Protein AF-0000000077854753 (afdb_homodimer)

pLDDT: mean 87.99, std 19.89, range [23.0, 98.81]

Solvent-accessible surface area (backbone atoms only — not comparable to full-atom values): 26736 Å² total; per-residue (Å²): 128,84,68,74,77,79,76,52,59,40,38,74,30,58,60,42,66,60,68,50,78,85,51,55,31,77,79,74,47,70,78,85,57,61,67,40,50,51,52,31,71,74,64,58,91,68,84,65,56,88,82,34,69,56,32,27,51,39,15,34,50,48,28,39,50,50,37,56,72,37,40,74,41,75,90,63,46,75,54,41,34,85,89,59,33,31,42,24,48,52,80,45,76,73,35,44,61,67,54,38,61,61,38,22,65,63,38,62,61,42,61,70,36,89,60,32,12,43,91,57,30,50,36,68,53,44,51,50,24,49,44,57,11,25,77,39,68,28,73,46,54,75,47,66,69,31,58,81,50,54,28,30,33,34,38,40,40,34,32,43,28,71,29,50,39,47,41,24,9,63,83,63,40,62,33,44,39,71,50,79,61,47,77,40,75,45,51,37,36,38,46,31,33,34,50,96,77,65,18,31,31,32,39,35,40,28,34,45,67,55,54,59,54,41,55,65,65,52,50,42,93,89,53,82,83,72,62,67,53,66,82,72,83,76,82,79,76,75,67,81,74,81,129,128,84,68,74,76,80,76,53,59,40,40,75,30,56,61,44,66,60,67,49,79,86,50,54,31,76,78,74,48,71,78,85,57,62,66,40,51,51,52,31,71,75,63,58,92,66,84,65,57,88,82,33,68,58,32,27,52,40,13,35,51,47,28,39,50,51,37,57,72,38,38,74,42,74,90,61,47,74,52,42,33,84,89,58,33,30,41,24,47,50,80,44,75,72,35,45,62,68,55,36,61,61,39,22,64,63,39,61,60,43,59,70,35,88,58,31,12,44,91,56,30,51,37,67,55,43,50,49,23,48,44,57,11,25,77,39,68,29,76,46,53,74,47,67,68,31,58,81,48,55,28,30,33,32,37,39,40,35,31,40,28,71,29,48,38,47,39,24,9,63,84,64,41,64,33,44,38,71,50,79,62,45,77,40,76,46,50,38,37,37,45,30,32,34,51,96,78,66,18,32,31,33,39,34,39,26,34,46,64,55,54,58,53,40,56,64,65,51,49,40,94,86,52,81,82,74,66,67,54,65,80,71,83,76,81,76,74,73,72,71,76,88,115

Radius of gyration: 25.11 Å; Cα contacts (8 Å, |Δi|>4): 928; chains: 2; bounding box: 101×61×48 Å

Secondary structure (DSSP, 8-state):
-----PPPGGGT-TTGGGG-TTS-BTTSSPPP-HHHHHHHHHH-S--PPTTSHHHHHHHHHHHHHHHHHHB--GGG-SSB-TTT-EEEETT---EEHHHHHHH-HHHHH----SS--GGG--HHHHHHHHHHH-S--EEEEEEEEE-TTEEEEEEEEEEE--S-EEEE-TTS-EEEE-----EEEEEEEEEEEE-TT--EEEEEEES-TTHHHHHHTT-BTTB---S-B-------GGG----/-----PPPGGGT-TTGGGG-TTS-BTTSSPPP-HHHHHHHHHH-S--PPTTSHHHHHHHHHHHHHHHHHHB--GGG-SSB-TTT-EEEETT---EEHHHHHHH-HHHHH----SS--GGG--HHHHHHHHHHH-S--EEEEEEEEE-TTEEEEEEEEEEE--S-EEEE-TTS-EEEE-----EEEEEEEEEEEE-TT--EEEEEEES-TTHHHHHHTT-BTTB-----B------GGG-----

Foldseek 3Di:
DPPPPDADVQLQALCVLLPVQVFAWQVNHQDDCVVQVVVCVVDPPDDDDRPDQQSSVFSLVSLQLSCLLTGLDLVSDPQADQVQEWEAEAPDDTDHSNVCSWAHPQQRHADADQQAHSVLAGSVRSCCQPCVQFVHKYKGWDAWDDDPQKTKTKMKIKGWRPAWGWYAHPVRFIWIAGGPRGMQMFMWMWIFGADPNNHTNYIYIYGDNCSRVCVRQVVPPPDDSVGTDGPDPDPPPPDPDDD/DPPPPDADVQLQALCVLLPVQVFAWQVNHQDDCVVQVVVCVVDPPDDDDRPDQQSSVFSLVSLQLSCLLIGLDLVSDDQADQVQEWEAEAPDDTDHSNVCSWAHPQLRHADADQQAHSVLAGSVRSCCQPCVQFVHKYKGWDAWDDDPQKTKTKMKIKGWRPAWGWYAHPVRFIWIAGGPRDMQMFMWMWIFGADPNNHTNYIYIYGDNCSRVCVRQVVPPPDDSVGTDRPPPDPPPPPPDPD

Nearest PDB structures (foldseek):
  3kkg-assembly1_A-2  TM=5.730E-01  e=1.578E-06  Jannaschia sp. CCS1
  8r2e-assembly1_A  TM=6.956E-01  e=7.712E-05  Streptomyces nogalater
  2gey-assembly3_C-2  TM=7.698E-01  e=4.620E-04  Streptomyces galilaeus
  5aig-assembly2_B  TM=6.361E-01  e=5.664E-05  unidentified
  2gey-assembly1_B  TM=7.214E-01  e=3.839E-04  Streptomyces galilaeus

Organism: Aspergillus terreus (NCBI:txid33178)

InterPro domains:
  IPR032710 NTF2-like domain superfamily [SSF54427] (121-216)
  IPR053218 Pathogen-related defense protein [PTHR31723] (21-240)

Structure (mmCIF, N/CA/C/O backbone):
data_AF-0000000077854753-model_v1
#
loop_
_entity.id
_entity.type
_entity.pdbx_description
1 polymer 'Pathogen-related protein'
#
loop_
_atom_site.group_PDB
_atom_site.id
_atom_site.type_symbol
_atom_site.label_atom_id
_atom_site.label_alt_id
_atom_site.label_comp_id
_atom_site.label_asym_id
_atom_site.label_entity_id
_atom_site.label_seq_id
_atom_site.pdbx_PDB_ins_code
_atom_site.Cartn_x
_atom_site.Cartn_y
_atom_site.Cartn_z
_atom_site.occupancy
_atom_site.B_iso_or_equiv
_atom_site.auth_seq_id
_atom_site.auth_comp_id
_atom_site.auth_asym_id
_atom_site.auth_atom_id
_atom_site.pdbx_PDB_model_num
ATOM 1 N N . MET A 1 1 ? -38.375 -16.625 -12.492 1 31.91 1 MET A N 1
ATOM 2 C CA . MET A 1 1 ? -37.469 -16.672 -11.359 1 31.91 1 MET A CA 1
ATOM 3 C C . MET A 1 1 ? -36.031 -16.625 -11.836 1 31.91 1 MET A C 1
ATOM 5 O O . MET A 1 1 ? -35.594 -17.5 -12.594 1 31.91 1 MET A O 1
ATOM 9 N N . SER A 1 2 ? -35.5 -15.477 -12.148 1 36.31 2 SER A N 1
ATOM 10 C CA . SER A 1 2 ? -34.188 -15.312 -12.773 1 36.31 2 SER A CA 1
ATOM 11 C C . SER A 1 2 ? -33.094 -16.062 -12.008 1 36.31 2 SER A C 1
ATOM 13 O O . SER A 1 2 ? -32.938 -15.867 -10.797 1 36.31 2 SER A O 1
ATOM 15 N N . GLU A 1 3 ? -32.875 -17.266 -12.188 1 40.03 3 GLU A N 1
ATOM 16 C CA . GLU A 1 3 ? -31.938 -18.172 -11.516 1 40.03 3 GLU A CA 1
ATOM 17 C C . GLU A 1 3 ? -30.594 -17.5 -11.25 1 40.03 3 GLU A C 1
ATOM 19 O O . GLU A 1 3 ? -30.047 -16.812 -12.117 1 40.03 3 GLU A O 1
ATOM 24 N N . ALA A 1 4 ? -30.375 -17.094 -10.055 1 50.78 4 ALA A N 1
ATOM 25 C CA . ALA A 1 4 ? -29.125 -16.469 -9.648 1 50.78 4 ALA A CA 1
ATOM 26 C C . ALA A 1 4 ? -27.938 -17.125 -10.375 1 50.78 4 ALA A C 1
ATOM 28 O O . ALA A 1 4 ? -27.812 -18.344 -10.406 1 50.78 4 ALA A O 1
ATOM 29 N N . PRO A 1 5 ? -27.406 -16.438 -11.508 1 64.88 5 PRO A N 1
ATOM 30 C CA . PRO A 1 5 ? -26.328 -17.016 -12.305 1 64.88 5 PRO A CA 1
ATOM 31 C C . PRO A 1 5 ? -25.344 -17.828 -11.461 1 64.88 5 PRO A C 1
ATOM 33 O O . PRO A 1 5 ? -25.109 -17.5 -10.297 1 64.88 5 PRO A O 1
ATOM 36 N N . GLU A 1 6 ? -25.188 -19.141 -11.789 1 86.06 6 GLU A N 1
ATOM 37 C CA . GLU A 1 6 ? -24.266 -20.078 -11.172 1 86.06 6 GLU A CA 1
ATOM 38 C C . GLU A 1 6 ? -22.859 -19.484 -11.062 1 86.06 6 GLU A C 1
ATOM 40 O O . GLU A 1 6 ? -22.359 -18.859 -12.016 1 86.06 6 GLU A O 1
ATOM 45 N N . LEU A 1 7 ? -22.266 -19.406 -9.844 1 94.88 7 LEU A N 1
ATOM 46 C CA . LEU A 1 7 ? -20.922 -18.906 -9.602 1 94.88 7 LEU A CA 1
ATOM 47 C C . LEU A 1 7 ? -19.891 -19.75 -10.336 1 94.88 7 LEU A C 1
ATOM 49 O O . LEU A 1 7 ? -20.031 -20.984 -10.414 1 94.88 7 LEU A O 1
ATOM 53 N N . PRO A 1 8 ? -18.953 -19.109 -10.977 1 97.5 8 PRO A N 1
ATOM 54 C CA . PRO A 1 8 ? -17.875 -19.891 -11.609 1 97.5 8 PRO A CA 1
ATOM 55 C C . PRO A 1 8 ? -17.141 -20.797 -10.617 1 97.5 8 PRO A C 1
ATOM 57 O O . PRO A 1 8 ? -17.031 -20.453 -9.43 1 97.5 8 PRO A O 1
ATOM 60 N N . ASP A 1 9 ? -16.609 -21.891 -11.094 1 98.19 9 ASP A N 1
ATOM 61 C CA . ASP A 1 9 ? -15.969 -22.875 -10.219 1 98.19 9 ASP A CA 1
ATOM 62 C C . ASP A 1 9 ? -14.711 -22.297 -9.57 1 98.19 9 ASP A C 1
ATOM 64 O O . ASP A 1 9 ? -14.32 -22.719 -8.477 1 98.19 9 ASP A O 1
ATOM 68 N N . PHE A 1 10 ? -14.094 -21.281 -10.211 1 98.62 10 PHE A N 1
ATOM 69 C CA . PHE A 1 10 ? -12.82 -20.766 -9.711 1 98.62 10 PHE A CA 1
ATOM 70 C C . PHE A 1 10 ? -13.039 -19.859 -8.5 1 98.62 10 PHE A C 1
ATOM 72 O O . PHE A 1 10 ? -12.078 -19.469 -7.84 1 98.62 10 PHE A O 1
ATOM 79 N N . VAL A 1 11 ? -14.281 -19.562 -8.133 1 98.5 11 VAL A N 1
ATOM 80 C CA . VAL A 1 11 ? -14.539 -18.875 -6.875 1 98.5 11 VAL A CA 1
ATOM 81 C C . VAL A 1 11 ? -15.086 -19.859 -5.844 1 98.5 11 VAL A C 1
ATOM 83 O O . VAL A 1 11 ? -15.391 -19.469 -4.715 1 98.5 11 VAL A O 1
ATOM 86 N N . LEU A 1 12 ? -15.172 -21.141 -6.203 1 97.94 12 LEU A N 1
ATOM 87 C CA . LEU A 1 12 ? -15.75 -22.141 -5.301 1 97.94 12 LEU A CA 1
ATOM 88 C C . LEU A 1 12 ? -14.711 -23.172 -4.895 1 97.94 12 LEU A C 1
ATOM 90 O O . LEU A 1 12 ? -14.852 -23.828 -3.854 1 97.94 12 LEU A O 1
ATOM 94 N N . ASP A 1 13 ? -13.719 -23.344 -5.723 1 98.06 13 ASP A N 1
ATOM 95 C CA . ASP A 1 13 ? -12.633 -24.312 -5.531 1 98.06 13 ASP A CA 1
ATOM 96 C C . ASP A 1 13 ? -11.273 -23.641 -5.719 1 98.06 13 ASP A C 1
ATOM 98 O O . ASP A 1 13 ? -10.953 -23.172 -6.816 1 98.06 13 ASP A O 1
ATOM 102 N N . PRO A 1 14 ? -10.469 -23.672 -4.625 1 97.94 14 PRO A N 1
ATOM 103 C CA . PRO A 1 14 ? -9.18 -22.984 -4.742 1 97.94 14 PRO A CA 1
ATOM 104 C C . PRO A 1 14 ? -8.234 -23.656 -5.73 1 97.94 14 PRO A C 1
ATOM 106 O O . PRO A 1 14 ? -7.176 -23.109 -6.055 1 97.94 14 PRO A O 1
ATOM 109 N N . ASN A 1 15 ? -8.594 -24.812 -6.266 1 98.25 15 ASN A N 1
ATOM 110 C CA . ASN A 1 15 ? -7.762 -25.562 -7.203 1 98.25 15 ASN A CA 1
ATOM 111 C C . ASN A 1 15 ? -8.5 -25.828 -8.516 1 98.25 15 ASN A C 1
ATOM 113 O O . ASN A 1 15 ? -8.195 -26.797 -9.211 1 98.25 15 ASN A O 1
ATOM 117 N N . ALA A 1 16 ? -9.453 -25.047 -8.828 1 98.5 16 ALA A N 1
ATOM 118 C CA . ALA A 1 16 ? -10.312 -25.281 -9.984 1 98.5 16 ALA A CA 1
ATOM 119 C C . ALA A 1 16 ? -9.5 -25.344 -11.273 1 98.5 16 ALA A C 1
ATOM 121 O O . ALA A 1 16 ? -9.695 -26.234 -12.094 1 98.5 16 ALA A O 1
ATOM 122 N N . VAL A 1 17 ? -8.555 -24.453 -11.453 1 98.62 17 VAL A N 1
ATOM 123 C CA . VAL A 1 17 ? -7.871 -24.312 -12.734 1 98.62 17 VAL A CA 1
ATOM 124 C C . VAL A 1 17 ? -6.855 -25.438 -12.914 1 98.62 17 VAL A C 1
ATOM 126 O O . VAL A 1 17 ? -6.383 -25.688 -14.023 1 98.62 17 VAL A O 1
ATOM 129 N N . LEU A 1 18 ? -6.469 -26.094 -11.812 1 98.31 18 LEU A N 1
ATOM 130 C CA . LEU A 1 18 ? -5.547 -27.219 -11.891 1 98.31 18 LEU A CA 1
ATOM 131 C C . LEU A 1 18 ? -6.184 -28.391 -12.633 1 98.31 18 LEU A C 1
ATOM 133 O O . LEU A 1 18 ? -5.488 -29.312 -13.039 1 98.31 18 LEU A O 1
ATOM 137 N N . LYS A 1 19 ? -7.457 -28.344 -12.883 1 97.94 19 LYS A N 1
ATOM 138 C CA . LYS A 1 19 ? -8.188 -29.406 -13.586 1 97.94 19 LYS A CA 1
ATOM 139 C C . LYS A 1 19 ? -8.195 -29.156 -15.086 1 97.94 19 LYS A C 1
ATOM 141 O O . LYS A 1 19 ? -8.68 -30 -15.852 1 97.94 19 LYS A O 1
ATOM 146 N N . ASP A 1 20 ? -7.648 -28.031 -15.477 1 97.81 20 ASP A N 1
ATOM 147 C CA . ASP A 1 20 ? -7.582 -27.688 -16.891 1 97.81 20 ASP A CA 1
ATOM 148 C C . ASP A 1 20 ? -6.453 -28.438 -17.594 1 97.81 20 ASP A C 1
ATOM 150 O O . ASP A 1 20 ? -5.5 -27.828 -18.078 1 97.81 20 ASP A O 1
ATOM 154 N N . THR A 1 21 ? -6.621 -29.688 -17.891 1 95 21 THR A N 1
ATOM 155 C CA . THR A 1 21 ? -5.543 -30.547 -18.375 1 95 21 THR A CA 1
ATOM 156 C C . THR A 1 21 ? -5.172 -30.219 -19.812 1 95 21 THR A C 1
ATOM 158 O O . THR A 1 21 ? -4.086 -30.562 -20.281 1 95 21 THR A O 1
ATOM 161 N N . GLU A 1 22 ? -5.992 -29.5 -20.562 1 95.69 22 GLU A N 1
ATOM 162 C CA . GLU A 1 22 ? -5.734 -29.203 -21.969 1 95.69 22 GLU A CA 1
ATOM 163 C C . GLU A 1 22 ? -5.086 -27.828 -22.125 1 95.69 22 GLU A C 1
ATOM 165 O O . GLU A 1 22 ? -4.766 -27.422 -23.234 1 95.69 22 GLU A O 1
ATOM 170 N N . ALA A 1 23 ? -4.91 -27.109 -21.016 1 97.12 23 ALA A N 1
ATOM 171 C CA . ALA A 1 23 ? -4.281 -25.781 -21.062 1 97.12 23 ALA A CA 1
ATOM 172 C C . ALA A 1 23 ? -2.783 -25.906 -21.328 1 97.12 23 ALA A C 1
ATOM 174 O O . ALA A 1 23 ? -2.209 -26.984 -21.219 1 97.12 23 ALA A O 1
ATOM 175 N N . SER A 1 24 ? -2.15 -24.828 -21.828 1 97.38 24 SER A N 1
ATOM 176 C CA . SER A 1 24 ? -0.705 -24.734 -22.016 1 97.38 24 SER A CA 1
ATOM 177 C C . SER A 1 24 ? -0 -24.453 -20.688 1 97.38 24 SER A C 1
ATOM 179 O O . SER A 1 24 ? -0.056 -23.328 -20.188 1 97.38 24 SER A O 1
ATOM 181 N N . TRP A 1 25 ? 0.692 -25.5 -20.219 1 96.88 25 TRP A N 1
ATOM 182 C CA . TRP A 1 25 ? 1.356 -25.391 -18.938 1 96.88 25 TRP A CA 1
ATOM 183 C C . TRP A 1 25 ? 2.869 -25.297 -19.094 1 96.88 25 TRP A C 1
ATOM 185 O O . TRP A 1 25 ? 3.449 -25.969 -19.953 1 96.88 25 TRP A O 1
ATOM 195 N N . ARG A 1 26 ? 3.676 -24.375 -18.438 1 90.88 26 ARG A N 1
ATOM 196 C CA . ARG A 1 26 ? 5.109 -24.109 -18.5 1 90.88 26 ARG A CA 1
ATOM 197 C C . ARG A 1 26 ? 5.91 -25.406 -18.375 1 90.88 26 ARG A C 1
ATOM 199 O O . ARG A 1 26 ? 6.902 -25.594 -19.078 1 90.88 26 ARG A O 1
ATOM 206 N N . HIS A 1 27 ? 5.48 -26.469 -17.719 1 90.56 27 HIS A N 1
ATOM 207 C CA . HIS A 1 27 ? 6.188 -27.734 -17.562 1 90.56 27 HIS A CA 1
ATOM 208 C C . HIS A 1 27 ? 5.344 -28.906 -18.062 1 90.56 27 HIS A C 1
ATOM 210 O O . HIS A 1 27 ? 5.492 -30.031 -17.578 1 90.56 27 HIS A O 1
ATOM 216 N N . GLY A 1 28 ? 4.434 -28.547 -18.875 1 94.12 28 GLY A N 1
ATOM 217 C CA . GLY A 1 28 ? 3.711 -29.547 -19.641 1 94.12 28 GLY A CA 1
ATOM 218 C C . GLY A 1 28 ? 2.48 -30.078 -18.922 1 94.12 28 GLY A C 1
ATOM 219 O O . GLY A 1 28 ? 1.624 -30.703 -19.547 1 94.12 28 GLY A O 1
ATOM 220 N N . ALA A 1 29 ? 2.441 -29.906 -17.641 1 96.12 29 ALA A N 1
ATOM 221 C CA . ALA A 1 29 ? 1.312 -30.391 -16.859 1 96.12 29 ALA A CA 1
ATOM 222 C C . ALA A 1 29 ? 1.002 -29.438 -15.695 1 96.12 29 ALA A C 1
ATOM 224 O O . ALA A 1 29 ? 1.838 -28.625 -15.32 1 96.12 29 ALA A O 1
ATOM 225 N N . PRO A 1 30 ? -0.266 -29.547 -15.203 1 97 30 PRO A N 1
ATOM 226 C CA . PRO A 1 30 ? -0.57 -28.75 -14.016 1 97 30 PRO A CA 1
ATOM 227 C C . PRO A 1 30 ? 0.375 -29.031 -12.852 1 97 30 PRO A C 1
ATOM 229 O O . PRO A 1 30 ? 0.754 -30.188 -12.625 1 97 30 PRO A O 1
ATOM 232 N N . PRO A 1 31 ? 0.785 -27.969 -12.109 1 95.44 31 PRO A N 1
ATOM 233 C CA . PRO A 1 31 ? 1.602 -28.172 -10.914 1 95.44 31 PRO A CA 1
ATOM 234 C C . PRO A 1 31 ? 0.803 -28.75 -9.742 1 95.44 31 PRO A C 1
ATOM 236 O O . PRO A 1 31 ? -0.43 -28.766 -9.789 1 95.44 31 PRO A O 1
ATOM 239 N N . SER A 1 32 ? 1.559 -29.328 -8.805 1 94.88 32 SER A N 1
ATOM 240 C CA . SER A 1 32 ? 0.905 -29.734 -7.562 1 94.88 32 SER A CA 1
ATOM 241 C C . SER A 1 32 ? 0.945 -28.609 -6.527 1 94.88 32 SER A C 1
ATOM 243 O O . SER A 1 32 ? 2.004 -28.031 -6.27 1 94.88 32 SER A O 1
ATOM 245 N N . TYR A 1 33 ? -0.184 -28.266 -5.914 1 96.19 33 TYR A N 1
ATOM 246 C CA . TYR A 1 33 ? -0.263 -27.297 -4.836 1 96.19 33 TYR A CA 1
ATOM 247 C C . TYR A 1 33 ? -0.566 -27.969 -3.506 1 96.19 33 TYR A C 1
ATOM 249 O O . TYR A 1 33 ? -0.953 -27.297 -2.541 1 96.19 33 TYR A O 1
ATOM 257 N N . ALA A 1 34 ? -0.364 -29.234 -3.447 1 95.81 34 ALA A N 1
ATOM 258 C CA . ALA A 1 34 ? -0.689 -30 -2.246 1 95.81 34 ALA A CA 1
ATOM 259 C C . ALA A 1 34 ? 0.114 -29.516 -1.047 1 95.81 34 ALA A C 1
ATOM 261 O O . ALA A 1 34 ? -0.442 -29.281 0.03 1 95.81 34 ALA A O 1
ATOM 262 N N . LYS A 1 35 ? 1.369 -29.359 -1.217 1 95.62 35 LYS A N 1
ATOM 263 C CA . LYS A 1 35 ? 2.227 -28.906 -0.12 1 95.62 35 LYS A CA 1
ATOM 264 C C . LYS A 1 35 ? 1.85 -27.5 0.338 1 95.62 35 LYS A C 1
ATOM 266 O O . LYS A 1 35 ? 1.804 -27.234 1.538 1 95.62 35 LYS A O 1
ATOM 271 N N . THR A 1 36 ? 1.615 -26.625 -0.624 1 95.5 36 THR A N 1
ATOM 272 C CA . THR A 1 36 ? 1.221 -25.25 -0.311 1 95.5 36 THR A CA 1
ATOM 273 C C . THR A 1 36 ? -0.097 -25.234 0.459 1 95.5 36 THR A C 1
ATOM 275 O O . THR A 1 36 ? -0.237 -24.5 1.439 1 95.5 36 THR A O 1
ATOM 278 N N . ARG A 1 37 ? -1.047 -26.062 0.066 1 97.38 37 ARG A N 1
ATOM 279 C CA . ARG A 1 37 ? -2.342 -26.141 0.735 1 97.38 37 ARG A CA 1
ATOM 280 C C . ARG A 1 37 ? -2.195 -26.688 2.148 1 97.38 37 ARG A C 1
ATOM 282 O O . ARG A 1 37 ? -2.875 -26.234 3.072 1 97.38 37 ARG A O 1
ATOM 289 N N . GLU A 1 38 ? -1.364 -27.672 2.311 1 97.5 38 GLU A N 1
ATOM 290 C CA . GLU A 1 38 ? -1.116 -28.234 3.637 1 97.5 38 GLU A CA 1
ATOM 291 C C . GLU A 1 38 ? -0.515 -27.188 4.57 1 97.5 38 GLU A C 1
ATOM 293 O O . GLU A 1 38 ? -0.982 -27.016 5.699 1 97.5 38 GLU A O 1
ATOM 298 N N . PHE A 1 39 ? 0.471 -26.547 4.137 1 97.38 39 PHE A N 1
ATOM 299 C CA . PHE A 1 39 ? 1.11 -25.5 4.918 1 97.38 39 PHE A CA 1
ATOM 300 C C . PHE A 1 39 ? 0.113 -24.406 5.27 1 97.38 39 PHE A C 1
ATOM 302 O O . PHE A 1 39 ? 0.061 -23.938 6.414 1 97.38 39 PHE A O 1
ATOM 309 N N . TYR A 1 40 ? -0.633 -24 4.297 1 98 40 TYR A N 1
ATOM 310 C CA . TYR A 1 40 ? -1.694 -23.016 4.492 1 98 40 TYR A CA 1
ATOM 311 C C . TYR A 1 40 ? -2.641 -23.453 5.605 1 98 40 TYR A C 1
ATOM 313 O O . TYR A 1 40 ? -2.896 -22.703 6.547 1 98 40 TYR A O 1
ATOM 321 N N . GLU A 1 41 ? -3.141 -24.609 5.508 1 97.56 41 GLU A N 1
ATOM 322 C CA . GLU A 1 41 ? -4.117 -25.094 6.48 1 97.56 41 GLU A CA 1
ATOM 323 C C . GLU A 1 41 ? -3.529 -25.125 7.887 1 97.56 41 GLU A C 1
ATOM 325 O O . GLU A 1 41 ? -4.227 -24.828 8.859 1 97.56 41 GLU A O 1
ATOM 330 N N . LYS A 1 42 ? -2.346 -25.375 7.977 1 97.44 42 LYS A N 1
ATOM 331 C CA . LYS A 1 42 ? -1.691 -25.531 9.273 1 97.44 42 LYS A CA 1
ATOM 332 C C . LYS A 1 42 ? -1.371 -24.172 9.891 1 97.44 42 LYS A C 1
ATOM 334 O O . LYS A 1 42 ? -1.261 -24.047 11.117 1 97.44 42 LYS A O 1
ATOM 339 N N . THR A 1 43 ? -1.199 -23.125 9 1 98 43 THR A N 1
ATOM 340 C CA . THR A 1 43 ? -0.565 -21.922 9.531 1 98 43 THR A CA 1
ATOM 341 C C . THR A 1 43 ? -1.424 -20.688 9.258 1 98 43 THR A C 1
ATOM 343 O O . THR A 1 43 ? -1.104 -19.594 9.711 1 98 43 THR A O 1
ATOM 346 N N . LYS A 1 44 ? -2.57 -20.859 8.57 1 98.19 44 LYS A N 1
ATOM 347 C CA . LYS A 1 44 ? -3.453 -19.719 8.297 1 98.19 44 LYS A CA 1
ATOM 348 C C . LYS A 1 44 ? -3.961 -19.094 9.594 1 98.19 44 LYS A C 1
ATOM 350 O O . LYS A 1 44 ? -4.012 -19.766 10.633 1 98.19 44 LYS A O 1
ATOM 355 N N . THR A 1 45 ? -4.262 -17.828 9.523 1 98.12 45 THR A N 1
ATOM 356 C CA . THR A 1 45 ? -4.75 -17.125 10.695 1 98.12 45 THR A CA 1
ATOM 357 C C . THR A 1 45 ? -6.234 -16.797 10.555 1 98.12 45 THR A C 1
ATOM 359 O O . THR A 1 45 ? -6.871 -16.344 11.516 1 98.12 45 THR A O 1
ATOM 362 N N . GLN A 1 46 ? -6.797 -17 9.328 1 98.06 46 GLN A N 1
ATOM 363 C CA . GLN A 1 46 ? -8.211 -16.734 9.062 1 98.06 46 GLN A CA 1
ATOM 364 C C . GLN A 1 46 ? -8.922 -18 8.602 1 98.06 46 GLN A C 1
ATOM 366 O O . GLN A 1 46 ? -8.32 -18.859 7.969 1 98.06 46 GLN A O 1
ATOM 371 N N . SER A 1 47 ? -10.172 -18.078 8.984 1 96.75 47 SER A N 1
ATOM 372 C CA . SER A 1 47 ? -11.094 -19.078 8.445 1 96.75 47 SER A CA 1
ATOM 373 C C . SER A 1 47 ? -12.414 -18.438 8.047 1 96.75 47 SER A C 1
ATOM 375 O O . SER A 1 47 ? -13.195 -18.016 8.906 1 96.75 47 SER A O 1
ATOM 377 N N . HIS A 1 48 ? -12.648 -18.375 6.809 1 97.62 48 HIS A N 1
ATOM 378 C CA . HIS A 1 48 ? -13.859 -17.734 6.309 1 97.62 48 HIS A CA 1
ATOM 379 C C . HIS A 1 48 ? -14.945 -18.766 6.02 1 97.62 48 HIS A C 1
ATOM 381 O O . HIS A 1 48 ? -14.656 -19.859 5.527 1 97.62 48 HIS A O 1
ATOM 387 N N . GLU A 1 49 ? -16.156 -18.406 6.281 1 97.56 49 GLU A N 1
ATOM 388 C CA . GLU A 1 49 ? -17.297 -19.281 5.977 1 97.56 49 GLU A CA 1
ATOM 389 C C . GLU A 1 49 ? -17.375 -19.562 4.48 1 97.56 49 GLU A C 1
ATOM 391 O O . GLU A 1 49 ? -17.234 -18.656 3.658 1 97.56 49 GLU A O 1
ATOM 396 N N . ALA A 1 50 ? -17.672 -20.844 4.184 1 95.44 50 ALA A N 1
ATOM 397 C CA . ALA A 1 50 ? -17.797 -21.234 2.783 1 95.44 50 ALA A CA 1
ATOM 398 C C . ALA A 1 50 ? -18.891 -20.422 2.088 1 95.44 50 ALA A C 1
ATOM 400 O O . ALA A 1 50 ? -19.984 -20.25 2.629 1 95.44 50 ALA A O 1
ATOM 401 N N . GLY A 1 51 ? -18.516 -19.812 0.992 1 95.81 51 GLY A N 1
ATOM 402 C CA . GLY A 1 51 ? -19.484 -19.062 0.21 1 95.81 51 GLY A CA 1
ATOM 403 C C . GLY A 1 51 ? -19.547 -17.594 0.579 1 95.81 51 GLY A C 1
ATOM 404 O O . GLY A 1 51 ? -20.188 -16.797 -0.109 1 95.81 51 GLY A O 1
ATOM 405 N N . SER A 1 52 ? -18.906 -17.281 1.7 1 97.5 52 SER A N 1
ATOM 406 C CA . SER A 1 52 ? -18.828 -15.859 2.049 1 97.5 52 SER A CA 1
ATOM 407 C C . SER A 1 52 ? -17.953 -15.094 1.062 1 97.5 52 SER A C 1
ATOM 409 O O . SER A 1 52 ? -17.172 -15.688 0.321 1 97.5 52 SER A O 1
ATOM 411 N N . LEU A 1 53 ? -18.141 -13.836 1.061 1 97.62 53 LEU A N 1
ATOM 412 C CA . LEU A 1 53 ? -17.406 -13.008 0.118 1 97.62 53 LEU A CA 1
ATOM 413 C C . LEU A 1 53 ? -15.898 -13.195 0.295 1 97.62 53 LEU A C 1
ATOM 415 O O . LEU A 1 53 ? -15.18 -13.438 -0.678 1 97.62 53 LEU A O 1
ATOM 419 N N . PRO A 1 54 ? -15.344 -13.148 1.527 1 98.5 54 PRO A N 1
ATOM 420 C CA . PRO A 1 54 ? -13.906 -13.398 1.668 1 98.5 54 PRO A CA 1
ATOM 421 C C . PRO A 1 54 ? -13.492 -14.781 1.168 1 98.5 54 PRO A C 1
ATOM 423 O O . PRO A 1 54 ? -12.398 -14.938 0.617 1 98.5 54 PRO A O 1
ATOM 426 N N . ASP A 1 55 ? -14.32 -15.727 1.332 1 98.5 55 ASP A N 1
ATOM 427 C CA . ASP A 1 55 ? -14.062 -17.078 0.833 1 98.5 55 ASP A CA 1
ATOM 428 C C . ASP A 1 55 ? -13.984 -17.094 -0.691 1 98.5 55 ASP A C 1
ATOM 430 O O . ASP A 1 55 ? -13.062 -17.672 -1.265 1 98.5 55 ASP A O 1
ATOM 434 N N . LEU A 1 56 ? -14.914 -16.469 -1.331 1 98.5 56 LEU A N 1
ATOM 435 C CA . LEU A 1 56 ? -14.953 -16.391 -2.787 1 98.5 56 LEU A CA 1
ATOM 436 C C . LEU A 1 56 ? -13.727 -15.656 -3.326 1 98.5 56 LEU A C 1
ATOM 438 O O . LEU A 1 56 ? -13.094 -16.109 -4.281 1 98.5 56 LEU A O 1
ATOM 442 N N . VAL A 1 57 ? -13.391 -14.555 -2.691 1 98.75 57 VAL A N 1
ATOM 443 C CA . VAL A 1 57 ? -12.258 -13.734 -3.098 1 98.75 57 VAL A CA 1
ATOM 444 C C . VAL A 1 57 ? -10.961 -14.539 -2.979 1 98.75 57 VAL A C 1
ATOM 446 O O . VAL A 1 57 ? -10.141 -14.539 -3.895 1 98.75 57 VAL A O 1
ATOM 449 N N . GLU A 1 58 ? -10.836 -15.203 -1.897 1 98.69 58 GLU A N 1
ATOM 450 C CA . GLU A 1 58 ? -9.625 -15.977 -1.646 1 98.69 58 GLU A CA 1
ATOM 451 C C . GLU A 1 58 ? -9.43 -17.062 -2.705 1 98.69 58 GLU A C 1
ATOM 453 O O . GLU A 1 58 ? -8.328 -17.234 -3.227 1 98.69 58 GLU A O 1
ATOM 458 N N . LYS A 1 59 ? -10.461 -17.719 -3.037 1 98.69 59 LYS A N 1
ATOM 459 C CA . LYS A 1 59 ? -10.383 -18.797 -4.023 1 98.69 59 LYS A CA 1
ATOM 460 C C . LYS A 1 59 ? -10.117 -18.234 -5.422 1 98.69 59 LYS A C 1
ATOM 462 O O . LYS A 1 59 ? -9.344 -18.812 -6.188 1 98.69 59 LYS A O 1
ATOM 467 N N . LEU A 1 60 ? -10.695 -17.141 -5.742 1 98.75 60 LEU A N 1
ATOM 468 C CA . LEU A 1 60 ? -10.422 -16.5 -7.02 1 98.75 60 LEU A CA 1
ATOM 469 C C . LEU A 1 60 ? -8.945 -16.141 -7.148 1 98.75 60 LEU A C 1
ATOM 471 O O . LEU A 1 60 ? -8.312 -16.469 -8.156 1 98.75 60 LEU A O 1
ATOM 475 N N . VAL A 1 61 ? -8.422 -15.516 -6.094 1 98.56 61 VAL A N 1
ATOM 476 C CA . VAL A 1 61 ? -7.039 -15.062 -6.141 1 98.56 61 VAL A CA 1
ATOM 477 C C . VAL A 1 61 ? -6.102 -16.266 -6.23 1 98.56 61 VAL A C 1
ATOM 479 O O . VAL A 1 61 ? -5.121 -16.25 -6.98 1 98.56 61 VAL A O 1
ATOM 482 N N . LYS A 1 62 ? -6.352 -17.312 -5.5 1 98.44 62 LYS A N 1
ATOM 483 C CA . LYS A 1 62 ? -5.523 -18.516 -5.547 1 98.44 62 LYS A CA 1
ATOM 484 C C . LYS A 1 62 ? -5.508 -19.109 -6.949 1 98.44 62 LYS A C 1
ATOM 486 O O . LYS A 1 62 ? -4.453 -19.516 -7.445 1 98.44 62 LYS A O 1
ATOM 491 N N . ASN A 1 63 ? -6.652 -19.188 -7.559 1 98.69 63 ASN A N 1
ATOM 492 C CA . ASN A 1 63 ? -6.715 -19.703 -8.922 1 98.69 63 ASN A CA 1
ATOM 493 C C . ASN A 1 63 ? -6.02 -18.766 -9.906 1 98.69 63 ASN A C 1
ATOM 495 O O . ASN A 1 63 ? -5.309 -19.219 -10.805 1 98.69 63 ASN A O 1
ATOM 499 N N . TRP A 1 64 ? -6.254 -17.484 -9.766 1 98.38 64 TRP A N 1
ATOM 500 C CA . TRP A 1 64 ? -5.59 -16.5 -10.617 1 98.38 64 TRP A CA 1
ATOM 501 C C . TRP A 1 64 ? -4.074 -16.656 -10.539 1 98.38 64 TRP A C 1
ATOM 503 O O . TRP A 1 64 ? -3.387 -16.625 -11.562 1 98.38 64 TRP A O 1
ATOM 513 N N . GLU A 1 65 ? -3.564 -16.766 -9.32 1 96.19 65 GLU A N 1
ATOM 514 C CA . GLU A 1 65 ? -2.125 -16.891 -9.117 1 96.19 65 GLU A CA 1
ATOM 515 C C . GLU A 1 65 ? -1.577 -18.141 -9.805 1 96.19 65 GLU A C 1
ATOM 517 O O . GLU A 1 65 ? -0.493 -18.109 -10.391 1 96.19 65 GLU A O 1
ATOM 522 N N . ILE A 1 66 ? -2.248 -19.234 -9.703 1 96.69 66 ILE A N 1
ATOM 523 C CA . ILE A 1 66 ? -1.838 -20.469 -10.367 1 96.69 66 ILE A CA 1
ATOM 524 C C . ILE A 1 66 ? -1.736 -20.25 -11.867 1 96.69 66 ILE A C 1
ATOM 526 O O . ILE A 1 66 ? -0.74 -20.609 -12.492 1 96.69 66 ILE A O 1
ATOM 530 N N . GLU A 1 67 ? -2.727 -19.625 -12.461 1 97.44 67 GLU A N 1
ATOM 531 C CA . GLU A 1 67 ? -2.725 -19.359 -13.898 1 97.44 67 GLU A CA 1
ATOM 532 C C . GLU A 1 67 ? -1.579 -18.438 -14.289 1 97.44 67 GLU A C 1
ATOM 534 O O . GLU A 1 67 ? -0.83 -18.734 -15.227 1 97.44 67 GLU A O 1
ATOM 539 N N . ALA A 1 68 ? -1.403 -17.422 -13.547 1 94.75 68 ALA A N 1
ATOM 540 C CA . ALA A 1 68 ? -0.382 -16.422 -13.859 1 94.75 68 ALA A CA 1
ATOM 541 C C . ALA A 1 68 ? 1.018 -17.016 -13.758 1 94.75 68 ALA A C 1
ATOM 543 O O . ALA A 1 68 ? 1.924 -16.625 -14.492 1 94.75 68 ALA A O 1
ATOM 544 N N . SER A 1 69 ? 1.158 -17.984 -12.922 1 92.81 69 SER A N 1
ATOM 545 C CA . SER A 1 69 ? 2.477 -18.531 -12.648 1 92.81 69 SER A CA 1
ATOM 546 C C . SER A 1 69 ? 2.797 -19.688 -13.594 1 92.81 69 SER A C 1
ATOM 548 O O . SER A 1 69 ? 3.961 -19.922 -13.922 1 92.81 69 SER A O 1
ATOM 550 N N . PHE A 1 70 ? 1.717 -20.422 -14.086 1 95.06 70 PHE A N 1
ATOM 551 C CA . PHE A 1 70 ? 2.076 -21.703 -14.672 1 95.06 70 PHE A CA 1
ATOM 552 C C . PHE A 1 70 ? 1.442 -21.875 -16.047 1 95.06 70 PHE A C 1
ATOM 554 O O . PHE A 1 70 ? 1.841 -22.75 -16.812 1 95.06 70 PHE A O 1
ATOM 561 N N . LYS A 1 71 ? 0.379 -21.125 -16.344 1 96.31 71 LYS A N 1
ATOM 562 C CA . LYS A 1 71 ? -0.136 -21.188 -17.703 1 96.31 71 LYS A CA 1
ATOM 563 C C . LYS A 1 71 ? 0.653 -20.25 -18.625 1 96.31 71 LYS A C 1
ATOM 565 O O . LYS A 1 71 ? 0.94 -19.109 -18.266 1 96.31 71 LYS A O 1
ATOM 570 N N . THR A 1 72 ? 0.992 -20.688 -19.812 1 95.44 72 THR A N 1
ATOM 571 C CA . THR A 1 72 ? 1.911 -19.953 -20.672 1 95.44 72 THR A CA 1
ATOM 572 C C . THR A 1 72 ? 1.149 -19.203 -21.766 1 95.44 72 THR A C 1
ATOM 574 O O . THR A 1 72 ? 1.747 -18.469 -22.547 1 95.44 72 THR A O 1
ATOM 577 N N . SER A 1 73 ? -0.146 -19.375 -21.797 1 96.38 73 SER A N 1
ATOM 578 C CA . SER A 1 73 ? -0.983 -18.688 -22.766 1 96.38 73 SER A CA 1
ATOM 579 C C . SER A 1 73 ? -2.129 -17.938 -22.078 1 96.38 73 SER A C 1
ATOM 581 O O . SER A 1 73 ? -2.912 -18.547 -21.344 1 96.38 73 SER A O 1
ATOM 583 N N . LEU A 1 74 ? -2.25 -16.703 -22.422 1 95.56 74 LEU A N 1
ATOM 584 C CA . LEU A 1 74 ? -3.301 -15.891 -21.812 1 95.56 74 LEU A CA 1
ATOM 585 C C . LEU A 1 74 ? -4.68 -16.438 -22.172 1 95.56 74 LEU A C 1
ATOM 587 O O . LEU A 1 74 ? -5.621 -16.328 -21.391 1 95.56 74 LEU A O 1
ATOM 591 N N . ALA A 1 75 ? -4.777 -16.984 -23.312 1 96.31 75 ALA A N 1
ATOM 592 C CA . ALA A 1 75 ? -6.043 -17.531 -23.781 1 96.31 75 ALA A CA 1
ATOM 593 C C . ALA A 1 75 ? -6.555 -18.625 -22.844 1 96.31 75 ALA A C 1
ATOM 595 O O . ALA A 1 75 ? -7.746 -18.938 -22.828 1 96.31 75 ALA A O 1
ATOM 596 N N . ASP A 1 76 ? -5.648 -19.172 -22.062 1 97.81 76 ASP A N 1
ATOM 597 C CA . ASP A 1 76 ? -6.008 -20.266 -21.172 1 97.81 76 ASP A CA 1
ATOM 598 C C . ASP A 1 76 ? -6.395 -19.75 -19.797 1 97.81 76 ASP A C 1
ATOM 600 O O . ASP A 1 76 ? -6.805 -20.531 -18.922 1 97.81 76 ASP A O 1
ATOM 604 N N . TRP A 1 77 ? -6.301 -18.453 -19.531 1 98 77 TRP A N 1
ATOM 605 C CA . TRP A 1 77 ? -6.684 -17.906 -18.234 1 98 77 TRP A CA 1
ATOM 606 C C . TRP A 1 77 ? -8.203 -17.781 -18.141 1 98 77 TRP A C 1
ATOM 608 O O . TRP A 1 77 ? -8.828 -17.078 -18.938 1 98 77 TRP A O 1
ATOM 618 N N . ARG A 1 78 ? -8.734 -18.359 -17.156 1 98.31 78 ARG A N 1
ATOM 619 C CA . ARG A 1 78 ? -10.18 -18.344 -16.969 1 98.31 78 ARG A CA 1
ATOM 620 C C . ARG A 1 78 ? -10.586 -17.266 -15.961 1 98.31 78 ARG A C 1
ATOM 622 O O . ARG A 1 78 ? -11.719 -16.797 -15.984 1 98.31 78 ARG A O 1
ATOM 629 N N . THR A 1 79 ? -9.695 -16.844 -15.133 1 98.62 79 THR A N 1
ATOM 630 C CA . THR A 1 79 ? -10.008 -15.977 -13.992 1 98.62 79 THR A CA 1
ATOM 631 C C . THR A 1 79 ? -10.008 -14.508 -14.406 1 98.62 79 THR A C 1
ATOM 633 O O . THR A 1 79 ? -10.297 -13.633 -13.594 1 98.62 79 THR A O 1
ATOM 636 N N . ILE A 1 80 ? -9.742 -14.203 -15.688 1 98.5 80 ILE A N 1
ATOM 637 C CA . ILE A 1 80 ? -9.633 -12.812 -16.109 1 98.5 80 ILE A CA 1
ATOM 638 C C . ILE A 1 80 ? -10.555 -12.562 -17.297 1 98.5 80 ILE A C 1
ATOM 640 O O . ILE A 1 80 ? -10.945 -13.5 -18 1 98.5 80 ILE A O 1
ATOM 644 N N . ASP A 1 81 ? -10.938 -11.273 -17.406 1 97.94 81 ASP A N 1
ATOM 645 C CA . ASP A 1 81 ? -11.438 -10.797 -18.703 1 97.94 81 ASP A CA 1
ATOM 646 C C . ASP A 1 81 ? -10.281 -10.484 -19.656 1 97.94 81 ASP A C 1
ATOM 648 O O . ASP A 1 81 ? -9.578 -9.484 -19.484 1 97.94 81 ASP A O 1
ATOM 652 N N . GLN A 1 82 ? -10.07 -11.273 -20.578 1 94.25 82 GLN A N 1
ATOM 653 C CA . GLN A 1 82 ? -8.883 -11.234 -21.438 1 94.25 82 GLN A CA 1
ATOM 654 C C . GLN A 1 82 ? -8.836 -9.953 -22.25 1 94.25 82 GLN A C 1
ATOM 656 O O . GLN A 1 82 ? -7.773 -9.555 -22.734 1 94.25 82 GLN A O 1
ATOM 661 N N . LYS A 1 83 ? -9.898 -9.336 -22.438 1 94.12 83 LYS A N 1
ATOM 662 C CA . LYS A 1 83 ? -9.984 -8.141 -23.266 1 94.12 83 LYS A CA 1
ATOM 663 C C . LYS A 1 83 ? -9.555 -6.902 -22.469 1 94.12 83 LYS A C 1
ATOM 665 O O . LYS A 1 83 ? -9 -5.961 -23.047 1 94.12 83 LYS A O 1
ATOM 670 N N . THR A 1 84 ? -9.711 -6.969 -21.156 1 96.19 84 THR A N 1
ATOM 671 C CA . THR A 1 84 ? -9.57 -5.723 -20.422 1 96.19 84 THR A CA 1
ATOM 672 C C . THR A 1 84 ? -8.539 -5.879 -19.297 1 96.19 84 THR A C 1
ATOM 674 O O . THR A 1 84 ? -8.086 -4.887 -18.734 1 96.19 84 THR A O 1
ATOM 677 N N . TYR A 1 85 ? -8.117 -7.031 -19.109 1 97.75 85 TYR A N 1
ATOM 678 C CA . TYR A 1 85 ? -7.328 -7.328 -17.922 1 97.75 85 TYR A CA 1
ATOM 679 C C . TYR A 1 85 ? -6.074 -6.461 -17.875 1 97.75 85 TYR A C 1
ATOM 681 O O . TYR A 1 85 ? -5.32 -6.395 -18.859 1 97.75 85 TYR A O 1
ATOM 689 N N . THR A 1 86 ? -5.918 -5.77 -16.688 1 97.56 86 THR A N 1
ATOM 690 C CA . THR A 1 86 ? -4.676 -5.062 -16.391 1 97.56 86 THR A CA 1
ATOM 691 C C . THR A 1 86 ? -4.266 -5.277 -14.93 1 97.56 86 THR A C 1
ATOM 693 O O . THR A 1 86 ? -5.109 -5.562 -14.078 1 97.56 86 THR A O 1
ATOM 696 N N . PHE A 1 87 ? -3.012 -5.199 -14.789 1 96.25 87 PHE A N 1
ATOM 697 C CA . PHE A 1 87 ? -2.4 -5.332 -13.469 1 96.25 87 PHE A CA 1
ATOM 698 C C . PHE A 1 87 ? -1.513 -4.133 -13.164 1 96.25 87 PHE A C 1
ATOM 700 O O . PHE A 1 87 ? -0.714 -3.711 -14 1 96.25 87 PHE A O 1
ATOM 707 N N . SER A 1 88 ? -1.715 -3.545 -11.93 1 96.06 88 SER A N 1
ATOM 708 C CA . SER A 1 88 ? -0.882 -2.42 -11.508 1 96.06 88 SER A CA 1
ATOM 709 C C . SER A 1 88 ? -0.356 -2.619 -10.094 1 96.06 88 SER A C 1
ATOM 711 O O . SER A 1 88 ? -0.957 -3.344 -9.297 1 96.06 88 SER A O 1
ATOM 713 N N . LEU A 1 89 ? 0.781 -1.987 -9.883 1 95.56 89 LEU A N 1
ATOM 714 C CA . LEU A 1 89 ? 1.391 -1.974 -8.555 1 95.56 89 LEU A CA 1
ATOM 715 C C . LEU A 1 89 ? 1.461 -0.553 -8.008 1 95.56 89 LEU A C 1
ATOM 717 O O . LEU A 1 89 ? 2.062 0.328 -8.625 1 95.56 89 LEU A O 1
ATOM 721 N N . ASN A 1 90 ? 0.872 -0.37 -6.863 1 96.88 90 ASN A N 1
ATOM 722 C CA . ASN A 1 90 ? 0.925 0.881 -6.117 1 96.88 90 ASN A CA 1
ATOM 723 C C . ASN A 1 90 ? 0.51 2.068 -6.98 1 96.88 90 ASN A C 1
ATOM 725 O O . ASN A 1 90 ? 1.169 3.111 -6.969 1 96.88 90 ASN A O 1
ATOM 729 N N . GLY A 1 91 ? -0.491 1.85 -7.801 1 93.31 91 GLY A N 1
ATOM 730 C CA . GLY A 1 91 ? -1.045 2.918 -8.617 1 93.31 91 GLY A CA 1
ATOM 731 C C . GLY A 1 91 ? -0.221 3.211 -9.852 1 93.31 91 GLY A C 1
ATOM 732 O O . GLY A 1 91 ? -0.468 4.195 -10.555 1 93.31 91 GLY A O 1
ATOM 733 N N . GLY A 1 92 ? 0.771 2.455 -10.141 1 91.81 92 GLY A N 1
ATOM 734 C CA . GLY A 1 92 ? 1.607 2.652 -11.312 1 91.81 92 GLY A CA 1
ATOM 735 C C . GLY A 1 92 ? 0.904 2.305 -12.609 1 91.81 92 GLY A C 1
ATOM 736 O O . GLY A 1 92 ? -0.292 2.01 -12.617 1 91.81 92 GLY A O 1
ATOM 737 N N . PRO A 1 93 ? 1.614 2.359 -13.664 1 92.25 93 PRO A N 1
ATOM 738 C CA . PRO A 1 93 ? 0.998 2.094 -14.969 1 92.25 93 PRO A CA 1
ATOM 739 C C . PRO A 1 93 ? 0.461 0.668 -15.086 1 92.25 93 PRO A C 1
ATOM 741 O O . PRO A 1 93 ? 1.106 -0.279 -14.625 1 92.25 93 PRO A O 1
ATOM 744 N N . PRO A 1 94 ? -0.707 0.582 -15.664 1 95.19 94 PRO A N 1
ATOM 745 C CA . PRO A 1 94 ? -1.259 -0.761 -15.867 1 95.19 94 PRO A CA 1
ATOM 746 C C . PRO A 1 94 ? -0.429 -1.602 -16.828 1 95.19 94 PRO A C 1
ATOM 748 O O . PRO A 1 94 ? 0.064 -1.086 -17.844 1 95.19 94 PRO A O 1
ATOM 751 N N . GLN A 1 95 ? -0.265 -2.814 -16.453 1 94.06 95 GLN A N 1
ATOM 752 C CA . GLN A 1 95 ? 0.397 -3.799 -17.312 1 94.06 95 GLN A CA 1
ATOM 753 C C . GLN A 1 95 ? -0.601 -4.82 -17.844 1 94.06 95 GLN A C 1
ATOM 755 O O . GLN A 1 95 ? -1.542 -5.203 -17.156 1 94.06 95 GLN A O 1
ATOM 760 N N . THR A 1 96 ? -0.313 -5.297 -19.031 1 94.69 96 THR A N 1
ATOM 761 C CA . THR A 1 96 ? -1.213 -6.266 -19.641 1 94.69 96 THR A CA 1
ATOM 762 C C . THR A 1 96 ? -0.937 -7.672 -19.109 1 94.69 96 THR A C 1
ATOM 764 O O . THR A 1 96 ? 0.115 -7.922 -18.516 1 94.69 96 THR A O 1
ATOM 767 N N . GLY A 1 97 ? -1.908 -8.508 -19.391 1 93.75 97 GLY A N 1
ATOM 768 C CA . GLY A 1 97 ? -1.698 -9.914 -19.078 1 93.75 97 GLY A CA 1
ATOM 769 C C . GLY A 1 97 ? -0.516 -10.516 -19.812 1 93.75 97 GLY A C 1
ATOM 770 O O . GLY A 1 97 ? 0.247 -11.297 -19.234 1 93.75 97 GLY A O 1
ATOM 771 N N . ASP A 1 98 ? -0.304 -10.148 -21.031 1 93.06 98 ASP A N 1
ATOM 772 C CA . ASP A 1 98 ? 0.814 -10.648 -21.812 1 93.06 98 ASP A CA 1
ATOM 773 C C . ASP A 1 98 ? 2.15 -10.227 -21.219 1 93.06 98 ASP A C 1
ATOM 775 O O . ASP A 1 98 ? 3.102 -11.008 -21.188 1 93.06 98 ASP A O 1
ATOM 779 N N . HIS A 1 99 ? 2.168 -9.016 -20.797 1 91.25 99 HIS A N 1
ATOM 780 C CA . HIS A 1 99 ? 3.381 -8.539 -20.141 1 91.25 99 HIS A CA 1
ATOM 781 C C . HIS A 1 99 ? 3.693 -9.359 -18.891 1 91.25 99 HIS A C 1
ATOM 783 O O . HIS A 1 99 ? 4.84 -9.75 -18.672 1 91.25 99 HIS A O 1
ATOM 789 N N . MET A 1 100 ? 2.686 -9.562 -18.156 1 90.25 100 MET A N 1
ATOM 790 C CA . MET A 1 100 ? 2.861 -10.359 -16.938 1 90.25 100 MET A CA 1
ATOM 791 C C . MET A 1 100 ? 3.357 -11.758 -17.281 1 90.25 100 MET A C 1
ATOM 793 O O . MET A 1 100 ? 4.219 -12.297 -16.578 1 90.25 100 MET A O 1
ATOM 797 N N . LEU A 1 101 ? 2.828 -12.352 -18.297 1 90.5 101 LEU A N 1
ATOM 798 C CA . LEU A 1 101 ? 3.25 -13.68 -18.734 1 90.5 101 LEU A CA 1
ATOM 799 C C . LEU A 1 101 ? 4.727 -13.688 -19.109 1 90.5 101 LEU A C 1
ATOM 801 O O . LEU A 1 101 ? 5.426 -14.68 -18.875 1 90.5 101 LEU A O 1
ATOM 805 N N . LYS A 1 102 ? 5.156 -12.609 -19.594 1 90.06 102 LYS A N 1
ATOM 806 C CA . LYS A 1 102 ? 6.531 -12.5 -20.062 1 90.06 102 LYS A CA 1
ATOM 807 C C . LYS A 1 102 ? 7.5 -12.297 -18.906 1 90.06 102 LYS A C 1
ATOM 809 O O . LYS A 1 102 ? 8.539 -12.961 -18.844 1 90.06 102 LYS A O 1
ATOM 814 N N . VAL A 1 103 ? 7.129 -11.477 -17.953 1 89.19 103 VAL A N 1
ATOM 815 C CA . VAL A 1 103 ? 8.102 -11.07 -16.953 1 89.19 103 VAL A CA 1
ATOM 816 C C . VAL A 1 103 ? 7.895 -11.867 -15.672 1 89.19 103 VAL A C 1
ATOM 818 O O . VAL A 1 103 ? 8.797 -11.969 -14.836 1 89.19 103 VAL A O 1
ATOM 821 N N . GLY A 1 104 ? 6.715 -12.391 -15.5 1 88.19 104 GLY A N 1
ATOM 822 C CA . GLY A 1 104 ? 6.383 -13.125 -14.289 1 88.19 104 GLY A CA 1
ATOM 823 C C . GLY A 1 104 ? 5.805 -12.242 -13.195 1 88.19 104 GLY A C 1
ATOM 824 O O . GLY A 1 104 ? 6.051 -11.039 -13.172 1 88.19 104 GLY A O 1
ATOM 825 N N . THR A 1 105 ? 5.078 -12.898 -12.234 1 87 105 THR A N 1
ATOM 826 C CA . THR A 1 105 ? 4.348 -12.188 -11.188 1 87 105 THR A CA 1
ATOM 827 C C . THR A 1 105 ? 5.312 -11.523 -10.211 1 87 105 THR A C 1
ATOM 829 O O . THR A 1 105 ? 5.07 -10.406 -9.75 1 87 105 THR A O 1
ATOM 832 N N . TYR A 1 106 ? 6.387 -12.18 -9.945 1 89 106 TYR A N 1
ATOM 833 C CA . TYR A 1 106 ? 7.363 -11.586 -9.039 1 89 106 TYR A CA 1
ATOM 834 C C . TYR A 1 106 ? 7.906 -10.273 -9.602 1 89 106 TYR A C 1
ATOM 836 O O . TYR A 1 106 ? 7.895 -9.242 -8.922 1 89 106 TYR A O 1
ATOM 844 N N . ASN A 1 107 ? 8.312 -10.359 -10.812 1 89.81 107 ASN A N 1
ATOM 845 C CA . ASN A 1 107 ? 8.852 -9.172 -11.461 1 89.81 107 ASN A CA 1
ATOM 846 C C . ASN A 1 107 ? 7.793 -8.078 -11.594 1 89.81 107 ASN A C 1
ATOM 848 O O . ASN A 1 107 ? 8.117 -6.891 -11.547 1 89.81 107 ASN A O 1
ATOM 852 N N . ALA A 1 108 ? 6.602 -8.5 -11.695 1 88.69 108 ALA A N 1
ATOM 853 C CA . ALA A 1 108 ? 5.508 -7.539 -11.82 1 88.69 108 ALA A CA 1
ATOM 854 C C . ALA A 1 108 ? 5.223 -6.855 -10.484 1 88.69 108 ALA A C 1
ATOM 856 O O . ALA A 1 108 ? 4.688 -5.742 -10.453 1 88.69 108 ALA A O 1
ATOM 857 N N . LEU A 1 109 ? 5.621 -7.48 -9.414 1 90.62 109 LEU A N 1
ATOM 858 C CA . LEU A 1 109 ? 5.195 -7.004 -8.102 1 90.62 109 LEU A CA 1
ATOM 859 C C . LEU A 1 109 ? 6.371 -6.414 -7.324 1 90.62 109 LEU A C 1
ATOM 861 O O . LEU A 1 109 ? 6.195 -5.883 -6.227 1 90.62 109 LEU A O 1
ATOM 865 N N . LEU A 1 110 ? 7.531 -6.461 -7.875 1 90 110 LEU A N 1
ATOM 866 C CA . LEU A 1 110 ? 8.711 -5.965 -7.18 1 90 110 LEU A CA 1
ATOM 867 C C . LEU A 1 110 ? 9.344 -4.801 -7.941 1 90 110 LEU A C 1
ATOM 869 O O . LEU A 1 110 ? 9.164 -4.68 -9.156 1 90 110 LEU A O 1
ATOM 873 N N . THR A 1 111 ? 10.023 -3.986 -7.199 1 87.75 111 THR A N 1
ATOM 874 C CA . THR A 1 111 ? 10.711 -2.832 -7.773 1 87.75 111 THR A CA 1
ATOM 875 C C . THR A 1 111 ? 12.219 -2.941 -7.574 1 87.75 111 THR A C 1
ATOM 877 O O . THR A 1 111 ? 12.688 -3.742 -6.758 1 87.75 111 THR A O 1
ATOM 880 N N . ALA A 1 112 ? 12.883 -2.133 -8.328 1 87.69 112 ALA A N 1
ATOM 881 C CA . ALA A 1 112 ? 14.344 -2.139 -8.25 1 87.69 112 ALA A CA 1
ATOM 882 C C . ALA A 1 112 ? 14.82 -1.736 -6.855 1 87.69 112 ALA A C 1
ATOM 884 O O . ALA A 1 112 ? 14.242 -0.841 -6.23 1 87.69 112 ALA A O 1
ATOM 885 N N . SER A 1 113 ? 15.859 -2.375 -6.41 1 86.75 113 SER A N 1
ATOM 886 C CA . SER A 1 113 ? 16.469 -2.123 -5.109 1 86.75 113 SER A CA 1
ATOM 887 C C . SER A 1 113 ? 17.875 -2.703 -5.043 1 86.75 113 SER A C 1
ATOM 889 O O . SER A 1 113 ? 18.391 -3.227 -6.035 1 86.75 113 SER A O 1
ATOM 891 N N . SER A 1 114 ? 18.422 -2.562 -3.859 1 86 114 SER A N 1
ATOM 892 C CA . SER A 1 114 ? 19.734 -3.145 -3.633 1 86 114 SER A CA 1
ATOM 893 C C . SER A 1 114 ? 19.656 -4.66 -3.5 1 86 114 SER A C 1
ATOM 895 O O . SER A 1 114 ? 20.672 -5.344 -3.498 1 86 114 SER A O 1
ATOM 897 N N . TYR A 1 115 ? 18.453 -5.25 -3.516 1 88.69 115 TYR A N 1
ATOM 898 C CA . TYR A 1 115 ? 18.281 -6.688 -3.338 1 88.69 115 TYR A CA 1
ATOM 899 C C . TYR A 1 115 ? 17.844 -7.344 -4.641 1 88.69 115 TYR A C 1
ATOM 901 O O . TYR A 1 115 ? 18.172 -8.508 -4.895 1 88.69 115 TYR A O 1
ATOM 909 N N . TYR A 1 116 ? 17.156 -6.621 -5.402 1 91.75 116 TYR A N 1
ATOM 910 C CA . TYR A 1 116 ? 16.469 -7.219 -6.543 1 91.75 116 TYR A CA 1
ATOM 911 C C . TYR A 1 116 ? 16.094 -6.156 -7.574 1 91.75 116 TYR A C 1
ATOM 913 O O . TYR A 1 116 ? 15.695 -5.047 -7.219 1 91.75 116 TYR A O 1
ATOM 921 N N . ASP A 1 117 ? 16.266 -6.543 -8.789 1 92.12 117 ASP A N 1
ATOM 922 C CA . ASP A 1 117 ? 15.789 -5.688 -9.875 1 92.12 117 ASP A CA 1
ATOM 923 C C . ASP A 1 117 ? 15.125 -6.512 -10.977 1 92.12 117 ASP A C 1
ATOM 925 O O . ASP A 1 117 ? 15.789 -7.32 -11.641 1 92.12 117 ASP A O 1
ATOM 929 N N . PRO A 1 118 ? 13.875 -6.188 -11.195 1 91.06 118 PRO A N 1
ATOM 930 C CA . PRO A 1 118 ? 13.188 -6.926 -12.258 1 91.06 118 PRO A CA 1
ATOM 931 C C . PRO A 1 118 ? 13.906 -6.82 -13.602 1 91.06 118 PRO A C 1
ATOM 933 O O . PRO A 1 118 ? 13.82 -7.73 -14.43 1 91.06 118 PRO A O 1
ATOM 936 N N . ALA A 1 119 ? 14.633 -5.77 -13.805 1 90.56 119 ALA A N 1
ATOM 937 C CA . ALA A 1 119 ? 15.328 -5.574 -15.078 1 90.56 119 ALA A CA 1
ATOM 938 C C . ALA A 1 119 ? 16.484 -6.551 -15.219 1 90.56 119 ALA A C 1
ATOM 940 O O . ALA A 1 119 ? 16.953 -6.805 -16.328 1 90.56 119 ALA A O 1
ATOM 941 N N . HIS A 1 120 ? 16.906 -7.094 -14.156 1 92.88 120 HIS A N 1
ATOM 942 C CA . HIS A 1 120 ? 18.062 -7.988 -14.188 1 92.88 120 HIS A CA 1
ATOM 943 C C . HIS A 1 120 ? 17.656 -9.422 -13.859 1 92.88 120 HIS A C 1
ATOM 945 O O . HIS A 1 120 ? 18.5 -10.289 -13.695 1 92.88 120 HIS A O 1
ATOM 951 N N . ASN A 1 121 ? 16.438 -9.648 -13.68 1 92.56 121 ASN A N 1
ATOM 952 C CA . ASN A 1 121 ? 15.883 -10.969 -13.406 1 92.56 121 ASN A CA 1
ATOM 953 C C . ASN A 1 121 ? 14.727 -11.297 -14.352 1 92.56 121 ASN A C 1
ATOM 955 O O . ASN A 1 121 ? 13.719 -10.594 -14.383 1 92.56 121 ASN A O 1
ATOM 959 N N . ASP A 1 122 ? 14.969 -12.32 -15.117 1 90.56 122 ASP A N 1
ATOM 960 C CA . ASP A 1 122 ? 13.875 -12.719 -16 1 90.56 122 ASP A CA 1
ATOM 961 C C . ASP A 1 122 ? 12.906 -13.656 -15.281 1 90.56 122 ASP A C 1
ATOM 963 O O . ASP A 1 122 ? 13.023 -13.875 -14.07 1 90.56 122 ASP A O 1
ATOM 967 N N . PHE A 1 123 ? 11.969 -14.141 -16 1 89.19 123 PHE A N 1
ATOM 968 C CA . PHE A 1 123 ? 10.93 -14.992 -15.43 1 89.19 123 PHE A CA 1
ATOM 969 C C . PHE A 1 123 ? 11.547 -16.172 -14.688 1 89.19 123 PHE A C 1
ATOM 971 O O . PHE A 1 123 ? 11.25 -16.391 -13.516 1 89.19 123 PHE A O 1
ATOM 978 N N . GLU A 1 124 ? 12.391 -16.875 -15.289 1 88.44 124 GLU A N 1
ATOM 979 C CA . GLU A 1 124 ? 12.977 -18.094 -14.727 1 88.44 124 GLU A CA 1
ATOM 980 C C . GLU A 1 124 ? 13.812 -17.766 -13.492 1 88.44 124 GLU A C 1
ATOM 982 O O . GLU A 1 124 ? 13.68 -18.438 -12.461 1 88.44 124 GLU A O 1
ATOM 987 N N . THR A 1 125 ? 14.562 -16.766 -13.586 1 90.19 125 THR A N 1
ATOM 988 C CA . THR A 1 125 ? 15.453 -16.422 -12.477 1 90.19 125 THR A CA 1
ATOM 989 C C . THR A 1 125 ? 14.656 -15.906 -11.281 1 90.19 125 THR A C 1
ATOM 991 O O . THR A 1 125 ? 14.992 -16.188 -10.133 1 90.19 125 THR A O 1
ATOM 994 N N . SER A 1 126 ? 13.664 -15.148 -11.578 1 90.31 126 SER A N 1
ATOM 995 C CA . SER A 1 126 ? 12.828 -14.641 -10.5 1 90.31 126 SER A CA 1
ATOM 996 C C . SER A 1 126 ? 12.141 -15.789 -9.758 1 90.31 126 SER A C 1
ATOM 998 O O . SER A 1 126 ? 12.18 -15.852 -8.523 1 90.31 126 SER A O 1
ATOM 1000 N N . HIS A 1 127 ? 11.578 -16.672 -10.508 1 87.62 127 HIS A N 1
ATOM 1001 C CA . HIS A 1 127 ? 10.891 -17.797 -9.898 1 87.62 127 HIS A CA 1
ATOM 1002 C C . HIS A 1 127 ? 11.859 -18.672 -9.117 1 87.62 127 HIS A C 1
ATOM 1004 O O . HIS A 1 127 ? 11.539 -19.141 -8.023 1 87.62 127 HIS A O 1
ATOM 1010 N N . LYS A 1 128 ? 12.992 -18.844 -9.641 1 88.5 128 LYS A N 1
ATOM 1011 C CA . LYS A 1 128 ? 14.016 -19.625 -8.945 1 88.5 128 LYS A CA 1
ATOM 1012 C C . LYS A 1 128 ? 14.43 -18.938 -7.645 1 88.5 128 LYS A C 1
ATOM 1014 O O . LYS A 1 128 ? 14.555 -19.594 -6.605 1 88.5 128 LYS A O 1
ATOM 1019 N N . ALA A 1 129 ? 14.57 -17.688 -7.691 1 90.62 129 ALA A N 1
ATOM 1020 C CA . ALA A 1 129 ? 15.031 -16.938 -6.531 1 90.62 129 ALA A CA 1
ATOM 1021 C C . ALA A 1 129 ? 14.055 -17.078 -5.363 1 90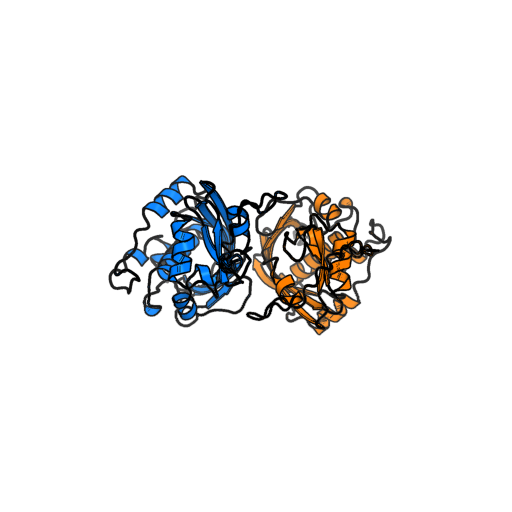.62 129 ALA A C 1
ATOM 1023 O O . ALA A 1 129 ? 14.469 -17.375 -4.238 1 90.62 129 ALA A O 1
ATOM 1024 N N . PHE A 1 130 ? 12.836 -16.984 -5.664 1 93.19 130 PHE A N 1
ATOM 1025 C CA . PHE A 1 130 ? 11.875 -16.859 -4.57 1 93.19 130 PHE A CA 1
ATOM 1026 C C . PHE A 1 130 ? 11.305 -18.234 -4.207 1 93.19 130 PHE A C 1
ATOM 1028 O O . PHE A 1 130 ? 11.102 -18.531 -3.027 1 93.19 130 PHE A O 1
ATOM 1035 N N . LYS A 1 131 ? 11.086 -19.094 -5.152 1 90.88 131 LYS A N 1
ATOM 1036 C CA . LYS A 1 131 ? 10.539 -20.406 -4.863 1 90.88 131 LYS A CA 1
ATOM 1037 C C . LYS A 1 131 ? 11.562 -21.281 -4.145 1 90.88 131 LYS A C 1
ATOM 1039 O O . LYS A 1 131 ? 11.195 -22.109 -3.305 1 90.88 131 LYS A O 1
ATOM 1044 N N . ARG A 1 132 ? 12.758 -21.109 -4.535 1 91.5 132 ARG A N 1
ATOM 1045 C CA . ARG A 1 132 ? 13.805 -21.859 -3.832 1 91.5 132 ARG A CA 1
ATOM 1046 C C . ARG A 1 132 ? 13.945 -21.359 -2.395 1 91.5 132 ARG A C 1
ATOM 1048 O O . ARG A 1 132 ? 14.031 -22.172 -1.465 1 91.5 132 ARG A O 1
ATOM 1055 N N . MET A 1 133 ? 13.938 -20.125 -2.229 1 95.06 133 MET A N 1
ATOM 1056 C CA . MET A 1 133 ? 14.109 -19.516 -0.909 1 95.06 133 MET A CA 1
ATOM 1057 C C . MET A 1 133 ? 12.961 -19.891 0.017 1 95.06 133 MET A C 1
ATOM 1059 O O . MET A 1 133 ? 13.172 -20.219 1.185 1 95.06 133 MET A O 1
ATOM 1063 N N . MET A 1 134 ? 11.844 -19.797 -0.515 1 95.69 134 MET A N 1
ATOM 1064 C CA . MET A 1 134 ? 10.602 -20.078 0.193 1 95.69 134 MET A CA 1
ATOM 1065 C C . MET A 1 134 ? 9.797 -21.156 -0.537 1 95.69 134 MET A C 1
ATOM 1067 O O . MET A 1 134 ? 8.891 -20.844 -1.307 1 95.69 134 MET A O 1
ATOM 1071 N N . PRO A 1 135 ? 9.945 -22.422 -0.145 1 92.88 135 PRO A N 1
ATOM 1072 C CA . PRO A 1 135 ? 9.312 -23.516 -0.898 1 92.88 135 PRO A CA 1
ATOM 1073 C C . PRO A 1 135 ? 7.789 -23.469 -0.827 1 92.88 135 PRO A C 1
ATOM 1075 O O . PRO A 1 135 ? 7.109 -24 -1.712 1 92.88 135 PRO A O 1
ATOM 1078 N N . THR A 1 136 ? 7.328 -22.938 0.293 1 94.06 136 THR A N 1
ATOM 1079 C CA . THR A 1 136 ? 5.895 -22.703 0.438 1 94.06 136 THR A CA 1
ATOM 1080 C C . THR A 1 136 ? 5.617 -21.234 0.752 1 94.06 136 THR A C 1
ATOM 1082 O O . THR A 1 136 ? 6.23 -20.656 1.656 1 94.06 136 THR A O 1
ATOM 1085 N N . PHE A 1 137 ? 4.801 -20.703 0.015 1 94.88 137 PHE A N 1
ATOM 1086 C CA . PHE A 1 137 ? 4.379 -19.328 0.187 1 94.88 137 PHE A CA 1
ATOM 1087 C C . PHE A 1 137 ? 2.857 -19.219 0.174 1 94.88 137 PHE A C 1
ATOM 1089 O O . PHE A 1 137 ? 2.252 -19.047 -0.886 1 94.88 137 PHE A O 1
ATOM 1096 N N . ALA A 1 138 ? 2.285 -19.25 1.359 1 97.69 138 ALA A N 1
ATOM 1097 C CA . ALA A 1 138 ? 0.833 -19.328 1.515 1 97.69 138 ALA A CA 1
ATOM 1098 C C . ALA A 1 138 ? 0.208 -17.938 1.429 1 97.69 138 ALA A C 1
ATOM 1100 O O . ALA A 1 138 ? 0.904 -16.922 1.555 1 97.69 138 ALA A O 1
ATOM 1101 N N . TRP A 1 139 ? -1.035 -17.938 1.095 1 98.12 139 TRP A N 1
ATOM 1102 C CA . TRP A 1 139 ? -1.757 -16.688 0.876 1 98.12 139 TRP A CA 1
ATOM 1103 C C . TRP A 1 139 ? -3.166 -16.766 1.452 1 98.12 139 TRP A C 1
ATOM 1105 O O . TRP A 1 139 ? -3.848 -17.781 1.309 1 98.12 139 TRP A O 1
ATOM 1115 N N . GLU A 1 140 ? -3.645 -15.625 2.15 1 98.75 140 GLU A N 1
ATOM 1116 C CA . GLU A 1 140 ? -5.008 -15.602 2.666 1 98.75 140 GLU A CA 1
ATOM 1117 C C . GLU A 1 140 ? -5.594 -14.195 2.605 1 98.75 140 GLU A C 1
ATOM 1119 O O . GLU A 1 140 ? -4.855 -13.211 2.52 1 98.75 140 GLU A O 1
ATOM 1124 N N . VAL A 1 141 ? -6.867 -14.156 2.557 1 98.75 141 VAL A N 1
ATOM 1125 C CA . VAL A 1 141 ? -7.602 -12.906 2.725 1 98.75 141 VAL A CA 1
ATOM 1126 C C . VAL A 1 141 ? -7.777 -12.602 4.211 1 98.75 141 VAL A C 1
ATOM 1128 O O . VAL A 1 141 ? -8.203 -13.469 4.98 1 98.75 141 VAL A O 1
ATOM 1131 N N . LEU A 1 142 ? -7.41 -11.438 4.594 1 98.5 142 LEU A N 1
ATOM 1132 C CA . LEU A 1 142 ? -7.59 -11.031 5.98 1 98.5 142 LEU A CA 1
ATOM 1133 C C . LEU A 1 142 ? -8.953 -10.375 6.188 1 98.5 142 LEU A C 1
ATOM 1135 O O . LEU A 1 142 ? -9.641 -10.656 7.172 1 98.5 142 LEU A O 1
ATOM 1139 N N . GLU A 1 143 ? -9.336 -9.5 5.312 1 97.5 143 GLU A N 1
ATOM 1140 C CA . GLU A 1 143 ? -10.578 -8.742 5.398 1 97.5 143 GLU A CA 1
ATOM 1141 C C . GLU A 1 143 ? -11.023 -8.242 4.027 1 97.5 143 GLU A C 1
ATOM 1143 O O . GLU A 1 143 ? -10.188 -7.883 3.193 1 97.5 143 GLU A O 1
ATOM 1148 N N . VAL A 1 144 ? -12.32 -8.281 3.771 1 98.31 144 VAL A N 1
ATOM 1149 C CA . VAL A 1 144 ? -12.898 -7.699 2.564 1 98.31 144 VAL A CA 1
ATOM 1150 C C . VAL A 1 144 ? -13.703 -6.453 2.926 1 98.31 144 VAL A C 1
ATOM 1152 O O . VAL A 1 144 ? -14.594 -6.512 3.777 1 98.31 144 VAL A O 1
ATOM 1155 N N . TYR A 1 145 ? -13.406 -5.344 2.264 1 97.75 145 TYR A N 1
ATOM 1156 C CA . TYR A 1 145 ? -14 -4.059 2.625 1 97.75 145 TYR A CA 1
ATOM 1157 C C . TYR A 1 145 ? -15.141 -3.697 1.684 1 97.75 145 TYR A C 1
ATOM 1159 O O . TYR A 1 145 ? -16 -2.887 2.027 1 97.75 145 TYR A O 1
ATOM 1167 N N . SER A 1 146 ? -15.031 -4.195 0.472 1 96.44 146 SER A N 1
ATOM 1168 C CA . SER A 1 146 ? -16.047 -3.945 -0.542 1 96.44 146 SER A CA 1
ATOM 1169 C C . SER A 1 146 ? -16.219 -5.148 -1.463 1 96.44 146 SER A C 1
ATOM 1171 O O . SER A 1 146 ? -15.273 -5.902 -1.688 1 96.44 146 SER A O 1
ATOM 1173 N N . GLY A 1 147 ? -17.484 -5.305 -1.983 1 95.88 147 GLY A N 1
ATOM 1174 C CA . GLY A 1 147 ? -17.781 -6.391 -2.906 1 95.88 147 GLY A CA 1
ATOM 1175 C C . GLY A 1 147 ? -17.844 -5.941 -4.355 1 95.88 147 GLY A C 1
ATOM 1176 O O . GLY A 1 147 ? -17.609 -4.77 -4.656 1 95.88 147 GLY A O 1
ATOM 1177 N N . PRO A 1 148 ? -18.094 -6.91 -5.262 1 96.56 148 PRO A N 1
ATOM 1178 C CA . PRO A 1 148 ? -18.172 -6.586 -6.688 1 96.56 148 PRO A CA 1
ATOM 1179 C C . PRO A 1 148 ? -19.094 -5.402 -6.973 1 96.56 148 PRO A C 1
ATOM 1181 O O . PRO A 1 148 ? -20.078 -5.18 -6.246 1 96.56 148 PRO A O 1
ATOM 1184 N N . PRO A 1 149 ? -18.812 -4.652 -8.023 1 97.62 149 PRO A N 1
ATOM 1185 C CA . PRO A 1 149 ? -17.828 -4.906 -9.086 1 97.62 149 PRO A CA 1
ATOM 1186 C C . PRO A 1 149 ? -16.422 -4.477 -8.711 1 97.62 149 PRO A C 1
ATOM 1188 O O . PRO A 1 149 ? -15.453 -4.855 -9.375 1 97.62 149 PRO A O 1
ATOM 1191 N N . VAL A 1 150 ? -16.281 -3.586 -7.719 1 98.19 150 VAL A N 1
ATOM 1192 C CA . VAL A 1 150 ? -14.953 -3.213 -7.234 1 98.19 150 VAL A CA 1
ATOM 1193 C C . VAL A 1 150 ? -14.727 -3.814 -5.848 1 98.19 150 VAL A C 1
ATOM 1195 O O . VAL A 1 150 ? -15.281 -3.336 -4.859 1 98.19 150 VAL A O 1
ATOM 1198 N N . VAL A 1 151 ? -13.906 -4.805 -5.844 1 98.5 151 VAL A N 1
ATOM 1199 C CA . VAL A 1 151 ? -13.617 -5.562 -4.629 1 98.5 151 VAL A CA 1
ATOM 1200 C C . VAL A 1 151 ? -12.328 -5.051 -3.992 1 98.5 151 VAL A C 1
ATOM 1202 O O . VAL A 1 151 ? -11.297 -4.957 -4.66 1 98.5 151 VAL A O 1
ATOM 1205 N N . VAL A 1 152 ? -12.375 -4.664 -2.736 1 98.69 152 VAL A N 1
ATOM 1206 C CA . VAL A 1 152 ? -11.203 -4.219 -1.984 1 98.69 152 VAL A CA 1
ATOM 1207 C C . VAL A 1 152 ? -10.977 -5.145 -0.791 1 98.69 152 VAL A C 1
ATOM 1209 O O . VAL A 1 152 ? -11.898 -5.406 -0.015 1 98.69 152 VAL A O 1
ATOM 1212 N N . PHE A 1 153 ? -9.773 -5.637 -0.667 1 98.75 153 PHE A N 1
ATOM 1213 C CA . PHE A 1 153 ? -9.523 -6.562 0.433 1 98.75 153 PHE A CA 1
ATOM 1214 C C . PHE A 1 153 ? -8.07 -6.492 0.874 1 98.75 153 PHE A C 1
ATOM 1216 O O . PHE A 1 153 ? -7.203 -6.051 0.115 1 98.75 153 PHE A O 1
ATOM 1223 N N . LYS A 1 154 ? -7.867 -6.879 2.066 1 98.56 154 LYS A N 1
ATOM 1224 C CA . LYS A 1 154 ? -6.543 -7.023 2.666 1 98.56 154 LYS A CA 1
ATOM 1225 C C . LYS A 1 154 ? -6.062 -8.469 2.594 1 98.56 154 LYS A C 1
ATOM 1227 O O . LYS A 1 154 ? -6.84 -9.398 2.824 1 98.56 154 LYS A O 1
ATOM 1232 N N . TRP A 1 155 ? -4.801 -8.648 2.264 1 98.69 155 TRP A N 1
ATOM 1233 C CA . TRP A 1 155 ? -4.254 -9.992 2.1 1 98.69 155 TRP A CA 1
ATOM 1234 C C . TRP A 1 155 ? -2.979 -10.164 2.916 1 98.69 155 TRP A C 1
ATOM 1236 O O . TRP A 1 155 ? -2.398 -9.18 3.387 1 98.69 155 TRP A O 1
ATOM 1246 N N . ARG A 1 156 ? -2.629 -11.391 3.148 1 98.56 156 ARG A N 1
ATOM 1247 C CA . ARG A 1 156 ? -1.406 -11.836 3.812 1 98.56 156 ARG A CA 1
ATOM 1248 C C . ARG A 1 156 ? -0.732 -12.953 3.029 1 98.56 156 ARG A C 1
ATOM 1250 O O . ARG A 1 156 ? -1.395 -13.891 2.584 1 98.56 156 ARG A O 1
ATOM 1257 N N . HIS A 1 157 ? 0.548 -12.797 2.73 1 97.94 157 HIS A N 1
ATOM 1258 C CA . HIS A 1 157 ? 1.427 -13.805 2.154 1 97.94 157 HIS A CA 1
ATOM 1259 C C . HIS A 1 157 ? 2.553 -14.172 3.115 1 97.94 157 HIS A C 1
ATOM 1261 O O . HIS A 1 157 ? 3.184 -13.289 3.701 1 97.94 157 HIS A O 1
ATOM 1267 N N . TRP A 1 158 ? 2.74 -15.461 3.275 1 98.12 158 TRP A N 1
ATOM 1268 C CA . TRP A 1 158 ? 3.768 -15.812 4.25 1 98.12 158 TRP A CA 1
ATOM 1269 C C . TRP A 1 158 ? 4.398 -17.156 3.916 1 98.12 158 TRP A C 1
ATOM 1271 O O . TRP A 1 158 ? 3.805 -17.969 3.201 1 98.12 158 TRP A O 1
ATOM 1281 N N . GLY A 1 159 ? 5.57 -17.359 4.34 1 97.75 159 GLY A N 1
ATOM 1282 C CA . GLY A 1 159 ? 6.348 -18.578 4.188 1 97.75 159 GLY A CA 1
ATOM 1283 C C . GLY A 1 159 ? 7.645 -18.562 4.977 1 97.75 159 GLY A C 1
ATOM 1284 O O . GLY A 1 159 ? 8.047 -17.516 5.492 1 97.75 159 GLY A O 1
ATOM 1285 N N . GLU A 1 160 ? 8.219 -19.719 5.055 1 97.19 160 GLU A N 1
ATOM 1286 C CA . GLU A 1 160 ? 9.484 -19.828 5.766 1 97.19 160 GLU A CA 1
ATOM 1287 C C . GLU A 1 160 ? 10.672 -19.672 4.816 1 97.19 160 GLU A C 1
ATOM 1289 O O . GLU A 1 160 ? 10.695 -20.266 3.738 1 97.19 160 GLU A O 1
ATOM 1294 N N . MET A 1 161 ? 11.609 -18.859 5.23 1 97.19 161 MET A N 1
ATOM 1295 C CA . MET A 1 161 ? 12.844 -18.734 4.453 1 97.19 161 MET A CA 1
ATOM 1296 C C . MET A 1 161 ? 13.742 -19.953 4.66 1 97.19 161 MET A C 1
ATOM 1298 O O . MET A 1 161 ? 14.727 -19.875 5.395 1 97.19 161 MET A O 1
ATOM 1302 N N . ALA A 1 162 ? 13.578 -20.938 3.914 1 96.62 162 ALA A N 1
ATOM 1303 C CA . ALA A 1 162 ? 14.203 -22.234 4.125 1 96.62 162 ALA A CA 1
ATOM 1304 C C . ALA A 1 162 ? 15.57 -22.312 3.453 1 96.62 162 ALA A C 1
ATOM 1306 O O . ALA A 1 162 ? 16.438 -23.047 3.893 1 96.62 162 ALA A O 1
ATOM 1307 N N . LYS A 1 163 ? 15.797 -21.547 2.439 1 96.88 163 LYS A N 1
ATOM 1308 C CA . LYS A 1 163 ? 17.047 -21.547 1.686 1 96.88 163 LYS A CA 1
ATOM 1309 C C . LYS A 1 163 ? 17.531 -20.109 1.413 1 96.88 163 LYS A C 1
ATOM 1311 O O . LYS A 1 163 ? 16.797 -19.156 1.658 1 96.88 163 LYS A O 1
ATOM 1316 N N . ASP A 1 164 ? 18.734 -20.047 0.961 1 96.56 164 ASP A N 1
ATOM 1317 C CA . ASP A 1 164 ? 19.359 -18.75 0.714 1 96.56 164 ASP A CA 1
ATOM 1318 C C . ASP A 1 164 ? 18.609 -17.984 -0.372 1 96.56 164 ASP A C 1
ATOM 1320 O O . ASP A 1 164 ? 18.078 -18.578 -1.312 1 96.56 164 ASP A O 1
ATOM 1324 N N . TYR A 1 165 ? 18.562 -16.688 -0.176 1 96.19 165 TYR A N 1
ATOM 1325 C CA . TYR A 1 165 ? 18.109 -15.805 -1.255 1 96.19 165 TYR A CA 1
ATOM 1326 C C . TYR A 1 165 ? 19.25 -15.539 -2.24 1 96.19 165 TYR A C 1
ATOM 1328 O O . TYR A 1 165 ? 20.359 -15.219 -1.835 1 96.19 165 TYR A O 1
ATOM 1336 N N . VAL A 1 166 ? 18.969 -15.719 -3.441 1 94.62 166 VAL A N 1
ATOM 1337 C CA . VAL A 1 166 ? 19.891 -15.367 -4.508 1 94.62 166 VAL A CA 1
ATOM 1338 C C . VAL A 1 166 ? 19.156 -14.594 -5.598 1 94.62 166 VAL A C 1
ATOM 1340 O O . VAL A 1 166 ? 18.156 -15.062 -6.137 1 94.62 166 VAL A O 1
ATOM 1343 N N . GLY A 1 167 ? 19.578 -13.438 -5.918 1 92.94 167 GLY A N 1
ATOM 1344 C CA . GLY A 1 167 ? 19.031 -12.609 -6.977 1 92.94 167 GLY A CA 1
ATOM 1345 C C . GLY A 1 167 ? 20 -11.57 -7.496 1 92.94 167 GLY A C 1
ATOM 1346 O O . GLY A 1 167 ? 21.188 -11.594 -7.137 1 92.94 167 GLY A O 1
ATOM 1347 N N . TYR A 1 168 ? 19.5 -10.773 -8.43 1 94.75 168 TYR A N 1
ATOM 1348 C CA . TYR A 1 168 ? 20.328 -9.711 -8.984 1 94.75 168 TYR A CA 1
ATOM 1349 C C . TYR A 1 168 ? 19.75 -8.344 -8.664 1 94.75 168 TYR A C 1
ATOM 1351 O O . TYR A 1 168 ? 18.562 -8.102 -8.859 1 94.75 168 TYR A O 1
ATOM 1359 N N . ASN A 1 169 ? 20.656 -7.504 -8.164 1 92.75 169 ASN A N 1
ATOM 1360 C CA . ASN A 1 169 ? 20.219 -6.203 -7.68 1 92.75 169 ASN A CA 1
ATOM 1361 C C . ASN A 1 169 ? 20.172 -5.172 -8.805 1 92.75 169 ASN A C 1
ATOM 1363 O O . ASN A 1 169 ? 20.281 -5.523 -9.977 1 92.75 169 ASN A O 1
ATOM 1367 N N . ASP A 1 170 ? 19.922 -3.887 -8.438 1 89.31 170 ASP A N 1
ATOM 1368 C CA . ASP A 1 170 ? 19.719 -2.814 -9.406 1 89.31 170 ASP A CA 1
ATOM 1369 C C . ASP A 1 170 ? 21.031 -2.471 -10.125 1 89.31 170 ASP A C 1
ATOM 1371 O O . ASP A 1 170 ? 21.016 -1.85 -11.188 1 89.31 170 ASP A O 1
ATOM 1375 N N . GLN A 1 171 ? 22.094 -2.943 -9.578 1 90.25 171 GLN A N 1
ATOM 1376 C CA . GLN A 1 171 ? 23.391 -2.744 -10.227 1 90.25 171 GLN A CA 1
ATOM 1377 C C . GLN A 1 171 ? 23.75 -3.938 -11.109 1 90.25 171 GLN A C 1
ATOM 1379 O O . GLN A 1 171 ? 24.828 -3.973 -11.695 1 90.25 171 GLN A O 1
ATOM 1384 N N . GLY A 1 172 ? 22.922 -4.875 -11.102 1 92.62 172 GLY A N 1
ATOM 1385 C CA . GLY A 1 172 ? 23.188 -6.066 -11.898 1 92.62 172 GLY A CA 1
ATOM 1386 C C . GLY A 1 172 ? 24.094 -7.059 -11.203 1 92.62 172 GLY A C 1
ATOM 1387 O O . GLY A 1 172 ? 24.625 -7.973 -11.844 1 92.62 172 GLY A O 1
ATOM 1388 N N . GLU A 1 173 ? 24.219 -6.832 -9.938 1 93.81 173 GLU A N 1
ATOM 1389 C CA . GLU A 1 173 ? 25.094 -7.699 -9.156 1 93.81 173 GLU A CA 1
ATOM 1390 C C . GLU A 1 173 ? 24.297 -8.805 -8.469 1 93.81 173 GLU A C 1
ATOM 1392 O O . GLU A 1 173 ? 23.172 -8.578 -8.016 1 93.81 173 GLU A O 1
ATOM 1397 N N . LYS A 1 174 ? 25.016 -9.906 -8.445 1 94.06 174 LYS A N 1
ATOM 1398 C CA . LYS A 1 174 ? 24.406 -11.016 -7.719 1 94.06 174 LYS A CA 1
ATOM 1399 C C . LYS A 1 174 ? 24.391 -10.75 -6.219 1 94.06 174 LYS A C 1
ATOM 1401 O O . LYS A 1 174 ? 25.406 -10.352 -5.645 1 94.06 174 LYS A O 1
ATOM 1406 N N . THR A 1 175 ? 23.266 -10.945 -5.668 1 93.31 175 THR A N 1
ATOM 1407 C CA . THR A 1 175 ? 23.078 -10.773 -4.23 1 93.31 175 THR A CA 1
ATOM 1408 C C . THR A 1 175 ? 22.688 -12.094 -3.574 1 93.31 175 THR A C 1
ATOM 1410 O O . THR A 1 175 ? 21.781 -12.773 -4.043 1 93.31 175 THR A O 1
ATOM 1413 N N . THR A 1 176 ? 23.406 -12.453 -2.539 1 94.75 176 THR A N 1
ATOM 1414 C CA . THR A 1 176 ? 23.094 -13.656 -1.771 1 94.75 176 THR A CA 1
ATOM 1415 C C . THR A 1 176 ? 22.875 -13.312 -0.299 1 94.75 176 THR A C 1
ATOM 1417 O O . THR A 1 176 ? 23.672 -12.586 0.297 1 94.75 176 THR A O 1
ATOM 1420 N N . ILE A 1 177 ? 21.781 -13.805 0.207 1 94.44 177 ILE A N 1
ATOM 1421 C CA . ILE A 1 177 ? 21.5 -13.656 1.63 1 94.44 177 ILE A CA 1
ATOM 1422 C C . ILE A 1 177 ? 21.266 -15.031 2.256 1 94.44 177 ILE A C 1
ATOM 1424 O O . ILE A 1 177 ? 20.406 -15.789 1.796 1 94.44 177 ILE A O 1
ATOM 1428 N N . LYS A 1 178 ? 21.953 -15.266 3.301 1 95.12 178 LYS A N 1
ATOM 1429 C CA . LYS A 1 178 ? 21.844 -16.562 3.967 1 95.12 178 LYS A CA 1
ATOM 1430 C C . LYS A 1 178 ? 20.469 -16.75 4.602 1 95.12 178 LYS A C 1
ATOM 1432 O O . LYS A 1 178 ? 19.938 -15.812 5.211 1 95.12 178 LYS A O 1
ATOM 1437 N N . ALA A 1 179 ? 20.016 -17.984 4.469 1 96.06 179 ALA A N 1
ATOM 1438 C CA . ALA A 1 179 ? 18.719 -18.297 5.051 1 96.06 179 ALA A CA 1
ATOM 1439 C C . ALA A 1 179 ? 18.766 -18.203 6.574 1 96.06 179 ALA A C 1
ATOM 1441 O O . ALA A 1 179 ? 19.719 -18.656 7.199 1 96.06 179 ALA A O 1
ATOM 1442 N N . HIS A 1 180 ? 17.703 -17.609 7.164 1 95.75 180 HIS A N 1
ATOM 1443 C CA . HIS A 1 180 ? 17.656 -17.562 8.617 1 95.75 180 HIS A CA 1
ATOM 1444 C C . HIS A 1 180 ? 16.625 -18.531 9.164 1 95.75 180 HIS A C 1
ATOM 1446 O O . HIS A 1 180 ? 16.516 -18.719 10.383 1 95.75 180 HIS A O 1
ATOM 1452 N N . GLY A 1 181 ? 15.883 -19.141 8.312 1 94.94 181 GLY A N 1
ATOM 1453 C CA . GLY A 1 181 ? 14.953 -20.172 8.719 1 94.94 181 GLY A CA 1
ATOM 1454 C C . GLY A 1 181 ? 13.68 -19.625 9.344 1 94.94 181 GLY A C 1
ATOM 1455 O O . GLY A 1 181 ? 12.805 -20.391 9.758 1 94.94 181 GLY A O 1
ATOM 1456 N N . GLY A 1 182 ? 13.523 -18.344 9.391 1 95.56 182 GLY A N 1
ATOM 1457 C CA . GLY A 1 182 ? 12.375 -17.703 10.016 1 95.56 182 GLY A CA 1
ATOM 1458 C C . GLY A 1 182 ? 11.25 -17.422 9.039 1 95.56 182 GLY A C 1
ATOM 1459 O O . GLY A 1 182 ? 11.398 -17.641 7.832 1 95.56 182 GLY A O 1
ATOM 1460 N N . LEU A 1 183 ? 10.172 -16.844 9.578 1 96.5 183 LEU A N 1
ATOM 1461 C CA . LEU A 1 183 ? 8.969 -16.516 8.812 1 96.5 183 LEU A CA 1
ATOM 1462 C C . LEU A 1 183 ? 9.133 -15.195 8.086 1 96.5 183 LEU A C 1
ATOM 1464 O O . LEU A 1 183 ? 9.664 -14.234 8.648 1 96.5 183 LEU A O 1
ATOM 1468 N N . ILE A 1 184 ? 8.805 -15.211 6.879 1 96.62 184 ILE A N 1
ATOM 1469 C CA . ILE A 1 184 ? 8.547 -14.008 6.098 1 96.62 184 ILE A CA 1
ATOM 1470 C C . ILE A 1 184 ? 7.039 -13.812 5.93 1 96.62 184 ILE A C 1
ATOM 1472 O O . ILE A 1 184 ? 6.336 -14.742 5.52 1 96.62 184 ILE A O 1
ATOM 1476 N N . ASP A 1 185 ? 6.609 -12.672 6.324 1 97.44 185 ASP A N 1
ATOM 1477 C CA . ASP A 1 185 ? 5.18 -12.383 6.398 1 97.44 185 ASP A CA 1
ATOM 1478 C C . ASP A 1 185 ? 4.883 -10.961 5.926 1 97.44 185 ASP A C 1
ATOM 1480 O O . ASP A 1 185 ? 5.277 -9.992 6.57 1 97.44 185 ASP A O 1
ATOM 1484 N N . ILE A 1 186 ? 4.18 -10.898 4.809 1 96.94 186 ILE A N 1
ATOM 1485 C CA . ILE A 1 186 ? 3.893 -9.578 4.258 1 96.94 186 ILE A CA 1
ATOM 1486 C C . ILE A 1 186 ? 2.391 -9.43 4.031 1 96.94 186 ILE A C 1
ATOM 1488 O O . ILE A 1 186 ? 1.672 -10.422 3.902 1 96.94 186 ILE A O 1
ATOM 1492 N N . GLN A 1 187 ? 1.948 -8.18 3.979 1 98.06 187 GLN A N 1
ATOM 1493 C CA . GLN A 1 187 ? 0.542 -7.848 3.779 1 98.06 187 GLN A CA 1
ATOM 1494 C C . GLN A 1 187 ? 0.38 -6.73 2.754 1 98.06 187 GLN A C 1
ATOM 1496 O O . GLN A 1 187 ? 1.348 -6.043 2.418 1 98.06 187 GLN A O 1
ATOM 1501 N N . GLY A 1 188 ? -0.797 -6.609 2.309 1 98.25 188 GLY A N 1
ATOM 1502 C CA . GLY A 1 188 ? -1.125 -5.551 1.364 1 98.25 188 GLY A CA 1
ATOM 1503 C C . GLY A 1 188 ? -2.615 -5.406 1.125 1 98.25 188 GLY A C 1
ATOM 1504 O O . GLY A 1 188 ? -3.424 -6.02 1.825 1 98.25 188 GLY A O 1
ATOM 1505 N N . ILE A 1 189 ? -2.928 -4.531 0.233 1 98.75 189 ILE A N 1
ATOM 1506 C CA . ILE A 1 189 ? -4.297 -4.266 -0.191 1 98.75 189 ILE A CA 1
ATOM 1507 C C . ILE A 1 189 ? -4.434 -4.531 -1.688 1 98.75 189 ILE A C 1
ATOM 1509 O O . ILE A 1 189 ? -3.525 -4.223 -2.465 1 98.75 189 ILE A O 1
ATOM 1513 N N . VAL A 1 190 ? -5.562 -5.066 -2.049 1 98.69 190 VAL A N 1
ATOM 1514 C CA . VAL A 1 190 ? -5.887 -5.199 -3.467 1 98.69 190 VAL A CA 1
ATOM 1515 C C . VAL A 1 190 ? -7.195 -4.477 -3.77 1 98.69 190 VAL A C 1
ATOM 1517 O O . VAL A 1 190 ? -8.156 -4.57 -3 1 98.69 190 VAL A O 1
ATOM 1520 N N . ILE A 1 191 ? -7.18 -3.717 -4.762 1 98.56 191 ILE A N 1
ATOM 1521 C CA . ILE A 1 191 ? -8.383 -3.213 -5.414 1 98.56 191 ILE A CA 1
ATOM 1522 C C . ILE A 1 191 ? -8.586 -3.932 -6.746 1 98.56 191 ILE A C 1
ATOM 1524 O O . ILE A 1 191 ? -7.75 -3.82 -7.652 1 98.56 191 ILE A O 1
ATOM 1528 N N . ALA A 1 192 ? -9.664 -4.652 -6.871 1 98.69 192 ALA A N 1
ATOM 1529 C CA . ALA A 1 192 ? -9.906 -5.434 -8.078 1 98.69 192 ALA A CA 1
ATOM 1530 C C . ALA A 1 192 ? -11.289 -5.148 -8.656 1 98.69 192 ALA A C 1
ATOM 1532 O O . ALA A 1 192 ? -12.281 -5.133 -7.918 1 98.69 192 ALA A O 1
ATOM 1533 N N . LYS A 1 193 ? -11.305 -4.871 -9.914 1 98.62 193 LYS A N 1
ATOM 1534 C CA . LYS A 1 193 ? -12.578 -4.816 -10.625 1 98.62 193 LYS A CA 1
ATOM 1535 C C . LYS A 1 193 ? -12.898 -6.156 -11.289 1 98.62 193 LYS A C 1
ATOM 1537 O O . LYS A 1 193 ? -12.047 -6.746 -11.953 1 98.62 193 LYS A O 1
ATOM 1542 N N . VAL A 1 194 ? -14.109 -6.633 -11.094 1 98.56 194 VAL A N 1
ATOM 1543 C CA . VAL A 1 194 ? -14.531 -7.887 -11.703 1 98.56 194 VAL A CA 1
ATOM 1544 C C . VAL A 1 194 ? -15.789 -7.652 -12.547 1 98.56 194 VAL A C 1
ATOM 1546 O O . VAL A 1 194 ? -16.562 -6.727 -12.281 1 98.56 194 VAL A O 1
ATOM 1549 N N . ASN A 1 195 ? -15.953 -8.477 -13.57 1 98.19 195 ASN A N 1
ATOM 1550 C CA . ASN A 1 195 ? -17.188 -8.438 -14.352 1 98.19 195 ASN A CA 1
ATOM 1551 C C . ASN A 1 195 ? -18.266 -9.328 -13.75 1 98.19 195 ASN A C 1
ATOM 1553 O O . ASN A 1 195 ? -18.094 -9.852 -12.641 1 98.19 195 ASN A O 1
ATOM 1557 N N . ALA A 1 196 ? -19.359 -9.523 -14.453 1 96.25 196 ALA A N 1
ATOM 1558 C CA . ALA A 1 196 ? -20.5 -10.258 -13.93 1 96.25 196 ALA A CA 1
ATOM 1559 C C . ALA A 1 196 ? -20.156 -11.727 -13.703 1 96.25 196 ALA A C 1
ATOM 1561 O O . ALA A 1 196 ? -20.766 -12.391 -12.852 1 96.25 196 ALA A O 1
ATOM 1562 N N . ALA A 1 197 ? -19.234 -12.219 -14.477 1 97 197 ALA A N 1
ATOM 1563 C CA . ALA A 1 197 ? -18.812 -13.609 -14.352 1 97 197 ALA A CA 1
ATOM 1564 C C . ALA A 1 197 ? -17.703 -13.75 -13.305 1 97 197 ALA A C 1
ATOM 1566 O O . ALA A 1 197 ? -17.062 -14.797 -13.211 1 97 197 ALA A O 1
ATOM 1567 N N . LEU A 1 198 ? -17.344 -12.648 -12.547 1 97.81 198 LEU A N 1
ATOM 1568 C CA . LEU A 1 198 ? -16.344 -12.578 -11.492 1 97.81 198 LEU A CA 1
ATOM 1569 C C . LEU A 1 198 ? -14.945 -12.797 -12.062 1 97.81 198 LEU A C 1
ATOM 1571 O O . LEU A 1 198 ? -14.055 -13.297 -11.367 1 97.81 198 LEU A O 1
ATOM 1575 N N . GLN A 1 199 ? -14.852 -12.438 -13.352 1 98.75 199 GLN A N 1
ATOM 1576 C CA . GLN A 1 199 ? -13.531 -12.383 -13.961 1 98.75 199 GLN A CA 1
ATOM 1577 C C . GLN A 1 199 ? -12.852 -11.039 -13.688 1 98.75 199 GLN A C 1
ATOM 1579 O O . GLN A 1 199 ? -13.5 -9.992 -13.719 1 98.75 199 GLN A O 1
ATOM 1584 N N . LEU A 1 200 ? -11.602 -11.109 -13.484 1 98.69 200 LEU A N 1
ATOM 1585 C CA . LEU A 1 200 ? -10.828 -9.914 -13.164 1 98.69 200 LEU A CA 1
ATOM 1586 C C . LEU A 1 200 ? -10.641 -9.047 -14.406 1 98.69 200 LEU A C 1
ATOM 1588 O O . LEU A 1 200 ? -10.195 -9.531 -15.445 1 98.69 200 LEU A O 1
ATOM 1592 N N . GLU A 1 201 ? -10.969 -7.82 -14.258 1 98.69 201 GLU A N 1
ATOM 1593 C CA . GLU A 1 201 ? -10.719 -6.828 -15.305 1 98.69 201 GLU A CA 1
ATOM 1594 C C . GLU A 1 201 ? -9.5 -5.973 -14.977 1 98.69 201 GLU A C 1
ATOM 1596 O O . GLU A 1 201 ? -8.773 -5.559 -15.875 1 98.69 201 GLU A O 1
ATOM 1601 N N . LYS A 1 202 ? -9.422 -5.66 -13.719 1 97.94 202 LYS A N 1
ATOM 1602 C CA . LYS A 1 202 ? -8.328 -4.824 -13.227 1 97.94 202 LYS A CA 1
ATOM 1603 C C . LYS A 1 202 ? -7.906 -5.242 -11.82 1 97.94 202 LYS A C 1
ATOM 1605 O O . LYS A 1 202 ? -8.75 -5.535 -10.977 1 97.94 202 LYS A O 1
ATOM 1610 N N . ILE A 1 203 ? -6.59 -5.293 -11.641 1 97.81 203 ILE A N 1
ATOM 1611 C CA . ILE A 1 203 ? -6.035 -5.508 -10.312 1 97.81 203 ILE A CA 1
ATOM 1612 C C . ILE A 1 203 ? -5.016 -4.418 -9.992 1 97.81 203 ILE A C 1
ATOM 1614 O O . ILE A 1 203 ? -4.125 -4.141 -10.797 1 97.81 203 ILE A O 1
ATOM 1618 N N . ASP A 1 204 ? -5.207 -3.809 -8.891 1 97.62 204 ASP A N 1
ATOM 1619 C CA . ASP A 1 204 ? -4.219 -2.891 -8.328 1 97.62 204 ASP A CA 1
ATOM 1620 C C . ASP A 1 204 ? -3.766 -3.352 -6.945 1 97.62 204 ASP A C 1
ATOM 1622 O O . ASP A 1 204 ? -4.562 -3.395 -6.004 1 97.62 204 ASP A O 1
ATOM 1626 N N . VAL A 1 205 ? -2.506 -3.695 -6.859 1 97.81 205 VAL A N 1
ATOM 1627 C CA . VAL A 1 205 ? -1.952 -4.18 -5.598 1 97.81 205 VAL A CA 1
ATOM 1628 C C . VAL A 1 205 ? -1.214 -3.049 -4.887 1 97.81 205 VAL A C 1
ATOM 1630 O O . VAL A 1 205 ? -0.41 -2.344 -5.5 1 97.81 205 VAL A O 1
ATOM 1633 N N . TRP A 1 206 ? -1.514 -2.912 -3.65 1 98.12 206 TRP A N 1
ATOM 1634 C CA . TRP A 1 206 ? -0.904 -1.87 -2.83 1 98.12 206 TRP A CA 1
ATOM 1635 C C . TRP A 1 206 ? -0.182 -2.477 -1.631 1 98.12 206 TRP A C 1
ATOM 1637 O O . TRP A 1 206 ? -0.802 -3.129 -0.788 1 98.12 206 TRP A O 1
ATOM 1647 N N . TYR A 1 207 ? 1.074 -2.311 -1.522 1 97.12 207 TYR A N 1
ATOM 1648 C CA . TYR A 1 207 ? 1.891 -2.789 -0.412 1 97.12 207 TYR A CA 1
ATOM 1649 C C . TYR A 1 207 ? 3.307 -2.232 -0.497 1 97.12 207 TYR A C 1
ATOM 1651 O O . TYR A 1 207 ? 3.654 -1.543 -1.459 1 97.12 207 TYR A O 1
ATOM 1659 N N . ASP A 1 208 ? 4.109 -2.434 0.505 1 95.5 208 ASP A N 1
ATOM 1660 C CA . ASP A 1 208 ? 5.52 -2.068 0.533 1 95.5 208 ASP A CA 1
ATOM 1661 C C . ASP A 1 208 ? 6.379 -3.156 -0.11 1 95.5 208 ASP A C 1
ATOM 1663 O O . ASP A 1 208 ? 6.629 -4.199 0.498 1 95.5 208 ASP A O 1
ATOM 1667 N N . PRO A 1 209 ? 6.922 -2.852 -1.298 1 93.56 209 PRO A N 1
ATOM 1668 C CA . PRO A 1 209 ? 7.695 -3.883 -1.992 1 93.56 209 PRO A CA 1
ATOM 1669 C C . PRO A 1 209 ? 8.977 -4.258 -1.251 1 93.56 209 PRO A C 1
ATOM 1671 O O . PRO A 1 209 ? 9.578 -5.297 -1.534 1 93.56 209 PRO A O 1
ATOM 1674 N N . MET A 1 210 ? 9.352 -3.443 -0.301 1 91.75 210 MET A N 1
ATOM 1675 C CA . MET A 1 210 ? 10.625 -3.682 0.376 1 91.75 210 MET A CA 1
ATOM 1676 C C . MET A 1 210 ? 10.414 -4.5 1.647 1 91.75 210 MET A C 1
ATOM 1678 O O . MET A 1 210 ? 11.383 -4.984 2.242 1 91.75 210 MET A O 1
ATOM 1682 N N . GLU A 1 211 ? 9.211 -4.656 2.008 1 93.25 211 GLU A N 1
ATOM 1683 C CA . GLU A 1 211 ? 8.922 -5.32 3.275 1 93.25 211 GLU A CA 1
ATOM 1684 C C . GLU A 1 211 ? 9.5 -6.73 3.311 1 93.25 211 GLU A C 1
ATOM 1686 O O . GLU A 1 211 ? 10.125 -7.125 4.297 1 93.25 211 GLU A O 1
ATOM 1691 N N . MET A 1 212 ? 9.336 -7.449 2.27 1 94.25 212 MET A N 1
ATOM 1692 C CA . MET A 1 212 ? 9.844 -8.82 2.221 1 94.25 212 MET A CA 1
ATOM 1693 C C . MET A 1 212 ? 11.367 -8.836 2.359 1 94.25 212 MET A C 1
ATOM 1695 O O . MET A 1 212 ? 11.914 -9.633 3.123 1 94.25 212 MET A O 1
ATOM 1699 N N . PHE A 1 213 ? 11.992 -7.941 1.661 1 93 213 PHE A N 1
ATOM 1700 C CA . PHE A 1 213 ? 13.445 -7.93 1.653 1 93 213 PHE A CA 1
ATOM 1701 C C . PHE A 1 213 ? 13.992 -7.508 3.012 1 93 213 PHE A C 1
ATOM 1703 O O . PHE A 1 213 ? 15.055 -7.98 3.434 1 93 213 PHE A O 1
ATOM 1710 N N . ARG A 1 214 ? 13.336 -6.621 3.641 1 91.38 214 ARG A N 1
ATOM 1711 C CA . ARG A 1 214 ? 13.742 -6.262 4.992 1 91.38 214 ARG A CA 1
ATOM 1712 C C . ARG A 1 214 ? 13.695 -7.477 5.918 1 91.38 214 ARG A C 1
ATOM 1714 O O . ARG A 1 214 ? 14.562 -7.645 6.777 1 91.38 214 ARG A O 1
ATOM 1721 N N . GLN A 1 215 ? 12.742 -8.289 5.75 1 93.94 215 GLN A N 1
ATOM 1722 C CA . GLN A 1 215 ? 12.602 -9.492 6.566 1 93.94 215 GLN A CA 1
ATOM 1723 C C . GLN A 1 215 ? 13.625 -10.547 6.164 1 93.94 215 GLN A C 1
ATOM 1725 O O . GLN A 1 215 ? 14.125 -11.289 7.016 1 93.94 215 GLN A O 1
ATOM 1730 N N . ILE A 1 216 ? 13.875 -10.633 4.859 1 94.31 216 ILE A N 1
ATOM 1731 C CA . ILE A 1 216 ? 14.891 -11.547 4.344 1 94.31 216 ILE A CA 1
ATOM 1732 C C . ILE A 1 216 ? 16.25 -11.188 4.93 1 94.31 216 ILE A C 1
ATOM 1734 O O . ILE A 1 216 ? 16.969 -12.055 5.43 1 94.31 216 ILE A O 1
ATOM 1738 N N . ALA A 1 217 ? 16.547 -9.914 4.848 1 89.38 217 ALA A N 1
ATOM 1739 C CA . ALA A 1 217 ? 17.875 -9.43 5.258 1 89.38 217 ALA A CA 1
ATOM 1740 C C . ALA A 1 217 ? 17.938 -9.266 6.773 1 89.38 217 ALA A C 1
ATOM 1742 O O . ALA A 1 217 ? 19.031 -9.062 7.328 1 89.38 217 ALA A O 1
ATOM 1743 N N . ARG A 1 218 ? 16.891 -9.625 7.441 1 80.31 218 ARG A N 1
ATOM 1744 C CA . ARG A 1 218 ? 16.766 -9.375 8.875 1 80.31 218 ARG A CA 1
ATOM 1745 C C . ARG A 1 218 ? 17.344 -8.016 9.242 1 80.31 218 ARG A C 1
ATOM 1747 O O . ARG A 1 218 ? 18.141 -7.91 10.188 1 80.31 218 ARG A O 1
ATOM 1754 N N . GLU A 1 219 ? 17.406 -7.176 8.289 1 61.5 219 GLU A N 1
ATOM 1755 C CA . GLU A 1 219 ? 17.781 -5.805 8.625 1 61.5 219 GLU A CA 1
ATOM 1756 C C . GLU A 1 219 ? 17.109 -5.348 9.914 1 61.5 219 GLU A C 1
ATOM 1758 O O . GLU A 1 219 ? 15.883 -5.438 10.047 1 61.5 219 GLU A O 1
ATOM 1763 N N . GLU A 1 220 ? 17.688 -6.086 11 1 47.72 220 GLU A N 1
ATOM 1764 C CA . GLU A 1 220 ? 17.172 -5.668 12.305 1 47.72 220 GLU A CA 1
ATOM 1765 C C . GLU A 1 220 ? 16.797 -4.188 12.297 1 47.72 220 GLU A C 1
ATOM 1767 O O . GLU A 1 220 ? 17.453 -3.377 11.648 1 47.72 220 GLU A O 1
ATOM 1772 N N . LYS A 1 221 ? 15.594 -3.881 12.523 1 38.09 221 LYS A N 1
ATOM 1773 C CA . LYS A 1 221 ? 15.391 -2.516 13.008 1 38.09 221 LYS A CA 1
ATOM 1774 C C . LYS A 1 221 ? 16.578 -2.045 13.836 1 38.09 221 LYS A C 1
ATOM 1776 O O . LYS A 1 221 ? 16.891 -2.623 14.883 1 38.09 221 LYS A O 1
ATOM 1781 N N . GLY A 1 222 ? 17.766 -1.253 13.367 1 35.62 222 GLY A N 1
ATOM 1782 C CA . GLY A 1 222 ? 18.984 -0.714 13.922 1 35.62 222 GLY A CA 1
ATOM 1783 C C . GLY A 1 222 ? 20.219 -1.491 13.508 1 35.62 222 GLY A C 1
ATOM 1784 O O . GLY A 1 222 ? 21.344 -1.103 13.828 1 35.62 222 GLY A O 1
ATOM 1785 N N . GLN A 1 223 ? 20.422 -2.936 13.422 1 33.75 223 GLN A N 1
ATOM 1786 C CA . GLN A 1 223 ? 21.703 -3.615 13.219 1 33.75 223 GLN A CA 1
ATOM 1787 C C . GLN A 1 223 ? 22.047 -3.705 11.742 1 33.75 223 GLN A C 1
ATOM 1789 O O . GLN A 1 223 ? 21.156 -3.91 10.898 1 33.75 223 GLN A O 1
ATOM 1794 N N . ASN A 1 224 ? 23.406 -3.363 11.297 1 33.31 224 ASN A N 1
ATOM 1795 C CA . ASN A 1 224 ? 24.234 -3.271 10.094 1 33.31 224 ASN A CA 1
ATOM 1796 C C . ASN A 1 224 ? 24.141 -4.539 9.258 1 33.31 224 ASN A C 1
ATOM 1798 O O . ASN A 1 224 ? 23.969 -5.637 9.789 1 33.31 224 ASN A O 1
ATOM 1802 N N . LEU A 1 225 ? 24 -4.398 7.965 1 37.88 225 LEU A N 1
ATOM 1803 C CA . LEU A 1 225 ? 24.016 -5.277 6.801 1 37.88 225 LEU A CA 1
ATOM 1804 C C . LEU A 1 225 ? 25.25 -6.176 6.82 1 37.88 225 LEU A C 1
ATOM 1806 O O . LEU A 1 225 ? 26.266 -5.848 6.219 1 37.88 225 LEU A O 1
ATOM 1810 N N . SER A 1 226 ? 25.672 -6.793 7.742 1 34.25 226 SER A N 1
ATOM 1811 C CA . SER A 1 226 ? 26.859 -7.633 7.637 1 34.25 226 SER A CA 1
ATOM 1812 C C . SER A 1 226 ? 26.703 -8.695 6.551 1 34.25 226 SER A C 1
ATOM 1814 O O . SER A 1 226 ? 27.688 -9.219 6.031 1 34.25 226 SER A O 1
ATOM 1816 N N . GLY A 1 227 ? 25.547 -9.305 6.277 1 35.22 227 GLY A N 1
ATOM 1817 C CA . GLY A 1 227 ? 25.625 -10.531 5.504 1 35.22 227 GLY A CA 1
ATOM 1818 C C . GLY A 1 227 ? 25.516 -10.305 4.008 1 35.22 227 GLY A C 1
ATOM 1819 O O . GLY A 1 227 ? 25.312 -11.25 3.242 1 35.22 227 GLY A O 1
ATOM 1820 N N . LEU A 1 228 ? 25.391 -9.156 3.508 1 42.66 228 LEU A N 1
ATOM 1821 C CA . LEU A 1 228 ? 25.391 -8.961 2.062 1 42.66 228 LEU A CA 1
ATOM 1822 C C . LEU A 1 228 ? 26.781 -9.219 1.483 1 42.66 228 LEU A C 1
ATOM 1824 O O . LEU A 1 228 ? 27.75 -8.555 1.864 1 42.66 228 LEU A O 1
ATOM 1828 N N . SER A 1 229 ? 27.188 -10.328 1.066 1 38.81 229 SER A N 1
ATOM 1829 C CA . SER A 1 229 ? 28.438 -10.531 0.322 1 38.81 229 SER A CA 1
ATOM 1830 C C . SER A 1 229 ? 28.25 -10.219 -1.159 1 38.81 229 SER A C 1
ATOM 1832 O O . SER A 1 229 ? 27.312 -10.711 -1.786 1 38.81 229 SER A O 1
ATOM 1834 N N . THR A 1 230 ? 28.531 -9.07 -1.572 1 39.34 230 THR A N 1
ATOM 1835 C CA . THR A 1 230 ? 28.688 -8.867 -3.01 1 39.34 230 THR A CA 1
ATOM 1836 C C . THR A 1 230 ? 29.969 -9.523 -3.523 1 39.34 230 THR A C 1
ATOM 1838 O O . THR A 1 230 ? 31.047 -9.305 -2.975 1 39.34 230 THR A O 1
ATOM 1841 N N . ASP A 1 231 ? 30.109 -10.57 -4.078 1 34 231 ASP A N 1
ATOM 1842 C CA . ASP A 1 231 ? 31.328 -11.102 -4.68 1 34 231 ASP A CA 1
ATOM 1843 C C . ASP A 1 231 ? 31.875 -10.148 -5.738 1 34 231 ASP A C 1
ATOM 1845 O O . ASP A 1 231 ? 31.344 -10.078 -6.852 1 34 231 ASP A O 1
ATOM 1849 N N . ALA A 1 232 ? 32.5 -8.977 -5.5 1 33.09 232 ALA A N 1
ATOM 1850 C CA . ALA A 1 232 ? 33.344 -8.328 -6.496 1 33.09 232 ALA A CA 1
ATOM 1851 C C . ALA A 1 232 ? 34.5 -9.227 -6.875 1 33.09 232 ALA A C 1
ATOM 1853 O O . ALA A 1 232 ? 35.219 -9.734 -6.004 1 33.09 232 ALA A O 1
ATOM 1854 N N . PRO A 1 233 ? 34.719 -9.75 -8.211 1 30.69 233 PRO A N 1
ATOM 1855 C CA . PRO A 1 233 ? 35.938 -10.438 -8.609 1 30.69 233 PRO A CA 1
ATOM 1856 C C . PRO A 1 233 ? 37.188 -9.625 -8.305 1 30.69 233 PRO A C 1
ATOM 1858 O O . PRO A 1 233 ? 37.219 -8.406 -8.516 1 30.69 233 PRO A O 1
ATOM 1861 N N . GLY A 1 234 ? 38.062 -9.891 -7.324 1 31.22 234 GLY A N 1
ATOM 1862 C CA . GLY A 1 234 ? 39.438 -9.414 -7.121 1 31.22 234 GLY A CA 1
ATOM 1863 C C . GLY A 1 234 ? 40.281 -9.461 -8.383 1 31.22 234 GLY A C 1
ATOM 1864 O O . GLY A 1 234 ? 40.188 -10.414 -9.156 1 31.22 234 GLY A O 1
ATOM 1865 N N . CYS A 1 235 ? 40.656 -8.281 -9.039 1 33.31 235 CYS A N 1
ATOM 1866 C CA . CYS A 1 235 ? 41.656 -8.188 -10.109 1 33.31 235 CYS A CA 1
ATOM 1867 C C . CYS A 1 235 ? 42.938 -8.891 -9.727 1 33.31 235 CYS A C 1
ATOM 1869 O O . CYS A 1 235 ? 43.594 -8.539 -8.734 1 33.31 235 CYS A O 1
ATOM 1871 N N . PRO A 1 236 ? 43.344 -10.086 -10.164 1 32.44 236 PRO A N 1
ATOM 1872 C CA . PRO A 1 236 ? 44.531 -10.875 -9.852 1 32.44 236 PRO A CA 1
ATOM 1873 C C . PRO A 1 236 ? 45.844 -10.164 -10.227 1 32.44 236 PRO A C 1
ATOM 1875 O O . PRO A 1 236 ? 46.938 -10.672 -9.969 1 32.44 236 PRO A O 1
ATOM 1878 N N . PHE A 1 237 ? 45.906 -9.172 -11.219 1 33.88 237 PHE A N 1
ATOM 1879 C CA . PHE A 1 237 ? 47.125 -8.945 -11.969 1 33.88 237 PHE A CA 1
ATOM 1880 C C . PHE A 1 237 ? 48.156 -8.203 -11.117 1 33.88 237 PHE A C 1
ATOM 1882 O O . PHE A 1 237 ? 49.188 -7.781 -11.617 1 33.88 237 PHE A O 1
ATOM 1889 N N . SER A 1 238 ? 47.969 -7.742 -9.945 1 28.19 238 SER A N 1
ATOM 1890 C CA . SER A 1 238 ? 48.969 -6.754 -9.562 1 28.19 238 SER A CA 1
ATOM 1891 C C . SER A 1 238 ? 50.312 -7.41 -9.297 1 28.19 238 SER A C 1
ATOM 1893 O O . SER A 1 238 ? 51.281 -6.727 -9 1 28.19 238 SER A O 1
ATOM 1895 N N . LYS A 1 239 ? 50.469 -8.656 -8.805 1 27.81 239 LYS A N 1
ATOM 1896 C CA . LYS A 1 239 ? 51.688 -8.781 -8.023 1 27.81 239 LYS A CA 1
ATOM 1897 C C . LYS A 1 239 ? 52.875 -9.047 -8.938 1 27.81 239 LYS A C 1
ATOM 1899 O O . LYS A 1 239 ? 53.969 -9.375 -8.453 1 27.81 239 LYS A O 1
ATOM 1904 N N . SER A 1 240 ? 52.75 -9.297 -10.281 1 28.22 240 SER A N 1
ATOM 1905 C CA . SER A 1 240 ? 54 -9.898 -10.742 1 28.22 240 SER A CA 1
ATOM 1906 C C . SER A 1 240 ? 55.156 -8.906 -10.656 1 28.22 240 SER A C 1
ATOM 1908 O O . SER A 1 240 ? 55.125 -7.871 -11.336 1 28.22 240 SER A O 1
ATOM 1910 N N . GLU A 1 241 ? 55.688 -8.602 -9.438 1 25.89 241 GLU A N 1
ATOM 1911 C CA . GLU A 1 241 ? 57 -8.008 -9.297 1 25.89 241 GLU A CA 1
ATOM 1912 C C . GLU A 1 241 ? 58.031 -8.719 -10.172 1 25.89 241 GLU A C 1
ATOM 1914 O O . GLU A 1 241 ? 58.125 -9.953 -10.172 1 25.89 241 GLU A O 1
ATOM 1919 N N . ALA A 1 242 ? 58.656 -8.062 -11.203 1 29.16 242 ALA A N 1
ATOM 1920 C CA . ALA A 1 242 ? 59.875 -8.188 -12.031 1 29.16 242 ALA A CA 1
ATOM 1921 C C . ALA A 1 242 ? 61.094 -8.414 -11.172 1 29.16 242 ALA A C 1
ATOM 1923 O O . ALA A 1 242 ? 61.312 -7.707 -10.188 1 29.16 242 ALA A O 1
ATOM 1924 N N . SER A 1 243 ? 61.625 -9.672 -11.211 1 24.72 243 SER A N 1
ATOM 1925 C CA . SER A 1 243 ? 63.062 -9.82 -11.133 1 24.72 243 SER A CA 1
ATOM 1926 C C . SER A 1 243 ? 63.781 -9.008 -12.227 1 24.72 243 SER A C 1
ATOM 1928 O O . SER A 1 243 ? 63.25 -8.875 -13.328 1 24.72 243 SER A O 1
ATOM 1930 N N . MET B 1 1 ? -38.875 12.188 15.289 1 31.58 1 MET B N 1
ATOM 1931 C CA . MET B 1 1 ? -38.062 12.273 14.07 1 31.58 1 MET B CA 1
ATOM 1932 C C . MET B 1 1 ? -36.594 12.375 14.406 1 31.58 1 MET B C 1
ATOM 1934 O O . MET B 1 1 ? -36.156 13.281 15.117 1 31.58 1 MET B O 1
ATOM 1938 N N . SER B 1 2 ? -35.906 11.305 14.664 1 37.16 2 SER B N 1
ATOM 1939 C CA . SER B 1 2 ? -34.531 11.258 15.172 1 37.16 2 SER B CA 1
ATOM 1940 C C . SER B 1 2 ? -33.594 12.133 14.336 1 37.16 2 SER B C 1
ATOM 1942 O O . SER B 1 2 ? -33.531 11.992 13.117 1 37.16 2 SER B O 1
ATOM 1944 N N . GLU B 1 3 ? -33.469 13.336 14.523 1 40.91 3 GLU B N 1
ATOM 1945 C CA . GLU B 1 3 ? -32.688 14.359 13.805 1 40.91 3 GLU B CA 1
ATOM 1946 C C . GLU B 1 3 ? -31.328 13.844 13.391 1 40.91 3 GLU B C 1
ATOM 1948 O O . GLU B 1 3 ? -30.641 13.195 14.188 1 40.91 3 GLU B O 1
ATOM 1953 N N . ALA B 1 4 ? -31.188 13.438 12.172 1 50.47 4 ALA B N 1
ATOM 1954 C CA . ALA B 1 4 ? -29.906 12.977 11.633 1 50.47 4 ALA B CA 1
ATOM 1955 C C . ALA B 1 4 ? -28.734 13.734 12.266 1 50.47 4 ALA B C 1
ATOM 1957 O O . ALA B 1 4 ? -28.766 14.961 12.375 1 50.47 4 ALA B O 1
ATOM 1958 N N . PRO B 1 5 ? -28.047 13.109 13.312 1 64.69 5 PRO B N 1
ATOM 1959 C CA . PRO B 1 5 ? -26.953 13.781 14.023 1 64.69 5 PRO B CA 1
AT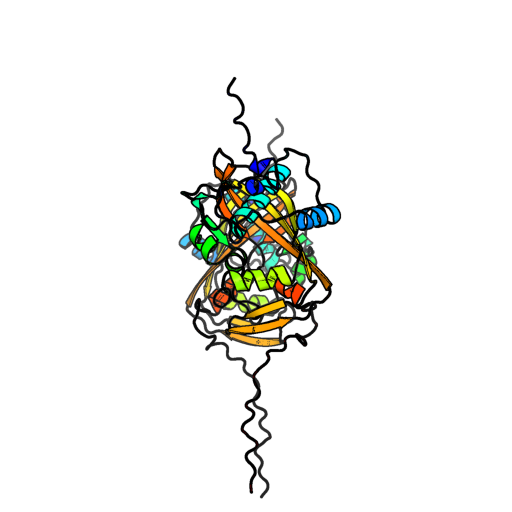OM 1960 C C . PRO B 1 5 ? -26.156 14.719 13.117 1 64.69 5 PRO B C 1
ATOM 1962 O O . PRO B 1 5 ? -25.984 14.438 11.93 1 64.69 5 PRO B O 1
ATOM 1965 N N . GLU B 1 6 ? -26.141 16.016 13.438 1 86.12 6 GLU B N 1
ATOM 1966 C CA . GLU B 1 6 ? -25.391 17.062 12.758 1 86.12 6 GLU B CA 1
ATOM 1967 C C . GLU B 1 6 ? -23.938 16.625 12.539 1 86.12 6 GLU B C 1
ATOM 1969 O O . GLU B 1 6 ? -23.297 16.078 13.438 1 86.12 6 GLU B O 1
ATOM 1974 N N . LEU B 1 7 ? -23.469 16.609 11.258 1 94.94 7 LEU B N 1
ATOM 1975 C CA . LEU B 1 7 ? -22.094 16.266 10.906 1 94.94 7 LEU B CA 1
ATOM 1976 C C . LEU B 1 7 ? -21.109 17.234 11.547 1 94.94 7 LEU B C 1
ATOM 1978 O O . LEU B 1 7 ? -21.391 18.438 11.641 1 94.94 7 LEU B O 1
ATOM 1982 N N . PRO B 1 8 ? -20.062 16.734 12.109 1 97.56 8 PRO B N 1
ATOM 1983 C CA . PRO B 1 8 ? -19.031 17.641 12.648 1 97.56 8 PRO B CA 1
ATOM 1984 C C . PRO B 1 8 ? -18.5 18.609 11.602 1 97.56 8 PRO B C 1
ATOM 1986 O O . PRO B 1 8 ? -18.453 18.281 10.414 1 97.56 8 PRO B O 1
ATOM 1989 N N . ASP B 1 9 ? -18.047 19.766 12.055 1 98.19 9 ASP B N 1
ATOM 1990 C CA . ASP B 1 9 ? -17.609 20.812 11.133 1 98.19 9 ASP B CA 1
ATOM 1991 C C . ASP B 1 9 ? -16.359 20.375 10.375 1 98.19 9 ASP B C 1
ATOM 1993 O O . ASP B 1 9 ? -16.125 20.844 9.258 1 98.19 9 ASP B O 1
ATOM 1997 N N . PHE B 1 10 ? -15.578 19.453 10.945 1 98.62 10 PHE B N 1
ATOM 1998 C CA . PHE B 1 10 ? -14.305 19.094 10.336 1 98.62 10 PHE B CA 1
ATOM 1999 C C . PHE B 1 10 ? -14.516 18.172 9.148 1 98.62 10 PHE B C 1
ATOM 2001 O O . PHE B 1 10 ? -13.578 17.875 8.406 1 98.62 10 PHE B O 1
ATOM 2008 N N . VAL B 1 11 ? -15.742 17.703 8.891 1 98.56 11 VAL B N 1
ATOM 2009 C CA . VAL B 1 11 ? -16.031 16.984 7.656 1 98.56 11 VAL B CA 1
ATOM 2010 C C . VAL B 1 11 ? -16.766 17.891 6.68 1 98.56 11 VAL B C 1
ATOM 2012 O O . VAL B 1 11 ? -17.125 17.469 5.578 1 98.56 11 VAL B O 1
ATOM 2015 N N . LEU B 1 12 ? -16.969 19.172 7.055 1 97.94 12 LEU B N 1
ATOM 2016 C CA . LEU B 1 12 ? -17.734 20.078 6.211 1 97.94 12 LEU B CA 1
ATOM 2017 C C . LEU B 1 12 ? -16.859 21.234 5.719 1 97.94 12 LEU B C 1
ATOM 2019 O O . LEU B 1 12 ? -17.156 21.844 4.695 1 97.94 12 LEU B O 1
ATOM 2023 N N . ASP B 1 13 ? -15.836 21.531 6.465 1 98.06 13 ASP B N 1
ATOM 2024 C CA . ASP B 1 13 ? -14.891 22.609 6.184 1 98.06 13 ASP B CA 1
ATOM 2025 C C . ASP B 1 13 ? -13.445 22.094 6.254 1 98.06 13 ASP B C 1
ATOM 2027 O O . ASP B 1 13 ? -12.984 21.672 7.316 1 98.06 13 ASP B O 1
ATOM 2031 N N . PRO B 1 14 ? -12.75 22.219 5.082 1 97.94 14 PRO B N 1
ATOM 2032 C CA . PRO B 1 14 ? -11.383 21.688 5.086 1 97.94 14 PRO B CA 1
ATOM 2033 C C . PRO B 1 14 ? -10.445 22.484 5.992 1 97.94 14 PRO B C 1
ATOM 2035 O O . PRO B 1 14 ? -9.305 22.062 6.227 1 97.94 14 PRO B O 1
ATOM 2038 N N . ASN B 1 15 ? -10.891 23.594 6.562 1 98.25 15 ASN B N 1
ATOM 2039 C CA . ASN B 1 15 ? -10.078 24.438 7.422 1 98.25 15 ASN B CA 1
ATOM 2040 C C . ASN B 1 15 ? -10.727 24.625 8.797 1 98.25 15 ASN B C 1
ATOM 2042 O O . ASN B 1 15 ? -10.484 25.625 9.469 1 98.25 15 ASN B O 1
ATOM 2046 N N . ALA B 1 16 ? -11.547 23.734 9.188 1 98.5 16 ALA B N 1
ATOM 2047 C CA . ALA B 1 16 ? -12.32 23.875 10.422 1 98.5 16 ALA B CA 1
ATOM 2048 C C . ALA B 1 16 ? -11.414 24.031 11.633 1 98.5 16 ALA B C 1
ATOM 2050 O O . ALA B 1 16 ? -11.633 24.906 12.469 1 98.5 16 ALA B O 1
ATOM 2051 N N . VAL B 1 17 ? -10.359 23.266 11.719 1 98.62 17 VAL B N 1
ATOM 2052 C CA . VAL B 1 17 ? -9.555 23.203 12.93 1 98.62 17 VAL B CA 1
ATOM 2053 C C . VAL B 1 17 ? -8.664 24.453 13.023 1 98.62 17 VAL B C 1
ATOM 2055 O O . VAL B 1 17 ? -8.125 24.75 14.094 1 98.62 17 VAL B O 1
ATOM 2058 N N . LEU B 1 18 ? -8.461 25.141 11.898 1 98.25 18 LEU B N 1
ATOM 2059 C CA . LEU B 1 18 ? -7.672 26.359 11.906 1 98.25 18 LEU B CA 1
ATOM 2060 C C . LEU B 1 18 ? -8.375 27.453 12.703 1 98.25 18 LEU B C 1
ATOM 2062 O O . LEU B 1 18 ? -7.754 28.469 13.055 1 98.25 18 LEU B O 1
ATOM 2066 N N . LYS B 1 19 ? -9.602 27.266 13.07 1 97.94 19 LYS B N 1
ATOM 2067 C CA . LYS B 1 19 ? -10.383 28.234 13.836 1 97.94 19 LYS B CA 1
ATOM 2068 C C . LYS B 1 19 ? -10.234 28.016 15.336 1 97.94 19 LYS B C 1
ATOM 2070 O O . LYS B 1 19 ? -10.742 28.781 16.141 1 97.94 19 LYS B O 1
ATOM 2075 N N . ASP B 1 20 ? -9.516 26.953 15.672 1 97.75 20 ASP B N 1
ATOM 2076 C CA . ASP B 1 20 ? -9.289 26.625 17.078 1 97.75 20 ASP B CA 1
ATOM 2077 C C . ASP B 1 20 ? 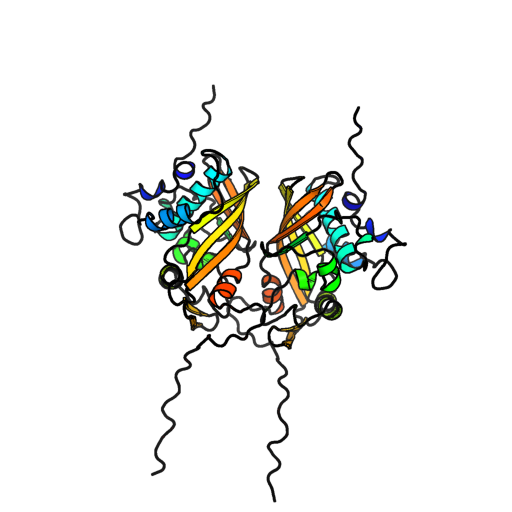-8.203 27.5 17.672 1 97.75 20 ASP B C 1
ATOM 2079 O O . ASP B 1 20 ? -7.148 27.016 18.094 1 97.75 20 ASP B O 1
ATOM 2083 N N . THR B 1 21 ? -8.5 28.719 18 1 94.94 21 THR B N 1
ATOM 2084 C CA . THR B 1 21 ? -7.492 29.703 18.375 1 94.94 21 THR B CA 1
ATOM 2085 C C . THR B 1 21 ? -6.961 29.422 19.781 1 94.94 21 THR B C 1
ATOM 2087 O O . THR B 1 21 ? -5.887 29.891 20.156 1 94.94 21 THR B O 1
ATOM 2090 N N . GLU B 1 22 ? -7.629 28.625 20.594 1 95.75 22 GLU B N 1
ATOM 2091 C CA . GLU B 1 22 ? -7.219 28.359 21.969 1 95.75 22 GLU B CA 1
ATOM 2092 C C . GLU B 1 22 ? -6.398 27.078 22.062 1 95.75 22 GLU B C 1
ATOM 2094 O O . GLU B 1 22 ? -5.938 26.719 23.141 1 95.75 22 GLU B O 1
ATOM 2099 N N . ALA B 1 23 ? -6.242 26.375 20.938 1 97.12 23 ALA B N 1
ATOM 2100 C CA . ALA B 1 23 ? -5.461 25.141 20.938 1 97.12 23 ALA B CA 1
ATOM 2101 C C . ALA B 1 23 ? -3.971 25.438 21.062 1 97.12 23 ALA B C 1
ATOM 2103 O O . ALA B 1 23 ? -3.539 26.578 20.906 1 97.12 23 ALA B O 1
ATOM 2104 N N . SER B 1 24 ? -3.182 24.438 21.516 1 97.38 24 SER B N 1
ATOM 2105 C CA . SER B 1 24 ? -1.726 24.531 21.562 1 97.38 24 SER B CA 1
ATOM 2106 C C . SER B 1 24 ? -1.112 24.312 20.188 1 97.38 24 SER B C 1
ATOM 2108 O O . SER B 1 24 ? -1.096 23.188 19.672 1 97.38 24 SER B O 1
ATOM 2110 N N . TRP B 1 25 ? -0.58 25.422 19.672 1 96.88 25 TRP B N 1
ATOM 2111 C CA . TRP B 1 25 ? -0.025 25.391 18.312 1 96.88 25 TRP B CA 1
ATOM 2112 C C . TRP B 1 25 ? 1.497 25.453 18.344 1 96.88 25 TRP B C 1
ATOM 2114 O O . TRP B 1 25 ? 2.072 26.188 19.156 1 96.88 25 TRP B O 1
ATOM 2124 N N . ARG B 1 26 ? 2.35 24.641 17.594 1 90.62 26 ARG B N 1
ATOM 2125 C CA . ARG B 1 26 ? 3.805 24.547 17.516 1 90.62 26 ARG B CA 1
ATOM 2126 C C . ARG B 1 26 ? 4.438 25.922 17.328 1 90.62 26 ARG B C 1
ATOM 2128 O O . ARG B 1 26 ? 5.465 26.219 17.938 1 90.62 26 ARG B O 1
ATOM 2135 N N . HIS B 1 27 ? 3.836 26.938 16.797 1 90.31 27 HIS B N 1
ATOM 2136 C CA . HIS B 1 27 ? 4.371 28.281 16.578 1 90.31 27 HIS B CA 1
ATOM 2137 C C . HIS B 1 27 ? 3.439 29.344 17.156 1 90.31 27 HIS B C 1
ATOM 2139 O O . HIS B 1 27 ? 3.41 30.469 16.672 1 90.31 27 HIS B O 1
ATOM 2145 N N . GLY B 1 28 ? 2.65 28.891 18.016 1 94.12 28 GLY B N 1
ATOM 2146 C CA . GLY B 1 28 ? 1.884 29.797 18.844 1 94.12 28 GLY B CA 1
ATOM 2147 C C . GLY B 1 28 ? 0.545 30.188 18.234 1 94.12 28 GLY B C 1
ATOM 2148 O O . GLY B 1 28 ? -0.324 30.719 18.922 1 94.12 28 GLY B O 1
ATOM 2149 N N . ALA B 1 29 ? 0.419 29.984 16.953 1 96.12 29 ALA B N 1
ATOM 2150 C CA . ALA B 1 29 ? -0.824 30.328 16.266 1 96.12 29 ALA B CA 1
ATOM 2151 C C . ALA B 1 29 ? -1.119 29.359 15.141 1 96.12 29 ALA B C 1
ATOM 2153 O O . ALA B 1 29 ? -0.226 28.641 14.68 1 96.12 29 ALA B O 1
ATOM 2154 N N . PRO B 1 30 ? -2.43 29.312 14.758 1 96.94 30 PRO B N 1
ATOM 2155 C CA . PRO B 1 30 ? -2.74 28.469 13.602 1 96.94 30 PRO B CA 1
ATOM 2156 C C . PRO B 1 30 ? -1.944 28.859 12.359 1 96.94 30 PRO B C 1
ATOM 2158 O O . PRO B 1 30 ? -1.728 30.047 12.109 1 96.94 30 PRO B O 1
ATOM 2161 N N . PRO B 1 31 ? -1.484 27.844 11.578 1 95.31 31 PRO B N 1
ATOM 2162 C CA . PRO B 1 31 ? -0.802 28.141 10.32 1 95.31 31 PRO B CA 1
ATOM 2163 C C . PRO B 1 31 ? -1.761 28.609 9.227 1 95.31 31 PRO B C 1
ATOM 2165 O O . PRO B 1 31 ? -2.979 28.484 9.367 1 95.31 31 PRO B O 1
ATOM 2168 N N . SER B 1 32 ? -1.146 29.281 8.234 1 94.81 32 SER B N 1
ATOM 2169 C CA . SER B 1 32 ? -1.945 29.594 7.051 1 94.81 32 SER B CA 1
ATOM 2170 C C . SER B 1 32 ? -1.867 28.484 6.012 1 94.81 32 SER B C 1
ATOM 2172 O O . SER B 1 32 ? -0.776 28.016 5.668 1 94.81 32 SER B O 1
ATOM 2174 N N . TYR B 1 33 ? -3.004 28.016 5.492 1 96.19 33 TYR B N 1
ATOM 2175 C CA . TYR B 1 33 ? -3.061 27.031 4.422 1 96.19 33 TYR B CA 1
ATOM 2176 C C . TYR B 1 33 ? -3.559 27.656 3.127 1 96.19 33 TYR B C 1
ATOM 2178 O O . TYR B 1 33 ? -3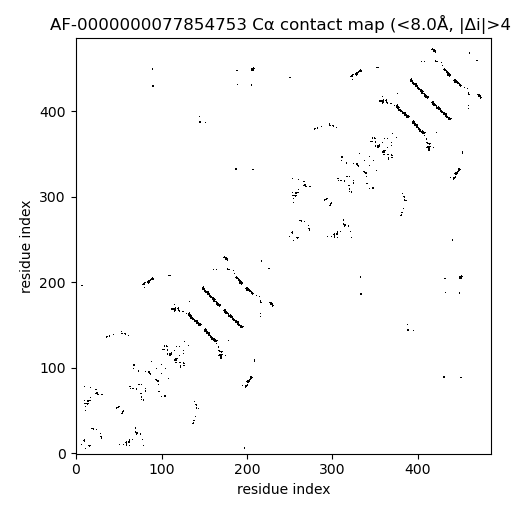.951 26.953 2.197 1 96.19 33 TYR B O 1
ATOM 2186 N N . ALA B 1 34 ? -3.51 28.953 3.061 1 95.88 34 ALA B N 1
ATOM 2187 C CA . ALA B 1 34 ? -4.023 29.656 1.895 1 95.88 34 ALA B CA 1
ATOM 2188 C C . ALA B 1 34 ? -3.275 29.25 0.628 1 95.88 34 ALA B C 1
ATOM 2190 O O . ALA B 1 34 ? -3.893 28.969 -0.4 1 95.88 34 ALA B O 1
ATOM 2191 N N . LYS B 1 35 ? -1.992 29.234 0.68 1 95.69 35 LYS B N 1
ATOM 2192 C CA . LYS B 1 35 ? -1.187 28.891 -0.487 1 95.69 35 LYS B CA 1
ATOM 2193 C C . LYS B 1 35 ? -1.434 27.453 -0.917 1 95.69 35 LYS B C 1
ATOM 2195 O O . LYS B 1 35 ? -1.548 27.156 -2.109 1 95.69 35 LYS B O 1
ATOM 2200 N N . THR B 1 36 ? -1.496 26.562 0.069 1 95.5 36 THR B N 1
ATOM 2201 C CA . THR B 1 36 ? -1.754 25.156 -0.215 1 95.5 36 THR B CA 1
ATOM 2202 C C . THR B 1 36 ? -3.121 24.984 -0.871 1 95.5 36 THR B C 1
ATOM 2204 O O . THR B 1 36 ? -3.256 24.234 -1.84 1 95.5 36 THR B O 1
ATOM 2207 N N . ARG B 1 37 ? -4.109 25.688 -0.402 1 97.38 37 ARG B N 1
ATOM 2208 C CA . ARG B 1 37 ? -5.457 25.609 -0.959 1 97.38 37 ARG B CA 1
ATOM 2209 C C . ARG B 1 37 ? -5.496 26.172 -2.379 1 97.38 37 ARG B C 1
ATOM 2211 O O . ARG B 1 37 ? -6.191 25.625 -3.244 1 97.38 37 ARG B O 1
ATOM 2218 N N . GLU B 1 38 ? -4.801 27.234 -2.596 1 97.56 38 GLU B N 1
ATOM 2219 C CA . GLU B 1 38 ? -4.734 27.812 -3.936 1 97.56 38 GLU B CA 1
ATOM 2220 C C . GLU B 1 38 ? -4.098 26.844 -4.922 1 97.56 38 GLU B C 1
ATOM 2222 O O . GLU B 1 38 ? -4.637 26.609 -6.008 1 97.56 38 GLU B O 1
ATOM 2227 N N . PHE B 1 39 ? -3.008 26.312 -4.574 1 97.44 39 PHE B N 1
ATOM 2228 C CA . PHE B 1 39 ? -2.318 25.344 -5.414 1 97.44 39 PHE B CA 1
ATOM 2229 C C . PHE B 1 39 ? -3.209 24.141 -5.684 1 97.44 39 PHE B C 1
ATOM 2231 O O . PHE B 1 39 ? -3.307 23.672 -6.82 1 97.44 39 PHE B O 1
ATOM 2238 N N . TYR B 1 40 ? -3.82 23.656 -4.652 1 98 40 TYR B N 1
ATOM 2239 C CA . TYR B 1 40 ? -4.773 22.562 -4.766 1 98 40 TYR B CA 1
ATOM 2240 C C . TYR B 1 40 ? -5.855 22.875 -5.789 1 98 40 TYR B C 1
ATOM 2242 O O . TYR B 1 40 ? -6.098 22.094 -6.707 1 98 40 TYR B O 1
ATOM 2250 N N . GLU B 1 41 ? -6.484 23.953 -5.637 1 97.56 41 GLU B N 1
ATOM 2251 C CA . GLU B 1 41 ? -7.594 24.312 -6.52 1 97.56 41 GLU B CA 1
ATOM 2252 C C . GLU B 1 41 ? -7.133 24.406 -7.973 1 97.56 41 GLU B C 1
ATOM 2254 O O . GLU B 1 41 ? -7.871 24.031 -8.883 1 97.56 41 GLU B O 1
ATOM 2259 N N . LYS B 1 42 ? -5.992 24.812 -8.164 1 97.5 42 LYS B N 1
ATOM 2260 C CA . LYS B 1 42 ? -5.477 25.031 -9.508 1 97.5 42 LYS B CA 1
ATOM 2261 C C . LYS B 1 42 ? -5.055 23.719 -10.156 1 97.5 42 LYS B C 1
ATOM 2263 O O . LYS B 1 42 ? -5.043 23.594 -11.391 1 97.5 42 LYS B O 1
ATOM 2268 N N . THR B 1 43 ? -4.695 22.703 -9.289 1 98 43 THR B N 1
ATOM 2269 C CA . THR B 1 43 ? -3.973 21.578 -9.883 1 98 43 THR B CA 1
ATOM 2270 C C . THR B 1 43 ? -4.656 20.25 -9.539 1 98 43 THR B C 1
ATOM 2272 O O . THR B 1 43 ? -4.254 19.203 -10.031 1 98 43 THR B O 1
ATOM 2275 N N . LYS B 1 44 ? -5.746 20.281 -8.766 1 98.25 44 LYS B N 1
ATOM 2276 C CA . LYS B 1 44 ? -6.465 19.047 -8.422 1 98.25 44 LYS B CA 1
ATOM 2277 C C . LYS B 1 44 ? -7.008 18.359 -9.68 1 98.25 44 LYS B C 1
ATOM 2279 O O . LYS B 1 44 ? -7.227 19.016 -10.703 1 98.25 44 LYS B O 1
ATOM 2284 N N . THR B 1 45 ? -7.148 17.078 -9.586 1 98.12 45 THR B N 1
ATOM 2285 C CA . THR B 1 45 ? -7.652 16.312 -10.719 1 98.12 45 THR B CA 1
ATOM 2286 C C . THR B 1 45 ? -9.07 15.812 -10.453 1 98.12 45 THR B C 1
ATOM 2288 O O . THR B 1 45 ? -9.727 15.289 -11.352 1 98.12 45 THR B O 1
ATOM 2291 N N . GLN B 1 46 ? -9.547 15.961 -9.188 1 98.06 46 GLN B N 1
ATOM 2292 C CA . GLN B 1 46 ? -10.891 15.539 -8.797 1 98.06 46 GLN B CA 1
ATOM 2293 C C . GLN B 1 46 ? -11.711 16.719 -8.273 1 98.06 46 GLN B C 1
ATOM 2295 O O . GLN B 1 46 ? -11.156 17.641 -7.688 1 98.06 46 GLN B O 1
ATOM 2300 N N . SER B 1 47 ? -12.977 16.641 -8.531 1 96.88 47 SER B N 1
ATOM 2301 C CA . SER B 1 47 ? -13.961 17.531 -7.914 1 96.88 47 SER B CA 1
ATOM 2302 C C . SER B 1 47 ? -15.164 16.734 -7.402 1 96.88 47 SER B C 1
ATOM 2304 O O . SER B 1 47 ? -15.961 16.234 -8.195 1 96.88 47 SER B O 1
ATOM 2306 N N . HIS B 1 48 ? -15.273 16.656 -6.148 1 97.62 48 HIS B N 1
ATOM 2307 C CA . HIS B 1 48 ? -16.359 15.891 -5.547 1 97.62 48 HIS B CA 1
ATOM 2308 C C . HIS B 1 48 ? -17.531 16.781 -5.16 1 97.62 48 HIS B C 1
ATOM 2310 O O . HIS B 1 48 ? -17.328 17.906 -4.688 1 97.62 48 HIS B O 1
ATOM 2316 N N . GLU B 1 49 ? -18.703 16.297 -5.328 1 97.56 49 GLU B N 1
ATOM 2317 C CA . GLU B 1 49 ? -19.906 17.016 -4.918 1 97.56 49 GLU B CA 1
ATOM 2318 C C . GLU B 1 49 ? -19.891 17.297 -3.42 1 97.56 49 GLU B C 1
ATOM 2320 O O . GLU B 1 49 ? -19.562 16.422 -2.619 1 97.56 49 GLU B O 1
ATOM 2325 N N . ALA B 1 50 ? -20.297 18.547 -3.09 1 95.5 50 ALA B N 1
ATOM 2326 C CA . ALA B 1 50 ? -20.359 18.938 -1.681 1 95.5 50 ALA B CA 1
ATOM 2327 C C . ALA B 1 50 ? -21.281 18 -0.901 1 95.5 50 ALA B C 1
ATOM 2329 O O . ALA B 1 50 ? -22.391 17.703 -1.348 1 95.5 50 ALA B O 1
ATOM 2330 N N . GLY B 1 51 ? -20.75 17.438 0.161 1 95.81 51 GLY B N 1
ATOM 2331 C CA . GLY B 1 51 ? -21.547 16.594 1.018 1 95.81 51 GLY B CA 1
ATOM 2332 C C . GLY B 1 51 ? -21.469 15.117 0.646 1 95.81 51 GLY B C 1
ATOM 2333 O O . GLY B 1 51 ? -21.969 14.258 1.38 1 95.81 51 GLY B O 1
ATOM 2334 N N . SER B 1 52 ? -20.891 14.867 -0.529 1 97.44 52 SER B N 1
ATOM 2335 C CA . SER B 1 52 ? -20.672 13.469 -0.89 1 97.44 52 SER B CA 1
ATOM 2336 C C . SER B 1 52 ? -19.641 12.812 0.017 1 97.44 52 SER B C 1
ATOM 2338 O O . SER B 1 52 ? -18.875 13.5 0.696 1 97.44 52 SER B O 1
ATOM 2340 N N . LEU B 1 53 ? -19.688 11.539 0.024 1 97.62 53 LEU B N 1
ATOM 2341 C CA . LEU B 1 53 ? -18.766 10.805 0.893 1 97.62 53 LEU B CA 1
ATOM 2342 C C . LEU B 1 53 ? -17.312 11.172 0.587 1 97.62 53 LEU B C 1
ATOM 2344 O O . LEU B 1 53 ? -16.547 11.5 1.496 1 97.62 53 LEU B O 1
ATOM 2348 N N . PRO B 1 54 ? -16.875 11.18 -0.687 1 98.5 54 PRO B N 1
ATOM 2349 C CA . PRO B 1 54 ? -15.5 11.594 -0.951 1 98.5 54 PRO B CA 1
ATOM 2350 C C . PRO B 1 54 ? -15.211 13.016 -0.481 1 98.5 54 PRO B C 1
ATOM 2352 O O . PRO B 1 54 ? -14.102 13.305 -0.026 1 98.5 54 PRO B O 1
ATOM 2355 N N . ASP B 1 55 ? -16.156 13.859 -0.56 1 98.5 55 ASP B N 1
ATOM 2356 C CA . ASP B 1 55 ? -16.016 15.227 -0.079 1 98.5 55 ASP B CA 1
ATOM 2357 C C . ASP B 1 55 ? -15.805 15.266 1.434 1 98.5 55 ASP B C 1
ATOM 2359 O O . ASP B 1 55 ? -14.914 15.953 1.927 1 98.5 55 ASP B O 1
ATOM 2363 N N . LEU B 1 56 ? -16.594 14.523 2.145 1 98.5 56 LEU B N 1
ATOM 2364 C CA . LEU B 1 56 ? -16.484 14.461 3.6 1 98.5 56 LEU B CA 1
ATOM 2365 C C . LEU B 1 56 ? -15.148 13.875 4.027 1 98.5 56 LEU B C 1
ATOM 2367 O O . LEU B 1 56 ? -14.492 14.406 4.926 1 98.5 56 LEU B O 1
ATOM 2371 N N . VAL B 1 57 ? -14.742 12.82 3.361 1 98.75 57 VAL B N 1
ATOM 2372 C CA . VAL B 1 57 ? -13.484 12.141 3.662 1 98.75 57 VAL B CA 1
ATOM 2373 C C . VAL B 1 57 ? -12.312 13.094 3.434 1 98.75 57 VAL B C 1
ATOM 2375 O O . VAL B 1 57 ? -11.414 13.195 4.273 1 98.75 57 VAL B O 1
ATOM 2378 N N . GLU B 1 58 ? -12.352 13.766 2.348 1 98.69 58 GLU B N 1
ATOM 2379 C CA . GLU B 1 58 ? -11.266 14.68 1.995 1 98.69 58 GLU B CA 1
ATOM 2380 C C . GLU B 1 58 ? -11.109 15.781 3.039 1 98.69 58 GLU B C 1
ATOM 2382 O O . GLU B 1 58 ? -10 16.094 3.461 1 98.69 58 GLU B O 1
ATOM 2387 N N . LYS B 1 59 ? -12.18 16.328 3.469 1 98.69 59 LYS B N 1
ATOM 2388 C CA . LYS B 1 59 ? -12.141 17.406 4.449 1 98.69 59 LYS B CA 1
ATOM 2389 C C . LYS B 1 59 ? -11.695 16.891 5.816 1 98.69 59 LYS B C 1
ATOM 2391 O O . LYS B 1 59 ? -10.93 17.547 6.516 1 98.69 59 LYS B O 1
ATOM 2396 N N . LEU B 1 60 ? -12.117 15.727 6.184 1 98.81 60 LEU B N 1
ATOM 2397 C CA . LEU B 1 60 ? -11.656 15.117 7.43 1 98.81 60 LEU B CA 1
ATOM 2398 C C . LEU B 1 60 ? -10.141 14.953 7.43 1 98.81 60 LEU B C 1
ATOM 2400 O O . LEU B 1 60 ? -9.469 15.352 8.383 1 98.81 60 LEU B O 1
ATOM 2404 N N . VAL B 1 61 ? -9.641 14.383 6.32 1 98.56 61 VAL B N 1
ATOM 2405 C CA . VAL B 1 61 ? -8.211 14.102 6.246 1 98.56 61 VAL B CA 1
ATOM 2406 C C . VAL B 1 61 ? -7.422 15.406 6.262 1 98.56 61 VAL B C 1
ATOM 2408 O O . VAL B 1 61 ? -6.387 15.5 6.926 1 98.56 61 VAL B O 1
ATOM 2411 N N . LYS B 1 62 ? -7.852 16.406 5.574 1 98.44 62 LYS B N 1
ATOM 2412 C CA . LYS B 1 62 ? -7.168 17.703 5.555 1 98.44 62 LYS B CA 1
ATOM 2413 C C . LYS B 1 62 ? -7.105 18.297 6.953 1 98.44 62 LYS B C 1
ATOM 2415 O O . LYS B 1 62 ? -6.066 18.828 7.359 1 98.44 62 LYS B O 1
ATOM 2420 N N . ASN B 1 63 ? -8.195 18.234 7.656 1 98.69 63 ASN B N 1
ATOM 2421 C CA . ASN B 1 63 ? -8.195 18.75 9.023 1 98.69 63 ASN B CA 1
ATOM 2422 C C . ASN B 1 63 ? -7.316 17.906 9.938 1 98.69 63 ASN B C 1
ATOM 2424 O O . ASN B 1 63 ? -6.59 18.438 10.773 1 98.69 63 ASN B O 1
ATOM 2428 N N . TRP B 1 64 ? -7.41 16.609 9.812 1 98.31 64 TRP B N 1
ATOM 2429 C CA . TRP B 1 64 ? -6.566 15.719 10.594 1 98.31 64 TRP B CA 1
ATOM 2430 C C . TRP B 1 64 ? -5.09 16.047 10.383 1 98.31 64 TRP B C 1
ATOM 2432 O O . TRP B 1 64 ? -4.316 16.109 11.344 1 98.31 64 TRP B O 1
ATOM 2442 N N . GLU B 1 65 ? -4.703 16.203 9.133 1 96.06 65 GLU B N 1
ATOM 2443 C CA . GLU B 1 65 ? -3.312 16.5 8.805 1 96.06 65 GLU B CA 1
ATOM 2444 C C . GLU B 1 65 ? -2.857 17.812 9.445 1 96.06 65 GLU B C 1
ATOM 2446 O O . GLU B 1 65 ? -1.729 17.906 9.93 1 96.06 65 GLU B O 1
ATOM 2451 N N . ILE B 1 66 ? -3.654 18.828 9.414 1 96.62 66 ILE B N 1
ATOM 2452 C CA . ILE B 1 66 ? -3.332 20.094 10.039 1 96.62 66 ILE B CA 1
ATOM 2453 C C . ILE B 1 66 ? -3.078 19.891 11.531 1 96.62 66 ILE B C 1
ATOM 2455 O O . ILE B 1 66 ? -2.082 20.375 12.07 1 96.62 66 ILE B O 1
ATOM 2459 N N . GLU B 1 67 ? -3.939 19.156 12.195 1 97.38 67 GLU B N 1
ATOM 2460 C CA . GLU B 1 67 ? -3.783 18.906 13.625 1 97.38 67 GLU B CA 1
ATOM 2461 C C . GLU B 1 67 ? -2.506 18.125 13.922 1 97.38 67 GLU B C 1
ATOM 2463 O O . GLU B 1 67 ? -1.721 18.516 14.789 1 97.38 67 GLU B O 1
ATOM 2468 N N . ALA B 1 68 ? -2.275 17.125 13.164 1 94.62 68 ALA B N 1
ATOM 2469 C CA . ALA B 1 68 ? -1.122 16.266 13.375 1 94.62 68 ALA B CA 1
ATOM 2470 C C . ALA B 1 68 ? 0.184 17.016 13.156 1 94.62 68 ALA B C 1
ATOM 2472 O O . ALA B 1 68 ? 1.189 16.734 13.812 1 94.62 68 ALA B O 1
ATOM 2473 N N . SER B 1 69 ? 0.129 17.984 12.32 1 92.56 69 SER B N 1
ATOM 2474 C CA . SER B 1 69 ? 1.345 18.688 11.938 1 92.56 69 SER B CA 1
ATOM 2475 C C . SER B 1 69 ? 1.607 19.875 12.859 1 92.56 69 SER B C 1
ATOM 2477 O O . SER B 1 69 ? 2.76 20.25 13.086 1 92.56 69 SER B O 1
ATOM 2479 N N . PHE B 1 70 ? 0.5 20.469 13.438 1 94.94 70 PHE B N 1
ATOM 2480 C CA . PHE B 1 70 ? 0.752 21.797 14 1 94.94 70 PHE B CA 1
ATOM 2481 C C . PHE B 1 70 ? 0.224 21.891 15.422 1 94.94 70 PHE B C 1
ATOM 2483 O O . PHE B 1 70 ? 0.584 22.812 16.156 1 94.94 70 PHE B O 1
ATOM 2490 N N . LYS B 1 71 ? -0.716 21.047 15.797 1 96.19 71 LYS B N 1
ATOM 2491 C CA . LYS B 1 71 ? -1.115 21.047 17.203 1 96.19 71 LYS B CA 1
ATOM 2492 C C . LYS B 1 71 ? -0.148 20.219 18.047 1 96.19 71 LYS B C 1
ATOM 2494 O O . LYS B 1 71 ? 0.236 19.109 17.656 1 96.19 71 LYS B O 1
ATOM 2499 N N . THR B 1 72 ? 0.23 20.688 19.219 1 95.38 72 THR B N 1
ATOM 2500 C CA . THR B 1 72 ? 1.302 20.078 19.984 1 95.38 72 THR B CA 1
ATOM 2501 C C . THR B 1 72 ? 0.731 19.234 21.141 1 95.38 72 THR B C 1
ATOM 2503 O O . THR B 1 72 ? 1.479 18.578 21.859 1 95.38 72 THR B O 1
ATOM 2506 N N . SER B 1 73 ? -0.564 19.266 21.266 1 96.31 73 SER B N 1
ATOM 2507 C CA . SER B 1 73 ? -1.227 18.484 22.312 1 96.31 73 SER B CA 1
ATOM 2508 C C . SER B 1 73 ? -2.33 17.609 21.719 1 96.31 73 SER B C 1
ATOM 2510 O O . SER B 1 73 ? -3.24 18.109 21.062 1 96.31 73 SER B O 1
ATOM 2512 N N . LEU B 1 74 ? -2.271 16.359 22.062 1 95.56 74 LEU B N 1
ATOM 2513 C CA . LEU B 1 74 ? -3.266 15.422 21.547 1 95.56 74 LEU B CA 1
ATOM 2514 C C . LEU B 1 74 ? -4.664 15.797 22.031 1 95.56 74 LEU B C 1
ATOM 2516 O O . LEU B 1 74 ? -5.648 15.57 21.328 1 95.56 74 LEU B O 1
ATOM 2520 N N . ALA B 1 75 ? -4.73 16.359 23.172 1 96.38 75 ALA B N 1
ATOM 2521 C CA . ALA B 1 75 ? -6.012 16.75 23.75 1 96.38 75 ALA B CA 1
ATOM 2522 C C . ALA B 1 75 ? -6.723 17.766 22.859 1 96.38 75 ALA B C 1
ATOM 2524 O O . ALA B 1 75 ? -7.941 17.938 22.938 1 96.38 75 ALA B O 1
ATOM 2525 N N . ASP B 1 76 ? -5.953 18.406 22.016 1 97.81 76 ASP B N 1
ATOM 2526 C CA . ASP B 1 76 ? -6.512 19.453 21.156 1 97.81 76 ASP B CA 1
ATOM 2527 C C . ASP B 1 76 ? -6.953 18.891 19.812 1 97.81 76 ASP B C 1
ATOM 2529 O O . ASP B 1 76 ? -7.531 19.609 19 1 97.81 76 ASP B O 1
ATOM 2533 N N . TRP B 1 77 ? -6.73 17.609 19.531 1 98 77 TRP B N 1
ATOM 2534 C CA . TRP B 1 77 ? -7.156 17.016 18.281 1 98 77 TRP B CA 1
ATOM 2535 C C . TRP B 1 77 ? -8.648 16.703 18.297 1 98 77 TRP B C 1
ATOM 2537 O O . TRP B 1 77 ? -9.125 15.945 19.141 1 98 77 TRP B O 1
ATOM 2547 N N . ARG B 1 78 ? -9.328 17.219 17.391 1 98.31 78 ARG B N 1
ATOM 2548 C CA . ARG B 1 78 ? -10.773 17.031 17.312 1 98.31 78 ARG B CA 1
ATOM 2549 C C . ARG B 1 78 ? -11.133 15.914 16.344 1 98.31 78 ARG B C 1
ATOM 2551 O O . ARG B 1 78 ? -12.203 15.305 16.469 1 98.31 78 ARG B O 1
ATOM 2558 N N . THR B 1 79 ? -10.273 15.578 15.438 1 98.62 79 THR B N 1
ATOM 2559 C CA . THR B 1 79 ? -10.578 14.68 14.328 1 98.62 79 THR B CA 1
ATOM 2560 C C . THR B 1 79 ? -10.375 13.227 14.742 1 98.62 79 THR B C 1
ATOM 2562 O O . THR B 1 79 ? -10.617 12.312 13.945 1 98.62 79 THR B O 1
ATOM 2565 N N . ILE B 1 80 ? -9.969 12.969 15.992 1 98.5 80 ILE B N 1
ATOM 2566 C CA . ILE B 1 80 ? -9.656 11.602 16.391 1 98.5 80 ILE B CA 1
ATOM 2567 C C . ILE B 1 80 ? -10.438 11.242 17.656 1 98.5 80 ILE B C 1
ATOM 2569 O O . ILE B 1 80 ? -10.883 12.133 18.391 1 98.5 80 ILE B O 1
ATOM 2573 N N . ASP B 1 81 ? -10.656 9.93 17.797 1 97.94 81 ASP B N 1
ATOM 2574 C CA . ASP B 1 81 ? -10.977 9.406 19.109 1 97.94 81 ASP B CA 1
ATOM 2575 C C . ASP B 1 81 ? -9.719 9.242 19.969 1 97.94 81 ASP B C 1
ATOM 2577 O O . ASP B 1 81 ? -8.93 8.328 19.734 1 97.94 81 ASP B O 1
ATOM 2581 N N . GLN B 1 82 ? -9.531 10.039 20.875 1 94.25 82 GLN B N 1
ATOM 2582 C CA . GLN B 1 82 ? -8.281 10.148 21.609 1 94.25 82 GLN B CA 1
ATOM 2583 C C . GLN B 1 82 ? -8.016 8.875 22.422 1 94.25 82 GLN B C 1
ATOM 2585 O O . GLN B 1 82 ? -6.871 8.602 22.797 1 94.25 82 GLN B O 1
ATOM 2590 N N . LYS B 1 83 ? -8.984 8.148 22.688 1 94.12 83 LYS B N 1
ATOM 2591 C CA . LYS B 1 83 ? -8.859 6.949 23.516 1 94.12 83 LYS B CA 1
ATOM 2592 C C . LYS B 1 83 ? -8.352 5.77 22.688 1 94.12 83 LYS B C 1
ATOM 2594 O O . LYS B 1 83 ? -7.645 4.902 23.203 1 94.12 83 LYS B O 1
ATOM 2599 N N . THR B 1 84 ? -8.625 5.812 21.406 1 96.19 84 THR B N 1
ATOM 2600 C CA . THR B 1 84 ? -8.398 4.59 20.641 1 96.19 84 THR B CA 1
ATOM 2601 C C . THR B 1 84 ? -7.5 4.859 19.453 1 96.19 84 THR B C 1
ATOM 2603 O O . THR B 1 84 ? -6.977 3.928 18.828 1 96.19 84 THR B O 1
ATOM 2606 N N . TYR B 1 85 ? -7.242 6.047 19.234 1 97.75 85 TYR B N 1
ATOM 2607 C CA . TYR B 1 85 ? -6.594 6.43 17.984 1 97.75 85 TYR B CA 1
ATOM 2608 C C . TYR B 1 85 ? -5.258 5.715 17.812 1 97.75 85 TYR B C 1
ATOM 2610 O O . TYR B 1 85 ? -4.426 5.73 18.719 1 97.75 85 TYR B O 1
ATOM 2618 N N . THR B 1 86 ? -5.121 5.043 16.609 1 97.5 86 THR B N 1
ATOM 2619 C CA . THR B 1 86 ? -3.834 4.484 16.203 1 97.5 86 THR B CA 1
ATOM 2620 C C . THR B 1 86 ? -3.576 4.746 14.719 1 97.5 86 THR B C 1
ATOM 2622 O O . THR B 1 86 ? -4.516 4.934 13.938 1 97.5 86 THR B O 1
ATOM 2625 N N . PHE B 1 87 ? -2.334 4.816 14.461 1 96.25 87 PHE B N 1
ATOM 2626 C CA . PHE B 1 87 ? -1.857 5.016 13.102 1 96.25 87 PHE B CA 1
ATOM 2627 C C . PHE B 1 87 ? -0.864 3.928 12.711 1 96.25 87 PHE B C 1
ATOM 2629 O O . PHE B 1 87 ? 0.051 3.613 13.477 1 96.25 87 PHE B O 1
ATOM 2636 N N . SER B 1 88 ? -1.111 3.314 11.5 1 96 88 SER B N 1
ATOM 2637 C CA . SER B 1 88 ? -0.188 2.299 11.008 1 96 88 SER B CA 1
ATOM 2638 C C . SER B 1 88 ? 0.183 2.547 9.555 1 96 88 SER B C 1
ATOM 2640 O O . SER B 1 88 ? -0.568 3.188 8.812 1 96 88 SER B O 1
ATOM 2642 N N . LEU B 1 89 ? 1.377 2.045 9.242 1 95.5 89 LEU B N 1
ATOM 2643 C CA . LEU B 1 89 ? 1.866 2.096 7.867 1 95.5 89 LEU B CA 1
ATOM 2644 C C . LEU B 1 89 ? 2.059 0.691 7.305 1 95.5 89 LEU B C 1
ATOM 2646 O O . LEU B 1 89 ? 2.816 -0.106 7.863 1 95.5 89 LEU B O 1
ATOM 2650 N N . ASN B 1 90 ? 1.391 0.43 6.211 1 96.88 90 ASN B N 1
ATOM 2651 C CA . ASN B 1 90 ? 1.526 -0.811 5.457 1 96.88 90 ASN B CA 1
ATOM 2652 C C . ASN B 1 90 ? 1.334 -2.033 6.348 1 96.88 90 ASN B C 1
ATOM 2654 O O . ASN B 1 90 ? 2.107 -2.99 6.273 1 96.88 90 ASN B O 1
ATOM 2658 N N . GLY B 1 91 ? 0.389 -1.935 7.25 1 93.31 91 GLY B N 1
ATOM 2659 C CA . GLY B 1 91 ? 0.042 -3.057 8.109 1 93.31 91 GLY B CA 1
ATOM 2660 C C . GLY B 1 91 ? 1.002 -3.24 9.266 1 93.31 91 GLY B C 1
ATOM 2661 O O . GLY B 1 91 ? 0.938 -4.246 9.977 1 93.31 91 GLY B O 1
ATOM 2662 N N . GLY B 1 92 ? 1.917 -2.367 9.461 1 91.75 92 GLY B N 1
ATOM 2663 C CA . GLY B 1 92 ? 2.869 -2.453 10.555 1 91.75 92 GLY B CA 1
ATOM 2664 C C . GLY B 1 92 ? 2.246 -2.184 11.914 1 91.75 92 GLY B C 1
ATOM 2665 O O . GLY B 1 92 ? 1.026 -2.037 12.023 1 91.75 92 GLY B O 1
ATOM 2666 N N . PRO B 1 93 ? 3.045 -2.143 12.898 1 92.19 93 PRO B N 1
ATOM 2667 C CA . PRO B 1 93 ? 2.516 -1.947 14.25 1 92.19 93 PRO B CA 1
ATOM 2668 C C . PRO B 1 93 ? 1.823 -0.597 14.422 1 92.19 93 PRO B C 1
ATOM 2670 O O . PRO B 1 93 ? 2.309 0.419 13.922 1 92.19 93 PRO B O 1
ATOM 2673 N N . PRO B 1 94 ? 0.711 -0.644 15.102 1 95.19 94 PRO B N 1
ATOM 2674 C CA . PRO B 1 94 ? 0.022 0.624 15.352 1 95.19 94 PRO B CA 1
ATOM 2675 C C . PRO B 1 94 ? 0.824 1.562 16.25 1 95.19 94 PRO B C 1
ATOM 2677 O O . PRO B 1 94 ? 1.464 1.111 17.203 1 95.19 94 PRO B O 1
ATOM 2680 N N . GLN B 1 95 ? 0.81 2.785 15.883 1 93.88 95 GLN B N 1
ATOM 2681 C CA . GLN B 1 95 ? 1.419 3.846 16.672 1 93.88 95 GLN B CA 1
ATOM 2682 C C . GLN B 1 95 ? 0.355 4.738 17.312 1 93.88 95 GLN B C 1
ATOM 2684 O O . GLN B 1 95 ? -0.681 5.008 16.688 1 93.88 95 GLN B O 1
ATOM 2689 N N . THR B 1 96 ? 0.681 5.25 18.469 1 94.56 96 THR B N 1
ATOM 269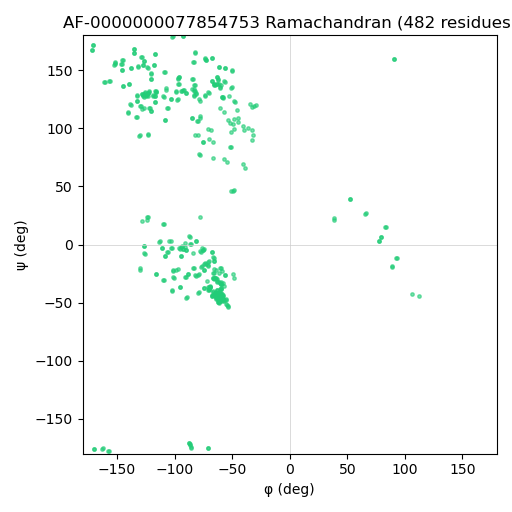0 C CA . THR B 1 96 ? -0.271 6.109 19.156 1 94.56 96 THR B CA 1
ATOM 2691 C C . THR B 1 96 ? -0.208 7.535 18.625 1 94.56 96 THR B C 1
ATOM 2693 O O . THR B 1 96 ? 0.751 7.906 17.938 1 94.56 96 THR B O 1
ATOM 2696 N N . GLY B 1 97 ? -1.231 8.242 18.984 1 93.62 97 GLY B N 1
ATOM 2697 C CA . GLY B 1 97 ? -1.215 9.664 18.656 1 93.62 97 GLY B CA 1
ATOM 2698 C C . GLY B 1 97 ? -0.052 10.406 19.281 1 93.62 97 GLY B C 1
ATOM 2699 O O . GLY B 1 97 ? 0.565 11.258 18.641 1 93.62 97 GLY B O 1
ATOM 2700 N N . ASP B 1 98 ? 0.302 10.086 20.484 1 92.94 98 ASP B N 1
ATOM 2701 C CA . ASP B 1 98 ? 1.419 10.719 21.172 1 92.94 98 ASP B CA 1
ATOM 2702 C C . ASP B 1 98 ? 2.738 10.453 20.453 1 92.94 98 ASP B C 1
ATOM 2704 O O . ASP B 1 98 ? 3.586 11.336 20.344 1 92.94 98 ASP B O 1
ATOM 2708 N N . HIS B 1 99 ? 2.857 9.242 20.031 1 91.06 99 HIS B N 1
ATOM 2709 C CA . HIS B 1 99 ? 4.059 8.906 19.266 1 91.06 99 HIS B CA 1
ATOM 2710 C C . HIS B 1 99 ? 4.164 9.75 18 1 91.06 99 HIS B C 1
ATOM 2712 O O . HIS B 1 99 ? 5.234 10.266 17.688 1 91.06 99 HIS B O 1
ATOM 2718 N N . MET B 1 100 ? 3.074 9.836 17.359 1 90.12 100 MET B N 1
ATOM 2719 C CA . MET B 1 100 ? 3.051 10.633 16.141 1 90.12 100 MET B CA 1
ATOM 2720 C C . MET B 1 100 ? 3.408 12.086 16.438 1 90.12 100 MET B C 1
ATOM 2722 O O . MET B 1 100 ? 4.137 12.719 15.672 1 90.12 100 MET B O 1
ATOM 2726 N N . LEU B 1 101 ? 2.908 12.617 17.5 1 90.5 101 LEU B N 1
ATOM 2727 C CA . LEU B 1 101 ? 3.205 13.992 17.891 1 90.5 101 LEU B CA 1
ATOM 2728 C C . LEU B 1 101 ? 4.699 14.172 18.141 1 90.5 101 LEU B C 1
ATOM 2730 O O . LEU B 1 101 ? 5.254 15.234 17.875 1 90.5 101 LEU B O 1
ATOM 2734 N N . LYS B 1 102 ? 5.293 13.156 18.594 1 89.88 102 LYS B N 1
ATOM 2735 C CA . LYS B 1 102 ? 6.707 13.219 18.953 1 89.88 102 LYS B CA 1
ATOM 2736 C C . LYS B 1 102 ? 7.59 13.125 17.703 1 89.88 102 LYS B C 1
ATOM 2738 O O . LYS B 1 102 ? 8.539 13.898 17.562 1 89.88 102 LYS B O 1
ATOM 2743 N N . VAL B 1 103 ? 7.23 12.258 16.781 1 89 103 VAL B N 1
ATOM 2744 C CA . VAL B 1 103 ? 8.156 11.961 15.703 1 89 103 VAL B CA 1
ATOM 2745 C C . VAL B 1 103 ? 7.742 12.727 14.445 1 89 103 VAL B C 1
ATOM 2747 O O . VAL B 1 103 ? 8.555 12.922 13.539 1 89 103 VAL B O 1
ATOM 2750 N N . GLY B 1 104 ? 6.496 13.102 14.375 1 88.06 104 GLY B N 1
ATOM 2751 C CA . GLY B 1 104 ? 5.977 13.781 13.195 1 88.06 104 GLY B CA 1
ATOM 2752 C C . GLY B 1 104 ? 5.414 12.828 12.156 1 88.06 104 GLY B C 1
ATOM 2753 O O . GLY B 1 104 ? 5.801 11.656 12.109 1 88.06 104 GLY B O 1
ATOM 2754 N N . THR B 1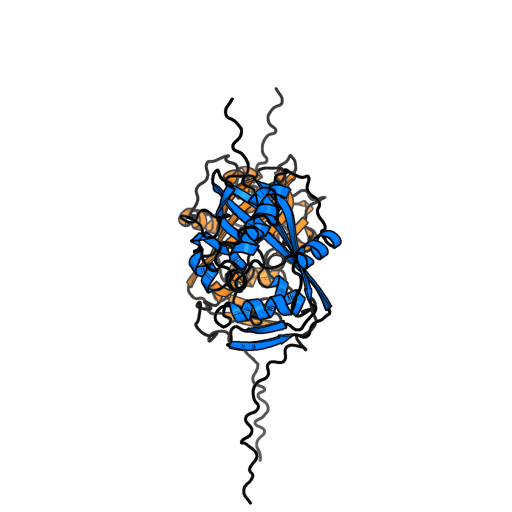 105 ? 4.543 13.383 11.266 1 86.75 105 THR B N 1
ATOM 2755 C CA . THR B 1 105 ? 3.82 12.578 10.281 1 86.75 105 THR B CA 1
ATOM 2756 C C . THR B 1 105 ? 4.773 12.031 9.219 1 86.75 105 THR B C 1
ATOM 2758 O O . THR B 1 105 ? 4.625 10.891 8.781 1 86.75 105 THR B O 1
ATOM 2761 N N . TYR B 1 106 ? 5.719 12.812 8.875 1 88.75 106 TYR B N 1
ATOM 2762 C CA . TYR B 1 106 ? 6.676 12.336 7.883 1 88.75 106 TYR B CA 1
ATOM 2763 C C . TYR B 1 106 ? 7.418 11.109 8.391 1 88.75 106 TYR B C 1
ATOM 2765 O O . TYR B 1 106 ? 7.473 10.078 7.707 1 88.75 106 TYR B O 1
ATOM 2773 N N . ASN B 1 107 ? 7.906 11.242 9.562 1 89.62 107 ASN B N 1
ATOM 2774 C CA . ASN B 1 107 ? 8.633 10.133 10.156 1 89.62 107 ASN B CA 1
ATOM 2775 C C . ASN B 1 107 ? 7.727 8.922 10.375 1 89.62 107 ASN B C 1
ATOM 2777 O O . ASN B 1 107 ? 8.18 7.777 10.297 1 89.62 107 ASN B O 1
ATOM 2781 N N . ALA B 1 108 ? 6.52 9.195 10.57 1 88.44 108 ALA B N 1
ATOM 2782 C CA . ALA B 1 108 ? 5.562 8.109 10.781 1 88.44 108 ALA B CA 1
ATOM 2783 C C . ALA B 1 108 ? 5.25 7.395 9.469 1 88.44 108 ALA B C 1
ATOM 2785 O O . ALA B 1 108 ? 4.852 6.227 9.469 1 88.44 108 ALA B O 1
ATOM 2786 N N . LEU B 1 109 ? 5.48 8.062 8.367 1 90.5 109 LEU B N 1
ATOM 2787 C CA . LEU B 1 109 ? 5.008 7.531 7.094 1 90.5 109 LEU B CA 1
ATOM 2788 C C . LEU B 1 109 ? 6.176 7.078 6.227 1 90.5 109 LEU B C 1
ATOM 2790 O O . LEU B 1 109 ? 5.973 6.516 5.148 1 90.5 109 LEU B O 1
ATOM 2794 N N . LEU B 1 110 ? 7.359 7.27 6.676 1 89.81 110 LEU B N 1
ATOM 2795 C CA . LEU B 1 110 ? 8.531 6.91 5.883 1 89.81 110 LEU B CA 1
ATOM 2796 C C . LEU B 1 110 ? 9.352 5.836 6.582 1 89.81 110 LEU B C 1
ATOM 2798 O O . LEU B 1 110 ? 9.281 5.691 7.805 1 89.81 110 LEU B O 1
ATOM 2802 N N . THR B 1 111 ? 10.062 5.105 5.785 1 87.38 111 THR B N 1
ATOM 2803 C CA . THR B 1 111 ? 10.922 4.043 6.289 1 87.38 111 THR B CA 1
ATOM 2804 C C . THR B 1 111 ? 12.391 4.332 5.965 1 87.38 111 THR B C 1
ATOM 2806 O O . THR B 1 111 ? 12.688 5.176 5.117 1 87.38 111 THR B O 1
ATOM 2809 N N . ALA B 1 112 ? 13.219 3.607 6.656 1 87.44 112 ALA B N 1
ATOM 2810 C CA . ALA B 1 112 ? 14.648 3.783 6.453 1 87.44 112 ALA B CA 1
ATOM 2811 C C . ALA B 1 112 ? 15.047 3.434 5.02 1 87.44 112 ALA B C 1
ATOM 2813 O O . ALA B 1 112 ? 14.531 2.473 4.445 1 87.44 112 ALA B O 1
ATOM 2814 N N . SER B 1 113 ? 15.953 4.188 4.484 1 86.44 113 SER B N 1
ATOM 2815 C CA . SER B 1 113 ? 16.484 4.008 3.135 1 86.44 113 SER B CA 1
ATOM 2816 C C . SER B 1 113 ? 17.797 4.75 2.951 1 86.44 113 SER B C 1
ATOM 2818 O O . SER B 1 113 ? 18.328 5.336 3.9 1 86.44 113 SER B O 1
ATOM 2820 N N . SER B 1 114 ? 18.234 4.68 1.731 1 85.94 114 SER B N 1
ATOM 2821 C CA . SER B 1 114 ? 19.453 5.414 1.4 1 85.94 114 SER B CA 1
ATOM 2822 C C . SER B 1 114 ? 19.188 6.91 1.287 1 85.94 114 SER B C 1
ATOM 2824 O O . SER B 1 114 ? 20.109 7.715 1.213 1 85.94 114 SER B O 1
ATOM 2826 N N . TYR B 1 115 ? 17.938 7.34 1.395 1 88.62 115 TYR B N 1
ATOM 2827 C CA . TYR B 1 115 ? 17.578 8.742 1.242 1 88.62 115 TYR B CA 1
ATOM 2828 C C . TYR B 1 115 ? 17.172 9.352 2.58 1 88.62 115 TYR B C 1
ATOM 2830 O O . TYR B 1 115 ? 17.359 10.547 2.812 1 88.62 115 TYR B O 1
ATOM 2838 N N . TYR B 1 116 ? 16.641 8.555 3.4 1 91.69 116 TYR B N 1
ATOM 2839 C CA . TYR B 1 116 ? 15.984 9.07 4.598 1 91.69 116 TYR B CA 1
ATOM 2840 C C . TYR B 1 116 ? 15.836 7.977 5.652 1 91.69 116 TYR B C 1
ATOM 2842 O O . TYR B 1 116 ? 15.547 6.824 5.324 1 91.69 116 TYR B O 1
ATOM 2850 N N . ASP B 1 117 ? 16.062 8.375 6.848 1 92.06 117 ASP B N 1
ATOM 2851 C CA . ASP B 1 117 ? 15.797 7.477 7.961 1 92.06 117 ASP B CA 1
ATOM 2852 C C . ASP B 1 117 ? 15.133 8.219 9.125 1 92.06 117 ASP B C 1
ATOM 2854 O O . ASP B 1 117 ? 15.742 9.102 9.727 1 92.06 117 ASP B O 1
ATOM 2858 N N . PRO B 1 118 ? 13.945 7.758 9.453 1 90.94 118 PRO B N 1
ATOM 2859 C CA . PRO B 1 118 ? 13.273 8.414 10.578 1 90.94 118 PRO B CA 1
ATOM 2860 C C . PRO B 1 118 ? 14.109 8.398 11.859 1 90.94 118 PRO B C 1
ATOM 2862 O O . PRO B 1 118 ? 13.977 9.297 12.688 1 90.94 118 PRO B O 1
ATOM 2865 N N . ALA B 1 119 ? 14.977 7.441 11.984 1 90.5 119 ALA B N 1
ATOM 2866 C CA . ALA B 1 119 ? 15.797 7.336 13.195 1 90.5 119 ALA B CA 1
ATOM 2867 C C . ALA B 1 119 ? 16.844 8.445 13.25 1 90.5 119 ALA B C 1
ATOM 2869 O O . ALA B 1 119 ? 17.359 8.766 14.32 1 90.5 119 ALA B O 1
ATOM 2870 N N . HIS B 1 120 ? 17.094 9.039 12.141 1 92.81 120 HIS B N 1
ATOM 2871 C CA . HIS B 1 120 ? 18.125 10.062 12.086 1 92.81 120 HIS B CA 1
ATOM 2872 C C . HIS B 1 120 ? 17.531 11.438 11.805 1 92.81 120 HIS B C 1
ATOM 2874 O O . HIS B 1 120 ? 18.25 12.398 11.578 1 92.81 120 HIS B O 1
ATOM 2880 N N . ASN B 1 121 ? 16.297 11.5 11.711 1 92.44 121 ASN B N 1
ATOM 2881 C CA . ASN B 1 121 ? 15.562 12.75 11.5 1 92.44 121 ASN B CA 1
ATOM 2882 C C . ASN B 1 121 ? 14.469 12.945 12.539 1 92.44 121 ASN B C 1
ATOM 2884 O O . ASN B 1 121 ? 13.562 12.117 12.656 1 92.44 121 ASN B O 1
ATOM 2888 N N . ASP B 1 122 ? 14.641 14 13.281 1 90.56 122 ASP B N 1
ATOM 2889 C CA . ASP B 1 122 ? 13.586 14.266 14.258 1 90.56 122 ASP B CA 1
ATOM 2890 C C . ASP B 1 122 ? 12.453 15.078 13.633 1 90.56 122 ASP B C 1
ATOM 2892 O O . ASP B 1 122 ? 12.438 15.305 12.422 1 90.56 122 ASP B O 1
ATOM 2896 N N . PHE B 1 123 ? 11.523 15.461 14.438 1 89.12 123 PHE B N 1
ATOM 2897 C CA . PHE B 1 123 ? 10.344 16.172 13.961 1 89.12 123 PHE B CA 1
ATOM 2898 C C . PHE B 1 123 ? 10.75 17.422 13.18 1 89.12 123 PHE B C 1
ATOM 2900 O O . PHE B 1 123 ? 10.328 17.609 12.039 1 89.12 123 PHE B O 1
ATOM 2907 N N . GLU B 1 124 ? 11.562 18.219 13.703 1 88.12 124 GLU B N 1
ATOM 2908 C CA . GLU B 1 124 ? 11.953 19.484 13.094 1 88.12 124 GLU B CA 1
ATOM 2909 C C . GLU B 1 124 ? 12.711 19.266 11.789 1 88.12 124 GLU B C 1
ATOM 2911 O O . GLU B 1 124 ? 12.414 19.906 10.781 1 88.12 124 GLU B O 1
ATOM 2916 N N . THR B 1 125 ? 13.578 18.344 11.82 1 90.25 125 THR B N 1
ATOM 2917 C CA . THR B 1 125 ? 14.406 18.109 10.641 1 90.25 125 THR B CA 1
ATOM 2918 C C . THR B 1 125 ? 13.578 17.5 9.516 1 90.25 125 THR B C 1
ATOM 2920 O O . THR B 1 125 ? 13.781 17.812 8.344 1 90.25 125 THR B O 1
ATOM 2923 N N . SER B 1 126 ? 12.711 16.625 9.883 1 90.25 126 SER B N 1
ATOM 2924 C CA . SER B 1 126 ? 11.844 16.031 8.875 1 90.25 126 SER B CA 1
ATOM 2925 C C . SER B 1 126 ? 10.969 17.078 8.195 1 90.25 126 SER B C 1
ATOM 2927 O O . SER B 1 126 ? 10.898 17.141 6.969 1 90.25 126 SER B O 1
ATOM 2929 N N . HIS B 1 127 ? 10.375 17.891 9.016 1 87.69 127 HIS B N 1
ATOM 2930 C CA . HIS B 1 127 ? 9.508 18.922 8.477 1 87.69 127 HIS B CA 1
ATOM 2931 C C . HIS B 1 127 ? 10.297 19.906 7.613 1 87.69 127 HIS B C 1
ATOM 2933 O O . HIS B 1 127 ? 9.828 20.312 6.551 1 87.69 127 HIS B O 1
ATOM 2939 N N . LYS B 1 128 ? 11.438 20.219 8.031 1 88.38 128 LYS B N 1
ATOM 2940 C CA . LYS B 1 128 ? 12.297 21.109 7.254 1 88.38 128 LYS B CA 1
ATOM 2941 C C . LYS B 1 128 ? 12.68 20.484 5.918 1 88.38 128 LYS B C 1
ATOM 2943 O O . LYS B 1 128 ? 12.633 21.141 4.875 1 88.38 128 LYS B O 1
ATOM 2948 N N . ALA B 1 129 ? 12.977 19.266 5.945 1 90.69 129 ALA B N 1
ATOM 2949 C CA . ALA B 1 129 ? 13.422 18.547 4.746 1 90.69 129 ALA B CA 1
ATOM 2950 C C . ALA B 1 129 ? 12.344 18.562 3.668 1 90.69 129 ALA B C 1
ATOM 2952 O O . ALA B 1 129 ? 12.617 18.906 2.514 1 90.69 129 ALA B O 1
ATOM 2953 N N . PHE B 1 130 ? 11.172 18.328 4.074 1 93.12 130 PHE B N 1
ATOM 2954 C CA . PHE B 1 130 ? 10.148 18.109 3.066 1 93.12 130 PHE B CA 1
ATOM 2955 C C . PHE B 1 130 ? 9.391 19.391 2.762 1 93.12 130 PHE B C 1
ATOM 2957 O O . PHE B 1 130 ? 9.047 19.656 1.606 1 93.12 130 PHE B O 1
ATOM 2964 N N . LYS B 1 131 ? 9.148 20.219 3.73 1 90.81 131 LYS B N 1
ATOM 2965 C CA . LYS B 1 131 ? 8.43 21.469 3.498 1 90.81 131 LYS B CA 1
ATOM 2966 C C . LYS B 1 131 ? 9.281 22.453 2.695 1 90.81 131 LYS B C 1
ATOM 2968 O O . LYS B 1 131 ? 8.75 23.219 1.895 1 90.81 131 LYS B O 1
ATOM 2973 N N . ARG B 1 132 ? 10.508 22.422 2.975 1 91.44 132 ARG B N 1
ATOM 2974 C CA . ARG B 1 132 ? 11.391 23.281 2.186 1 91.44 132 ARG B CA 1
ATOM 2975 C C . ARG B 1 132 ? 11.461 22.797 0.739 1 91.44 132 ARG B C 1
ATOM 2977 O O . ARG B 1 132 ? 11.383 23.609 -0.19 1 91.44 132 ARG B O 1
ATOM 2984 N N . MET B 1 133 ? 11.594 21.547 0.573 1 95.06 133 MET B N 1
ATOM 2985 C CA . MET B 1 133 ? 11.727 20.969 -0.758 1 95.06 133 MET B CA 1
ATOM 2986 C C . MET B 1 133 ? 10.461 21.203 -1.581 1 95.06 133 MET B C 1
ATOM 2988 O O . MET B 1 133 ? 10.539 21.547 -2.76 1 95.06 133 MET B O 1
ATOM 2992 N N . MET B 1 134 ? 9.414 20.984 -0.947 1 95.69 134 MET B N 1
ATOM 2993 C CA . MET B 1 134 ? 8.086 21.125 -1.546 1 95.69 134 MET B CA 1
ATOM 2994 C C . MET B 1 134 ? 7.234 22.109 -0.749 1 95.69 134 MET B C 1
ATOM 2996 O O . MET B 1 134 ? 6.441 21.703 0.102 1 95.69 134 MET B O 1
ATOM 3000 N N . PRO B 1 135 ? 7.195 23.375 -1.151 1 93 135 PRO B N 1
ATOM 3001 C CA . PRO B 1 135 ? 6.508 24.391 -0.346 1 93 135 PRO B CA 1
ATOM 3002 C C . PRO B 1 135 ? 4.996 24.172 -0.287 1 93 135 PRO B C 1
ATOM 3004 O O . PRO B 1 135 ? 4.34 24.625 0.652 1 93 135 PRO B O 1
ATOM 3007 N N . THR B 1 136 ? 4.504 23.562 -1.357 1 94 136 THR B N 1
ATOM 3008 C CA . THR B 1 136 ? 3.104 23.156 -1.377 1 94 136 THR B CA 1
ATOM 3009 C C . THR B 1 136 ? 2.979 21.672 -1.672 1 94 136 THR B C 1
ATOM 3011 O O . THR B 1 136 ? 3.58 21.172 -2.625 1 94 136 THR B O 1
ATOM 3014 N N . PHE B 1 137 ? 2.287 21.047 -0.871 1 94.81 137 PHE B N 1
ATOM 3015 C CA . PHE B 1 137 ? 2.02 19.625 -1.013 1 94.81 137 PHE B CA 1
ATOM 3016 C C . PHE B 1 137 ? 0.53 19.344 -0.87 1 94.81 137 PHE B C 1
ATOM 3018 O O . PHE B 1 137 ? 0.042 19.094 0.235 1 94.81 137 PHE B O 1
ATOM 3025 N N . ALA B 1 138 ? -0.138 19.312 -2.002 1 97.62 138 ALA B N 1
ATOM 3026 C CA . ALA B 1 138 ? -1.594 19.203 -2.035 1 97.62 138 ALA B CA 1
ATOM 3027 C C . ALA B 1 138 ? -2.039 17.75 -1.901 1 97.62 138 ALA B C 1
ATOM 3029 O O . ALA B 1 138 ? -1.242 16.828 -2.092 1 97.62 138 ALA B O 1
ATOM 3030 N N . TRP B 1 139 ? -3.25 17.609 -1.457 1 98.12 139 TRP B N 1
ATOM 3031 C CA . TRP B 1 139 ? -3.799 16.297 -1.183 1 98.12 139 TRP B CA 1
ATOM 3032 C C . TRP B 1 139 ? -5.25 16.203 -1.637 1 98.12 139 TRP B C 1
ATOM 3034 O O . TRP B 1 139 ? -6.035 17.125 -1.428 1 98.12 139 TRP B O 1
ATOM 3044 N N . GLU B 1 140 ? -5.641 15.008 -2.293 1 98.75 140 GLU B N 1
ATOM 3045 C CA . GLU B 1 140 ? -7.035 14.82 -2.689 1 98.75 140 GLU B CA 1
ATOM 3046 C C . GLU B 1 140 ? -7.441 13.352 -2.59 1 98.75 140 GLU B C 1
ATOM 3048 O O . GLU B 1 140 ? -6.59 12.461 -2.574 1 98.75 140 GLU B O 1
ATOM 3053 N N . VAL B 1 141 ? -8.695 13.164 -2.434 1 98.75 141 VAL B N 1
ATOM 3054 C CA . VAL B 1 141 ? -9.289 11.844 -2.545 1 98.75 141 VAL B CA 1
ATOM 3055 C C . VAL B 1 141 ? -9.562 11.516 -4.012 1 98.75 141 VAL B C 1
ATOM 3057 O O . VAL B 1 141 ? -10.148 12.328 -4.738 1 98.75 141 VAL B O 1
ATOM 3060 N N . LEU B 1 142 ? -9.102 10.391 -4.426 1 98.5 142 LEU B N 1
ATOM 3061 C CA . LEU B 1 142 ? -9.352 9.961 -5.797 1 98.5 142 LEU B CA 1
ATOM 3062 C C . LEU B 1 142 ? -10.641 9.148 -5.887 1 98.5 142 LEU B C 1
ATOM 3064 O O . LEU B 1 142 ? -11.438 9.344 -6.809 1 98.5 142 LEU B O 1
ATOM 3068 N N . GLU B 1 143 ? -10.828 8.242 -5.004 1 97.5 143 GLU B N 1
ATOM 3069 C CA . GLU B 1 143 ? -11.977 7.344 -4.988 1 97.5 143 GLU B CA 1
ATOM 3070 C C . GLU B 1 143 ? -12.242 6.805 -3.584 1 97.5 143 GLU B C 1
ATOM 3072 O O . GLU B 1 143 ? -11.297 6.551 -2.826 1 97.5 143 GLU B O 1
ATOM 3077 N N . VAL B 1 144 ? -13.516 6.691 -3.211 1 98.31 144 VAL B N 1
ATOM 3078 C CA . VAL B 1 144 ? -13.906 6.047 -1.962 1 98.31 144 VAL B CA 1
ATOM 3079 C C . VAL B 1 144 ? -14.594 4.715 -2.262 1 98.31 144 VAL B C 1
ATOM 3081 O O . VAL B 1 144 ? -15.547 4.66 -3.037 1 98.31 144 VAL B O 1
ATOM 3084 N N . TYR B 1 145 ? -14.117 3.658 -1.629 1 97.75 145 TYR B N 1
ATOM 3085 C CA . TYR B 1 145 ? -14.578 2.311 -1.945 1 97.75 145 TYR B CA 1
ATOM 3086 C C . TYR B 1 145 ? -15.578 1.821 -0.909 1 97.75 145 TYR B C 1
ATOM 3088 O O . TYR B 1 145 ? -16.375 0.913 -1.181 1 97.75 145 TYR B O 1
ATOM 3096 N N . SER B 1 146 ? -15.43 2.332 0.292 1 96.44 146 SER B N 1
ATOM 3097 C CA . SER B 1 146 ? -16.312 1.966 1.392 1 96.44 146 SER B CA 1
ATOM 3098 C C . SER B 1 146 ? -16.547 3.145 2.33 1 96.44 146 SER B C 1
ATOM 3100 O O . SER B 1 146 ? -15.68 4.008 2.48 1 96.44 146 SER B O 1
ATOM 3102 N N . GLY B 1 147 ? -17.766 3.15 2.959 1 95.94 147 GLY B N 1
ATOM 3103 C CA . GLY B 1 147 ? -18.109 4.195 3.908 1 95.94 147 GLY B CA 1
ATOM 3104 C C . GLY B 1 147 ? -17.984 3.752 5.355 1 95.94 147 GLY B C 1
ATOM 3105 O O . GLY B 1 147 ? -17.594 2.619 5.629 1 95.94 147 GLY B O 1
ATOM 3106 N N . PRO B 1 148 ? -18.281 4.695 6.285 1 96.62 148 PRO B N 1
ATOM 3107 C CA . PRO B 1 148 ? -18.203 4.371 7.711 1 96.62 148 PRO B CA 1
ATOM 3108 C C . PRO B 1 148 ? -18.953 3.092 8.07 1 96.62 148 PRO B C 1
ATOM 3110 O O . PRO B 1 148 ? -19.953 2.756 7.434 1 96.62 148 PRO B O 1
ATOM 3113 N N . PRO B 1 149 ? -18.484 2.377 9.094 1 97.62 149 PRO B N 1
ATOM 3114 C CA . PRO B 1 149 ? -17.453 2.75 10.07 1 97.62 149 PRO B CA 1
ATOM 3115 C C . PRO B 1 149 ? -16.031 2.486 9.562 1 97.62 149 PRO B C 1
ATOM 3117 O O . PRO B 1 149 ? -15.07 2.979 10.148 1 97.62 149 PRO B O 1
ATOM 3120 N N . VAL B 1 150 ? -15.883 1.614 8.562 1 98.19 150 VAL B N 1
ATOM 3121 C CA . VAL B 1 150 ? -14.578 1.397 7.961 1 98.19 150 VAL B CA 1
ATOM 3122 C C . VAL B 1 150 ? -14.539 2.016 6.566 1 98.19 150 VAL B C 1
ATOM 3124 O O . VAL B 1 150 ? -15.117 1.474 5.625 1 98.19 150 VAL B O 1
ATOM 3127 N N . VAL B 1 151 ? -13.828 3.096 6.484 1 98.5 151 VAL B N 1
ATOM 3128 C CA . VAL B 1 151 ? -13.742 3.875 5.254 1 98.5 151 VAL B CA 1
ATOM 3129 C C . VAL B 1 151 ? -12.461 3.516 4.504 1 98.5 151 VAL B C 1
ATOM 3131 O O . VAL B 1 151 ? -11.367 3.543 5.078 1 98.5 151 VAL B O 1
ATOM 3134 N N . VAL B 1 152 ? -12.578 3.117 3.26 1 98.69 152 VAL B N 1
ATOM 3135 C CA . VAL B 1 152 ? -11.438 2.809 2.406 1 98.69 152 VAL B CA 1
ATOM 3136 C C . VAL B 1 152 ? -11.422 3.746 1.201 1 98.69 152 VAL B C 1
ATOM 3138 O O . VAL B 1 152 ? -12.43 3.891 0.506 1 98.69 152 VAL B O 1
ATOM 3141 N N . PHE B 1 153 ? -10.297 4.379 0.975 1 98.75 153 PHE B N 1
ATOM 3142 C CA . PHE B 1 153 ? -10.258 5.32 -0.136 1 98.75 153 PHE B CA 1
ATOM 3143 C C . PHE B 1 153 ? -8.844 5.426 -0.703 1 98.75 153 PHE B C 1
ATOM 3145 O O . PHE B 1 153 ? -7.871 5.094 -0.022 1 98.75 153 PHE B O 1
ATOM 3152 N N . LYS B 1 154 ? -8.797 5.82 -1.904 1 98.56 154 LYS B N 1
ATOM 3153 C CA . LYS B 1 154 ? -7.555 6.117 -2.615 1 98.56 154 LYS B CA 1
ATOM 3154 C C . LYS B 1 154 ? -7.242 7.613 -2.576 1 98.56 154 LYS B C 1
ATOM 3156 O O . LYS B 1 154 ? -8.141 8.445 -2.723 1 98.56 154 LYS B O 1
ATOM 3161 N N . TRP B 1 155 ? -5.98 7.938 -2.359 1 98.69 155 TRP B N 1
ATOM 3162 C CA . TRP B 1 155 ? -5.582 9.336 -2.234 1 98.69 155 TRP B CA 1
ATOM 3163 C C . TRP B 1 155 ? -4.41 9.656 -3.156 1 98.69 155 TRP B C 1
ATOM 3165 O O . TRP B 1 155 ? -3.76 8.742 -3.68 1 98.69 155 TRP B O 1
ATOM 3175 N N . ARG B 1 156 ? -4.227 10.914 -3.404 1 98.56 156 ARG B N 1
ATOM 3176 C CA . ARG B 1 156 ? -3.125 11.492 -4.164 1 98.56 156 ARG B CA 1
ATOM 3177 C C . ARG B 1 156 ? -2.523 12.688 -3.434 1 98.56 156 ARG B C 1
ATOM 3179 O O . ARG B 1 156 ? -3.252 13.539 -2.924 1 98.56 156 ARG B O 1
ATOM 3186 N N . HIS B 1 157 ? -1.212 12.688 -3.258 1 97.94 157 HIS B N 1
ATOM 3187 C CA . HIS B 1 157 ? -0.412 13.797 -2.75 1 97.94 157 HIS B CA 1
ATOM 3188 C C . HIS B 1 157 ? 0.582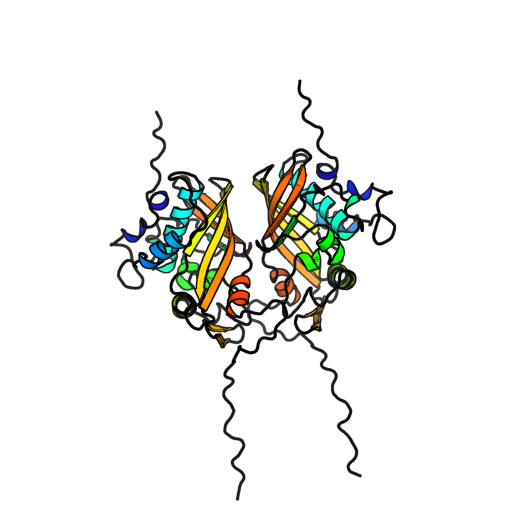 14.281 -3.797 1 97.94 157 HIS B C 1
ATOM 3190 O O . HIS B 1 157 ? 1.258 13.477 -4.441 1 97.94 157 HIS B O 1
ATOM 3196 N N . TRP B 1 158 ? 0.598 15.586 -3.959 1 98.12 158 TRP B N 1
ATOM 3197 C CA . TRP B 1 158 ? 1.489 16.047 -5.02 1 98.12 158 TRP B CA 1
ATOM 3198 C C . TRP B 1 158 ? 1.984 17.469 -4.73 1 98.12 158 TRP B C 1
ATOM 3200 O O . TRP B 1 158 ? 1.365 18.203 -3.961 1 98.12 158 TRP B O 1
ATOM 3210 N N . GLY B 1 159 ? 3.092 17.797 -5.254 1 97.75 159 GLY B N 1
ATOM 3211 C CA . GLY B 1 159 ? 3.73 19.094 -5.164 1 97.75 159 GLY B CA 1
ATOM 3212 C C . GLY B 1 159 ? 4.949 19.234 -6.059 1 97.75 159 GLY B C 1
ATOM 3213 O O . GLY B 1 159 ? 5.438 18.234 -6.598 1 97.75 159 GLY B O 1
ATOM 3214 N N . GLU B 1 160 ? 5.363 20.438 -6.191 1 97.19 160 GLU B N 1
ATOM 3215 C CA . GLU B 1 160 ? 6.547 20.703 -7.008 1 97.19 160 GLU B CA 1
ATOM 3216 C C . GLU B 1 160 ? 7.816 20.688 -6.164 1 97.19 160 GLU B C 1
ATOM 3218 O O . GLU B 1 160 ? 7.859 21.297 -5.09 1 97.19 160 GLU B O 1
ATOM 3223 N N . MET B 1 161 ? 8.812 19.984 -6.668 1 97.25 161 MET B N 1
ATOM 3224 C CA . MET B 1 161 ? 10.117 20.016 -6 1 97.25 161 MET B CA 1
ATOM 3225 C C . MET B 1 161 ? 10.844 21.328 -6.277 1 97.25 161 MET B C 1
ATOM 3227 O O . MET B 1 161 ? 11.766 21.359 -7.09 1 97.25 161 MET B O 1
ATOM 3231 N N . ALA B 1 162 ? 10.625 22.281 -5.508 1 96.75 162 ALA B N 1
ATOM 3232 C CA . ALA B 1 162 ? 11.07 23.656 -5.762 1 96.75 162 ALA B CA 1
ATOM 3233 C C . ALA B 1 162 ? 12.469 23.891 -5.207 1 96.75 162 ALA B C 1
ATOM 3235 O O . ALA B 1 162 ? 13.211 24.734 -5.711 1 96.75 162 ALA B O 1
ATOM 3236 N N . LYS B 1 163 ? 12.883 23.156 -4.223 1 96.94 163 LYS B N 1
ATOM 3237 C CA . LYS B 1 163 ? 14.18 23.297 -3.578 1 96.94 163 LYS B CA 1
ATOM 3238 C C . LYS B 1 163 ? 14.844 21.953 -3.355 1 96.94 163 LYS B C 1
ATOM 3240 O O . LYS B 1 163 ? 14.211 20.906 -3.537 1 96.94 163 LYS B O 1
ATOM 3245 N N . ASP B 1 164 ? 16.094 22.047 -3.01 1 96.56 164 ASP B N 1
ATOM 3246 C CA . ASP B 1 164 ? 16.875 20.828 -2.82 1 96.56 164 ASP B CA 1
ATOM 3247 C C . ASP B 1 164 ? 16.312 19.984 -1.677 1 96.56 164 ASP B C 1
ATOM 3249 O O . ASP B 1 164 ? 15.805 20.516 -0.692 1 96.56 164 ASP B O 1
ATOM 3253 N N . TYR B 1 165 ? 16.406 18.672 -1.883 1 96.25 165 TYR B N 1
ATOM 3254 C CA . TYR B 1 165 ? 16.156 17.766 -0.773 1 96.25 165 TYR B CA 1
ATOM 3255 C C . TYR B 1 165 ? 17.391 17.641 0.108 1 96.25 165 TYR B C 1
ATOM 3257 O O . TYR B 1 165 ? 18.5 17.453 -0.395 1 96.25 165 TYR B O 1
ATOM 3265 N N . VAL B 1 166 ? 17.188 17.797 1.343 1 94.75 166 VAL B N 1
ATOM 3266 C CA . VAL B 1 166 ? 18.25 17.562 2.32 1 94.75 166 VAL B CA 1
ATOM 3267 C C . VAL B 1 166 ? 17.703 16.703 3.467 1 94.75 166 VAL B C 1
ATOM 3269 O O . VAL B 1 166 ? 16.703 17.062 4.09 1 94.75 166 VAL B O 1
ATOM 3272 N N . GLY B 1 167 ? 18.281 15.602 3.744 1 93.06 167 GLY B N 1
ATOM 3273 C CA . GLY B 1 167 ? 17.938 14.719 4.84 1 93.06 167 GLY B CA 1
ATOM 3274 C C . GLY B 1 167 ? 19.062 13.805 5.266 1 93.06 167 GLY B C 1
ATOM 3275 O O . GLY B 1 167 ? 20.203 13.953 4.801 1 93.06 167 GLY B O 1
ATOM 3276 N N . TYR B 1 168 ? 18.734 12.969 6.234 1 94.75 168 TYR B N 1
ATOM 3277 C CA . TYR B 1 168 ? 19.734 12.016 6.711 1 94.75 168 TYR B CA 1
ATOM 3278 C C . TYR B 1 168 ? 19.297 10.586 6.43 1 94.75 168 TYR B C 1
ATOM 3280 O O . TYR B 1 168 ? 18.156 10.203 6.715 1 94.75 168 TYR B O 1
ATOM 3288 N N . ASN B 1 169 ? 20.234 9.852 5.859 1 92.75 169 ASN B N 1
ATOM 3289 C CA . ASN B 1 169 ? 19.906 8.5 5.41 1 92.75 169 ASN B CA 1
ATOM 3290 C C . ASN B 1 169 ? 20.078 7.48 6.531 1 92.75 169 ASN B C 1
ATOM 3292 O O . ASN B 1 169 ? 20.25 7.852 7.691 1 92.75 169 ASN B O 1
ATOM 3296 N N . ASP B 1 170 ? 19.969 6.184 6.176 1 89.25 170 ASP B N 1
ATOM 3297 C CA . ASP B 1 170 ? 19.984 5.102 7.156 1 89.25 170 ASP B CA 1
ATOM 3298 C C . ASP B 1 170 ? 21.375 4.922 7.762 1 89.25 170 ASP B C 1
ATOM 3300 O O . ASP B 1 170 ? 21.516 4.312 8.82 1 89.25 170 ASP B O 1
ATOM 3304 N N . GLN B 1 171 ? 22.328 5.508 7.125 1 90.19 171 GLN B N 1
ATOM 3305 C CA . GLN B 1 171 ? 23.688 5.469 7.664 1 90.19 171 GLN B CA 1
ATOM 3306 C C . GLN B 1 171 ? 23.969 6.703 8.508 1 90.19 171 GLN B C 1
ATOM 3308 O O . GLN B 1 171 ? 25.094 6.871 9.008 1 90.19 171 GLN B O 1
ATOM 3313 N N . GLY B 1 172 ? 23.047 7.527 8.578 1 92.69 172 GLY B N 1
ATOM 3314 C CA . GLY B 1 172 ? 23.234 8.75 9.352 1 92.69 172 GLY B CA 1
ATOM 3315 C C . GLY B 1 172 ? 23.953 9.836 8.586 1 92.69 172 GLY B C 1
ATOM 3316 O O . GLY B 1 172 ? 24.422 10.812 9.18 1 92.69 172 GLY B O 1
ATOM 3317 N N . GLU B 1 173 ? 24 9.633 7.328 1 93.94 173 GLU B N 1
ATOM 3318 C CA . GLU B 1 173 ? 24.688 10.594 6.477 1 93.94 173 GLU B CA 1
ATOM 3319 C C . GLU B 1 173 ? 23.719 11.594 5.863 1 93.94 173 GLU B C 1
ATOM 3321 O O . GLU B 1 173 ? 22.594 11.234 5.508 1 93.94 173 GLU B O 1
ATOM 3326 N N . LYS B 1 174 ? 24.281 12.766 5.777 1 94.31 174 LYS B N 1
ATOM 3327 C CA . LYS B 1 174 ? 23.484 13.789 5.113 1 94.31 174 LYS B CA 1
ATOM 3328 C C . LYS B 1 174 ? 23.375 13.516 3.613 1 94.31 174 LYS B C 1
ATOM 3330 O O . LYS B 1 174 ? 24.391 13.25 2.953 1 94.31 174 LYS B O 1
ATOM 3335 N N . THR B 1 175 ? 22.203 13.57 3.156 1 93.44 175 THR B N 1
ATOM 3336 C CA . THR B 1 175 ? 21.906 13.375 1.741 1 93.44 175 THR B CA 1
ATOM 3337 C C . THR B 1 175 ? 21.297 14.633 1.127 1 93.44 175 THR B C 1
ATOM 3339 O O . THR B 1 175 ? 20.359 15.195 1.674 1 93.44 175 THR B O 1
ATOM 3342 N N . THR B 1 176 ? 21.891 15.062 0.039 1 94.88 176 THR B N 1
ATOM 3343 C CA . THR B 1 176 ? 21.375 16.219 -0.69 1 94.88 176 THR B CA 1
ATOM 3344 C C . THR B 1 176 ? 21.078 15.844 -2.141 1 94.88 176 THR B C 1
ATOM 3346 O O . THR B 1 176 ? 21.891 15.219 -2.807 1 94.88 176 THR B O 1
ATOM 3349 N N . ILE B 1 177 ? 19.891 16.203 -2.553 1 94.44 177 ILE B N 1
ATOM 3350 C CA . ILE B 1 177 ? 19.5 16.016 -3.945 1 94.44 177 ILE B CA 1
ATOM 3351 C C . ILE B 1 177 ? 19.047 17.359 -4.539 1 94.44 177 ILE B C 1
ATOM 3353 O O . ILE B 1 177 ? 18.156 18 -4 1 94.44 177 ILE B O 1
ATOM 3357 N N . LYS B 1 178 ? 19.625 17.672 -5.652 1 95.25 178 LYS B N 1
ATOM 3358 C CA . LYS B 1 178 ? 19.312 18.938 -6.297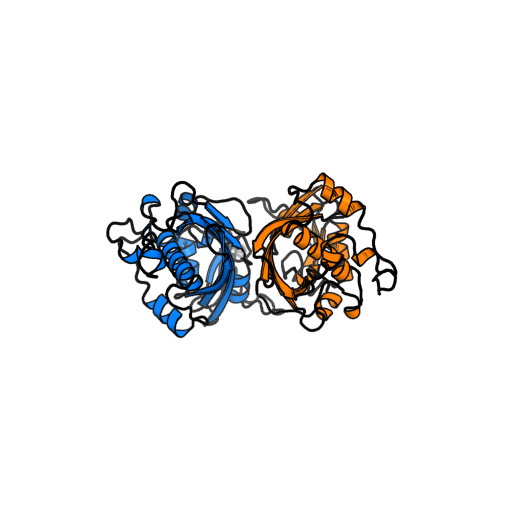 1 95.25 178 LYS B CA 1
ATOM 3359 C C . LYS B 1 178 ? 17.875 18.953 -6.812 1 95.25 178 LYS B C 1
ATOM 3361 O O . LYS B 1 178 ? 17.406 17.953 -7.379 1 95.25 178 LYS B O 1
ATOM 3366 N N . ALA B 1 179 ? 17.266 20.141 -6.629 1 96.12 179 ALA B N 1
ATOM 3367 C CA . ALA B 1 179 ? 15.891 20.281 -7.098 1 96.12 179 ALA B CA 1
ATOM 3368 C C . ALA B 1 179 ? 15.82 20.188 -8.617 1 96.12 179 ALA B C 1
ATOM 3370 O O . ALA B 1 179 ? 16.656 20.75 -9.32 1 96.12 179 ALA B O 1
ATOM 3371 N N . HIS B 1 180 ? 14.805 19.453 -9.125 1 95.75 180 HIS B N 1
ATOM 3372 C CA . HIS B 1 180 ? 14.633 19.391 -10.57 1 95.75 180 HIS B CA 1
ATOM 3373 C C . HIS B 1 180 ? 13.445 20.234 -11.023 1 95.75 180 HIS B C 1
ATOM 3375 O O . HIS B 1 180 ? 13.219 20.406 -12.227 1 95.75 180 HIS B O 1
ATOM 3381 N N . GLY B 1 181 ? 12.727 20.75 -10.109 1 95 181 GLY B N 1
ATOM 3382 C CA . GLY B 1 181 ? 11.641 21.672 -10.43 1 95 181 GLY B CA 1
ATOM 3383 C C . GLY B 1 181 ? 10.398 20.969 -10.938 1 95 181 GLY B C 1
ATOM 3384 O O . GLY B 1 181 ? 9.406 21.609 -11.273 1 95 181 GLY B O 1
ATOM 3385 N N . GLY B 1 182 ? 10.391 19.688 -10.977 1 95.56 182 GLY B N 1
ATOM 3386 C CA . GLY B 1 182 ? 9.273 18.906 -11.5 1 95.56 182 GLY B CA 1
ATOM 3387 C C . GLY B 1 182 ? 8.281 18.5 -10.43 1 95.56 182 GLY B C 1
ATOM 3388 O O . GLY B 1 182 ? 8.5 18.75 -9.242 1 95.56 182 GLY B O 1
ATOM 3389 N N . LEU B 1 183 ? 7.242 17.797 -10.883 1 96.56 183 LEU B N 1
ATOM 3390 C CA . LEU B 1 183 ? 6.16 17.344 -10.016 1 96.56 183 LEU B CA 1
ATOM 3391 C C . LEU B 1 183 ? 6.539 16.047 -9.312 1 96.56 183 LEU B C 1
ATOM 3393 O O . LEU B 1 183 ? 7.129 15.148 -9.922 1 96.56 183 LEU B O 1
ATOM 3397 N N . ILE B 1 184 ? 6.316 16.031 -8.078 1 96.62 184 ILE B N 1
ATOM 3398 C CA . ILE B 1 184 ? 6.266 14.812 -7.285 1 96.62 184 ILE B CA 1
ATOM 3399 C C . ILE B 1 184 ? 4.816 14.445 -6.988 1 96.62 184 ILE B C 1
ATOM 3401 O O . ILE B 1 184 ? 4.039 15.281 -6.52 1 96.62 184 ILE B O 1
ATOM 3405 N N . ASP B 1 185 ? 4.5 13.25 -7.344 1 97.5 185 ASP B N 1
ATOM 3406 C CA . ASP B 1 185 ? 3.113 12.789 -7.297 1 97.5 185 ASP B CA 1
ATOM 3407 C C . ASP B 1 185 ? 3.027 11.352 -6.809 1 97.5 185 ASP B C 1
ATOM 3409 O O . ASP B 1 185 ? 3.486 10.43 -7.484 1 97.5 185 ASP B O 1
ATOM 3413 N N . ILE B 1 186 ? 2.42 11.227 -5.637 1 96.88 186 ILE B N 1
ATOM 3414 C CA . ILE B 1 186 ? 2.338 9.883 -5.066 1 96.88 186 ILE B CA 1
ATOM 3415 C C . ILE B 1 186 ? 0.887 9.555 -4.723 1 96.88 186 ILE B C 1
ATOM 3417 O O . ILE B 1 186 ? 0.07 10.461 -4.527 1 96.88 186 ILE B O 1
ATOM 3421 N N . GLN B 1 187 ? 0.611 8.266 -4.641 1 98.06 187 GLN B N 1
ATOM 3422 C CA . GLN B 1 187 ? -0.724 7.766 -4.328 1 98.06 187 GLN B CA 1
ATOM 3423 C C . GLN B 1 187 ? -0.664 6.641 -3.299 1 98.06 187 GLN B C 1
ATOM 3425 O O . GLN B 1 187 ? 0.404 6.078 -3.049 1 98.06 187 GLN B O 1
ATOM 3430 N N . GLY B 1 188 ? -1.787 6.379 -2.754 1 98.25 188 GLY B N 1
ATOM 3431 C CA . GLY B 1 188 ? -1.905 5.293 -1.794 1 98.25 188 GLY B CA 1
ATOM 3432 C C . GLY B 1 188 ? -3.344 4.973 -1.429 1 98.25 188 GLY B C 1
ATOM 3433 O O . GLY B 1 188 ? -4.277 5.48 -2.055 1 98.25 188 GLY B O 1
ATOM 3434 N N . ILE B 1 189 ? -3.467 4.074 -0.52 1 98.75 189 ILE B N 1
ATOM 3435 C CA . ILE B 1 189 ? -4.758 3.65 0.018 1 98.75 189 ILE B CA 1
ATOM 3436 C C . ILE B 1 189 ? -4.793 3.902 1.523 1 98.75 189 ILE B C 1
ATOM 3438 O O . ILE B 1 189 ? -3.795 3.705 2.219 1 98.75 189 ILE B O 1
ATOM 3442 N N . VAL B 1 190 ? -5.941 4.305 1.987 1 98.69 190 VAL B N 1
ATOM 3443 C CA . VAL B 1 190 ? -6.156 4.41 3.428 1 98.69 190 VAL B CA 1
ATOM 3444 C C . VAL B 1 190 ? -7.344 3.543 3.84 1 98.69 190 VAL B C 1
ATOM 3446 O O . VAL B 1 190 ? -8.367 3.518 3.156 1 98.69 190 VAL B O 1
ATOM 3449 N N . ILE B 1 191 ? -7.152 2.797 4.82 1 98.62 191 ILE B N 1
ATOM 3450 C CA . ILE B 1 191 ? -8.227 2.16 5.574 1 98.62 191 ILE B CA 1
ATOM 3451 C C . ILE B 1 191 ? -8.391 2.855 6.922 1 98.62 191 ILE B C 1
ATOM 3453 O O . ILE B 1 191 ? -7.48 2.846 7.75 1 98.62 191 ILE B O 1
ATOM 3457 N N . ALA B 1 192 ? -9.531 3.445 7.145 1 98.69 192 ALA B N 1
ATOM 3458 C CA . ALA B 1 192 ? -9.758 4.203 8.375 1 98.69 192 ALA B CA 1
ATOM 3459 C C . ALA B 1 192 ? -11.047 3.758 9.062 1 98.69 192 ALA B C 1
ATOM 3461 O O . ALA B 1 192 ? -12.086 3.633 8.422 1 98.69 192 ALA B O 1
ATOM 3462 N N . LYS B 1 193 ? -10.922 3.48 10.312 1 98.62 193 LYS B N 1
ATOM 3463 C CA . LYS B 1 193 ? -12.109 3.277 11.141 1 98.62 193 LYS B CA 1
ATOM 3464 C C . LYS B 1 193 ? -12.523 4.574 11.828 1 98.62 193 LYS B C 1
ATOM 3466 O O . LYS B 1 193 ? -11.695 5.262 12.422 1 98.62 193 LYS B O 1
ATOM 3471 N N . VAL B 1 194 ? -13.789 4.902 11.75 1 98.56 194 VAL B N 1
ATOM 3472 C CA . VAL B 1 194 ? -14.305 6.102 12.406 1 98.56 194 VAL B CA 1
ATOM 3473 C C . VAL B 1 194 ? -15.445 5.73 13.344 1 98.56 194 VAL B C 1
ATOM 3475 O O . VAL B 1 194 ? -16.125 4.715 13.141 1 98.56 194 VAL B O 1
ATOM 3478 N N . ASN B 1 195 ? -15.633 6.535 14.383 1 98.19 195 ASN B N 1
ATOM 3479 C CA . ASN B 1 195 ? -16.781 6.355 15.266 1 98.19 195 ASN B CA 1
ATOM 3480 C C . ASN B 1 195 ? -18 7.109 14.758 1 98.19 195 ASN B C 1
ATOM 3482 O O . ASN B 1 195 ? -18 7.637 13.648 1 98.19 195 ASN B O 1
ATOM 3486 N N . ALA B 1 196 ? -19.047 7.176 15.562 1 96.31 196 ALA B N 1
ATOM 3487 C CA . ALA B 1 196 ? -20.312 7.766 15.141 1 96.31 196 ALA B CA 1
ATOM 3488 C C . ALA B 1 196 ? -20.156 9.266 14.898 1 96.31 196 ALA B C 1
ATOM 3490 O O . ALA B 1 196 ? -20.906 9.844 14.102 1 96.31 196 ALA B O 1
ATOM 3491 N N . ALA B 1 197 ? -19.234 9.867 15.594 1 97.06 197 ALA B N 1
ATOM 3492 C CA . ALA B 1 197 ? -18.984 11.297 15.438 1 97.06 197 ALA B CA 1
ATOM 3493 C C . ALA B 1 197 ? -17.984 11.555 14.305 1 97.06 197 ALA B C 1
ATOM 3495 O O . ALA B 1 197 ? -17.484 12.672 14.156 1 97.06 197 ALA B O 1
ATOM 3496 N N . LEU B 1 198 ? -17.578 10.5 13.508 1 97.88 198 LEU B N 1
ATOM 3497 C CA . LEU B 1 198 ? -16.672 10.539 12.367 1 97.88 198 LEU B CA 1
ATOM 3498 C C . LEU B 1 198 ? -15.258 10.922 12.82 1 97.88 198 LEU B C 1
ATOM 3500 O O . LEU B 1 198 ? -14.5 11.516 12.047 1 97.88 198 LEU B O 1
ATOM 3504 N N . GLN B 1 199 ? -15.016 10.586 14.102 1 98.75 199 GLN B N 1
ATOM 3505 C CA . GLN B 1 199 ? -13.648 10.695 14.594 1 98.75 199 GLN B CA 1
ATOM 3506 C C . GLN B 1 199 ? -12.844 9.445 14.25 1 98.75 199 GLN B C 1
ATOM 3508 O O . GLN B 1 199 ? -13.352 8.328 14.344 1 98.75 199 GLN B O 1
ATOM 3513 N N . LEU B 1 200 ? -11.641 9.656 13.938 1 98.75 200 LEU B N 1
ATOM 3514 C CA . LEU B 1 200 ? -10.75 8.562 13.547 1 98.75 200 LEU B CA 1
ATOM 3515 C C . LEU B 1 200 ? -10.359 7.723 14.766 1 98.75 200 LEU B C 1
ATOM 3517 O O . LEU B 1 200 ? -9.891 8.258 15.766 1 98.75 200 LEU B O 1
ATOM 3521 N N . GLU B 1 201 ? -10.547 6.469 14.633 1 98.69 201 GLU B N 1
ATOM 3522 C CA . GLU B 1 201 ? -10.102 5.516 15.648 1 98.69 201 GLU B CA 1
ATOM 3523 C C . GLU B 1 201 ? -8.82 4.809 15.211 1 98.69 201 GLU B C 1
ATOM 3525 O O . GLU B 1 201 ? -7.973 4.484 16.047 1 98.69 201 GLU B O 1
ATOM 3530 N N . LYS B 1 202 ? -8.828 4.504 13.953 1 97.94 202 LYS B N 1
ATOM 3531 C CA . LYS B 1 202 ? -7.688 3.805 13.367 1 97.94 202 LYS B CA 1
ATOM 3532 C C . LYS B 1 202 ? -7.438 4.262 11.938 1 97.94 202 LYS B C 1
ATOM 3534 O O . LYS B 1 202 ? -8.383 4.445 11.164 1 97.94 202 LYS B O 1
ATOM 3539 N N . ILE B 1 203 ? -6.156 4.477 11.641 1 97.81 203 ILE B N 1
ATOM 3540 C CA . ILE B 1 203 ? -5.746 4.746 10.273 1 97.81 203 ILE B CA 1
ATOM 3541 C C . ILE B 1 203 ? -4.637 3.777 9.859 1 97.81 203 ILE B C 1
ATOM 3543 O O . ILE B 1 203 ? -3.652 3.611 10.586 1 97.81 203 ILE B O 1
ATOM 3547 N N . ASP B 1 204 ? -4.855 3.143 8.773 1 97.62 204 ASP B N 1
ATOM 3548 C CA . ASP B 1 204 ? -3.818 2.344 8.125 1 97.62 204 ASP B CA 1
ATOM 3549 C C . ASP B 1 204 ? -3.543 2.848 6.711 1 97.62 204 ASP B C 1
ATOM 3551 O O . ASP B 1 204 ? -4.418 2.787 5.844 1 97.62 204 ASP B O 1
ATOM 3555 N N . VAL B 1 205 ? -2.346 3.338 6.516 1 97.81 205 VAL B N 1
ATOM 3556 C CA . VAL B 1 205 ? -1.963 3.877 5.215 1 97.81 205 VAL B CA 1
ATOM 3557 C C . VAL B 1 205 ? -1.16 2.834 4.441 1 97.81 205 VAL B C 1
ATOM 3559 O O . VAL B 1 205 ? -0.23 2.23 4.98 1 97.81 205 VAL B O 1
ATOM 3562 N N . TRP B 1 206 ? -1.548 2.654 3.234 1 98.12 206 TRP B N 1
ATOM 3563 C CA . TRP B 1 206 ? -0.891 1.688 2.359 1 98.12 206 TRP B CA 1
ATOM 3564 C C . TRP B 1 206 ? -0.351 2.369 1.106 1 98.12 206 TRP B C 1
ATOM 3566 O O . TRP B 1 206 ? -1.115 2.939 0.323 1 98.12 206 TRP B O 1
ATOM 3576 N N . TYR B 1 207 ? 0.902 2.357 0.893 1 97.12 207 TYR B N 1
ATOM 3577 C CA . TYR B 1 207 ? 1.559 2.928 -0.279 1 97.12 207 TYR B CA 1
ATOM 3578 C C . TYR B 1 207 ? 3.031 2.541 -0.321 1 97.12 207 TYR B C 1
ATOM 3580 O O . TYR B 1 207 ? 3.539 1.901 0.604 1 97.12 207 TYR B O 1
ATOM 3588 N N . ASP B 1 208 ? 3.721 2.83 -1.382 1 95.5 208 ASP B N 1
ATOM 3589 C CA . ASP B 1 208 ? 5.16 2.633 -1.535 1 95.5 208 ASP B CA 1
ATOM 3590 C C . ASP B 1 208 ? 5.938 3.814 -0.965 1 95.5 208 ASP B C 1
ATOM 3592 O O . ASP B 1 208 ? 6.008 4.879 -1.586 1 95.5 208 ASP B O 1
ATOM 3596 N N . PRO B 1 209 ? 6.617 3.586 0.167 1 93.56 209 PRO B N 1
ATOM 3597 C CA . PRO B 1 209 ? 7.324 4.703 0.796 1 93.56 209 PRO B CA 1
ATOM 3598 C C . PRO B 1 209 ? 8.484 5.223 -0.051 1 93.56 209 PRO B C 1
ATOM 3600 O O . PRO B 1 209 ? 8.984 6.324 0.188 1 93.56 209 PRO B O 1
ATOM 3603 N N . MET B 1 210 ? 8.859 4.457 -1.036 1 91.69 210 MET B N 1
ATOM 3604 C CA . MET B 1 210 ? 10.031 4.844 -1.819 1 91.69 210 MET B CA 1
ATOM 3605 C C . MET B 1 210 ? 9.625 5.621 -3.064 1 91.69 210 MET B C 1
ATOM 3607 O O . MET B 1 210 ? 10.469 6.211 -3.738 1 91.69 210 MET B O 1
ATOM 3611 N N . GLU B 1 211 ? 8.383 5.629 -3.326 1 93.25 211 GLU B N 1
ATOM 3612 C CA . GLU B 1 211 ? 7.902 6.246 -4.559 1 93.25 211 GLU B CA 1
ATOM 3613 C C . GLU B 1 211 ? 8.312 7.715 -4.641 1 93.25 211 GLU B C 1
ATOM 3615 O O . GLU B 1 211 ? 8.797 8.172 -5.676 1 93.25 211 GLU B O 1
ATOM 3620 N N . MET B 1 212 ? 8.156 8.414 -3.578 1 94.25 212 MET B N 1
ATOM 3621 C CA . MET B 1 212 ? 8.508 9.828 -3.566 1 94.25 212 MET B CA 1
ATOM 3622 C C . MET B 1 212 ? 9.992 10.023 -3.836 1 94.25 212 MET B C 1
ATOM 3624 O O . MET B 1 212 ? 10.375 10.883 -4.637 1 94.25 212 MET B O 1
ATOM 3628 N N . PHE B 1 213 ? 10.773 9.219 -3.201 1 93 213 PHE B N 1
ATOM 3629 C CA . PHE B 1 213 ? 12.219 9.383 -3.318 1 93 213 PHE B CA 1
ATOM 3630 C C . PHE B 1 213 ? 12.695 9.016 -4.719 1 93 213 PHE B C 1
ATOM 3632 O O . PHE B 1 213 ? 13.648 9.609 -5.23 1 93 213 PHE B O 1
ATOM 3639 N N . ARG B 1 214 ? 12.086 8.047 -5.293 1 91.38 214 ARG B N 1
ATOM 3640 C CA . ARG B 1 214 ? 12.422 7.734 -6.68 1 91.38 214 ARG B CA 1
ATOM 3641 C C . ARG B 1 214 ? 12.148 8.93 -7.59 1 91.38 214 ARG B C 1
ATOM 3643 O O . ARG B 1 214 ? 12.922 9.188 -8.516 1 91.38 214 ARG B O 1
ATOM 3650 N N . GLN B 1 215 ? 11.125 9.633 -7.336 1 94 215 GLN B N 1
ATOM 3651 C CA . GLN B 1 215 ? 10.781 10.805 -8.133 1 94 215 GLN B CA 1
ATOM 3652 C C . GLN B 1 215 ? 11.703 11.977 -7.82 1 94 215 GLN B C 1
ATOM 3654 O O . GLN B 1 215 ? 12.055 12.75 -8.711 1 94 215 GLN B O 1
ATOM 3659 N N . ILE B 1 216 ? 12.062 12.094 -6.535 1 94.44 216 ILE B N 1
ATOM 3660 C CA . ILE B 1 216 ? 13 13.125 -6.105 1 94.44 216 ILE B CA 1
ATOM 3661 C C . ILE B 1 216 ? 14.344 12.922 -6.809 1 94.44 216 ILE B C 1
ATOM 3663 O O . ILE B 1 216 ? 14.906 13.867 -7.363 1 94.44 216 ILE B O 1
ATOM 3667 N N . ALA B 1 217 ? 14.789 11.703 -6.762 1 89.38 217 ALA B N 1
ATOM 3668 C CA . ALA B 1 217 ? 16.109 11.375 -7.285 1 89.38 217 ALA B CA 1
ATOM 3669 C C . ALA B 1 217 ? 16.078 11.203 -8.797 1 89.38 217 ALA B C 1
ATOM 3671 O O . ALA B 1 217 ? 17.125 11.109 -9.445 1 89.38 217 ALA B O 1
ATOM 3672 N N . ARG B 1 218 ? 14.938 11.43 -9.383 1 80.19 218 ARG B N 1
ATOM 3673 C CA . ARG B 1 218 ? 14.711 11.156 -10.805 1 80.19 218 ARG B CA 1
ATOM 3674 C C . ARG B 1 218 ? 15.406 9.867 -11.227 1 80.19 218 ARG B C 1
ATOM 3676 O O . ARG B 1 218 ? 16.125 9.852 -12.234 1 80.19 218 ARG B O 1
ATOM 3683 N N . GLU B 1 219 ? 15.664 9.07 -10.281 1 60.78 219 GLU B N 1
ATOM 3684 C CA . GLU B 1 219 ? 16.141 7.746 -10.648 1 60.78 219 GLU B CA 1
ATOM 3685 C C . GLU B 1 219 ? 15.414 7.211 -11.875 1 60.78 219 GLU B C 1
ATOM 3687 O O . GLU B 1 219 ? 14.188 7.156 -11.898 1 60.78 219 GLU B O 1
ATOM 3692 N N . GLU B 1 220 ? 15.734 8.008 -12.992 1 46.91 220 GLU B N 1
ATOM 3693 C CA . GLU B 1 220 ? 15.141 7.543 -14.234 1 46.91 220 GLU B CA 1
ATOM 3694 C C . GLU B 1 220 ? 14.945 6.027 -14.219 1 46.91 220 GLU B C 1
ATOM 3696 O O . GLU B 1 220 ? 15.766 5.297 -13.656 1 46.91 220 GLU B O 1
ATOM 3701 N N . LYS B 1 221 ? 13.766 5.609 -14.352 1 39.22 221 LYS B N 1
ATOM 3702 C CA . LYS B 1 221 ? 13.664 4.234 -14.828 1 39.22 221 LYS B CA 1
ATOM 3703 C C . LYS B 1 221 ? 14.812 3.889 -15.773 1 39.22 221 LYS B C 1
ATOM 3705 O O . LYS B 1 221 ? 14.938 4.477 -16.844 1 39.22 221 LYS B O 1
ATOM 3710 N N . GLY B 1 222 ? 16.156 3.324 -15.477 1 36.22 222 GLY B N 1
ATOM 3711 C CA . GLY B 1 222 ? 17.391 2.951 -16.156 1 36.22 222 GLY B CA 1
ATOM 3712 C C . GLY B 1 222 ? 18.562 3.844 -15.789 1 36.22 222 GLY B C 1
ATOM 3713 O O . GLY B 1 222 ? 19.688 3.574 -16.172 1 36.22 222 GLY B O 1
ATOM 3714 N N . GLN B 1 223 ? 18.547 5.266 -15.695 1 33.38 223 GLN B N 1
ATOM 3715 C CA . GLN B 1 223 ? 19.766 6.062 -15.57 1 33.38 223 GLN B CA 1
ATOM 3716 C C . GLN B 1 223 ? 20.234 6.121 -14.125 1 33.38 223 GLN B C 1
ATOM 3718 O O . GLN B 1 223 ? 19.422 6.188 -13.203 1 33.38 223 GLN B O 1
ATOM 3723 N N . ASN B 1 224 ? 21.641 5.891 -13.797 1 32.53 224 ASN B N 1
ATOM 3724 C CA . ASN B 1 224 ? 22.578 5.855 -12.688 1 32.53 224 ASN B CA 1
ATOM 3725 C C . ASN B 1 224 ? 22.484 7.117 -11.828 1 32.53 224 ASN B C 1
ATOM 3727 O O . ASN B 1 224 ? 22.203 8.203 -12.344 1 32.53 224 ASN B O 1
ATOM 3731 N N . LEU B 1 225 ? 22.453 7.012 -10.531 1 37.91 225 LEU B N 1
ATOM 3732 C CA . LEU B 1 225 ? 22.516 7.914 -9.383 1 37.91 225 LEU B CA 1
ATOM 3733 C C . LEU B 1 225 ? 23.672 8.898 -9.516 1 37.91 225 LEU B C 1
ATOM 3735 O O . LEU B 1 225 ? 24.766 8.648 -9 1 37.91 225 LEU B O 1
ATOM 3739 N N . SER B 1 226 ? 23.969 9.547 -10.469 1 34.06 226 SER B N 1
ATOM 3740 C CA . SER B 1 226 ? 25.078 10.492 -10.453 1 34.06 226 SER B CA 1
ATOM 3741 C C . SER B 1 226 ? 24.891 11.547 -9.367 1 34.06 226 SER B C 1
ATOM 3743 O O . SER B 1 226 ? 25.859 12.18 -8.938 1 34.06 226 SER B O 1
ATOM 3745 N N . GLY B 1 227 ? 23.672 12.016 -8.992 1 35.84 227 GLY B N 1
ATOM 3746 C CA . GLY B 1 227 ? 23.688 13.25 -8.227 1 35.84 227 GLY B CA 1
ATOM 3747 C C . GLY B 1 227 ? 23.75 13.031 -6.73 1 35.84 227 GLY B C 1
ATOM 3748 O O . GLY B 1 227 ? 23.547 13.961 -5.949 1 35.84 227 GLY B O 1
ATOM 3749 N N . LEU B 1 228 ? 23.75 11.891 -6.211 1 42.78 228 LEU B N 1
ATOM 3750 C CA . LEU B 1 228 ? 23.922 11.734 -4.773 1 42.78 228 LEU B CA 1
ATOM 3751 C C . LEU B 1 228 ? 25.328 12.156 -4.344 1 42.78 228 LEU B C 1
ATOM 3753 O O . LEU B 1 228 ? 26.312 11.586 -4.801 1 42.78 228 LEU B O 1
ATOM 3757 N N . SER B 1 229 ? 25.641 13.328 -4.027 1 39.28 229 SER B N 1
ATOM 3758 C CA . SER B 1 229 ? 26.922 13.688 -3.41 1 39.28 229 SER B CA 1
ATOM 3759 C C . SER B 1 229 ? 26.906 13.375 -1.916 1 39.28 229 SER B C 1
ATOM 3761 O O . SER B 1 229 ? 26 13.781 -1.198 1 39.28 229 SER B O 1
ATOM 3763 N N . THR B 1 230 ? 27.359 12.266 -1.543 1 39.44 230 THR B N 1
ATOM 3764 C CA . THR B 1 230 ? 27.703 12.125 -0.132 1 39.44 230 THR B CA 1
ATOM 3765 C C . THR B 1 230 ? 28.922 12.984 0.218 1 39.44 230 THR B C 1
ATOM 3767 O O . THR B 1 230 ? 29.953 12.898 -0.444 1 39.44 230 THR B O 1
ATOM 3770 N N . ASP B 1 231 ? 28.953 14.07 0.724 1 33.91 231 ASP B N 1
ATOM 3771 C CA . ASP B 1 231 ? 30.141 14.781 1.182 1 33.91 231 ASP B CA 1
ATOM 3772 C C . ASP B 1 231 ? 30.953 13.938 2.162 1 33.91 231 ASP B C 1
ATOM 3774 O O . ASP B 1 231 ? 30.594 13.836 3.338 1 33.91 231 ASP B O 1
ATOM 3778 N N . ALA B 1 232 ? 31.672 12.852 1.855 1 33.09 232 ALA B N 1
ATOM 3779 C CA . ALA B 1 232 ? 32.719 12.359 2.744 1 33.09 232 ALA B CA 1
ATOM 3780 C C . ALA B 1 232 ? 33.75 13.438 2.996 1 33.09 232 ALA B C 1
ATOM 3782 O O . ALA B 1 232 ? 34.281 14.031 2.053 1 33.09 232 ALA B O 1
ATOM 3783 N N . PRO B 1 233 ? 33.969 14.039 4.301 1 30.55 233 PRO B N 1
ATOM 3784 C CA . PRO B 1 233 ? 35.094 14.93 4.578 1 30.55 233 PRO B CA 1
ATOM 3785 C C . PRO B 1 233 ? 36.438 14.328 4.16 1 30.55 233 PRO B C 1
ATOM 3787 O O . PRO B 1 233 ? 36.688 13.141 4.398 1 30.55 233 PRO B O 1
ATOM 3790 N N . GLY B 1 234 ? 37.125 14.688 3.084 1 30.84 234 GLY B N 1
ATOM 3791 C CA . GLY B 1 234 ? 38.5 14.438 2.771 1 30.84 234 GLY B CA 1
ATOM 3792 C C . GLY B 1 234 ? 39.438 14.703 3.941 1 30.84 234 GLY B C 1
ATOM 3793 O O . GLY B 1 234 ? 39.25 15.68 4.672 1 30.84 234 GLY B O 1
ATOM 3794 N N . CYS B 1 235 ? 40 13.617 4.645 1 33.06 235 CYS B N 1
ATOM 3795 C CA . CYS B 1 235 ? 41.031 13.758 5.645 1 33.06 235 CYS B CA 1
ATOM 3796 C C . CYS B 1 235 ? 42.156 14.648 5.129 1 33.06 235 CYS B C 1
ATOM 3798 O O . CYS B 1 235 ? 42.812 14.328 4.125 1 33.06 235 CYS B O 1
ATOM 3800 N N . PRO B 1 236 ? 42.312 15.906 5.398 1 32.06 236 PRO B N 1
ATOM 3801 C CA . PRO B 1 236 ? 43.344 16.859 4.949 1 32.06 236 PRO B CA 1
ATOM 3802 C C . PRO B 1 236 ? 44.75 16.438 5.316 1 32.06 236 PRO B C 1
ATOM 3804 O O . PRO B 1 236 ? 45.719 17.109 4.953 1 32.06 236 PRO B O 1
ATOM 3807 N N . PHE B 1 237 ? 44.969 15.555 6.367 1 33.75 237 PHE B N 1
ATOM 3808 C CA . PHE B 1 237 ? 46.281 15.633 7.047 1 33.75 237 PHE B CA 1
ATOM 3809 C C . PHE B 1 237 ? 47.375 14.992 6.207 1 33.75 237 PHE B C 1
ATOM 3811 O O . PHE B 1 237 ? 48.469 14.797 6.684 1 33.75 237 PHE B O 1
ATOM 3818 N N . SER B 1 238 ? 47.156 14.414 5.082 1 29.36 238 SER B N 1
ATOM 3819 C CA . SER B 1 238 ? 48.25 13.539 4.684 1 29.36 238 SER B CA 1
ATOM 3820 C C . SER B 1 238 ? 49.469 14.344 4.246 1 29.36 238 SER B C 1
ATOM 3822 O O . SER B 1 238 ? 50.438 13.781 3.748 1 29.36 238 SER B O 1
ATOM 3824 N N . LYS B 1 239 ? 49.344 15.625 3.947 1 27.38 239 LYS B N 1
ATOM 3825 C CA . LYS B 1 239 ? 50.5 16.078 3.168 1 27.38 239 LYS B CA 1
ATOM 3826 C C . LYS B 1 239 ? 51.719 16.328 4.066 1 27.38 239 LYS B C 1
ATOM 3828 O O . LYS B 1 239 ? 51.969 17.469 4.461 1 27.38 239 LYS B O 1
ATOM 3833 N N . SER B 1 240 ? 51.844 15.711 5.266 1 28.73 240 SER B N 1
ATOM 3834 C CA . SER B 1 240 ? 53.062 16.203 5.875 1 28.73 240 SER B CA 1
ATOM 3835 C C . SER B 1 240 ? 54.25 16.047 4.93 1 28.73 240 SER B C 1
ATOM 3837 O O . SER B 1 240 ? 54.344 15.078 4.176 1 28.73 240 SER B O 1
ATOM 3839 N N . GLU B 1 241 ? 55.031 17.203 4.703 1 24.62 241 GLU B N 1
ATOM 3840 C CA . GLU B 1 241 ? 56.25 17.641 4.031 1 24.62 241 GLU B CA 1
ATOM 3841 C C . GLU B 1 241 ? 57.438 16.766 4.402 1 24.62 241 GLU B C 1
ATOM 3843 O O . GLU B 1 241 ? 57.719 16.578 5.582 1 24.62 241 GLU B O 1
ATOM 3848 N N . ALA B 1 242 ? 57.812 15.781 3.625 1 25.88 242 ALA B N 1
ATOM 3849 C CA . ALA B 1 242 ? 59.125 15.109 3.611 1 25.88 242 ALA B CA 1
ATOM 3850 C C . ALA B 1 242 ? 60.25 16.109 3.512 1 25.88 242 ALA B C 1
ATOM 3852 O O . ALA B 1 242 ? 60.438 16.766 2.479 1 25.88 242 ALA B O 1
ATOM 3853 N N . SER B 1 243 ? 60.125 17.234 4.41 1 23 243 SER B N 1
ATOM 3854 C CA . SER B 1 243 ? 61.469 17.719 4.594 1 23 243 SER B CA 1
ATOM 3855 C C . SER B 1 243 ? 62.312 16.719 5.395 1 23 243 SER B C 1
ATOM 3857 O O . SER B 1 243 ? 61.812 16.078 6.309 1 23 243 SER B O 1
#

Sequence (486 aa):
MSEAPELPDFVLDPNAVLKDTEASWRHGAPPSYAKTREFYEKTKTQSHEAGSLPDLVEKLVKNWEIEASFKTSLADWRTIDQKTYTFSLNGGPPQTGDHMLKVGTYNALLTASSYYDPAHNDFETSHKAFKRMMPTFAWEVLEVYSGPPVVVFKWRHWGEMAKDYVGYNDQGEKTTIKAHGGLIDIQGIVIAKVNAALQLEKIDVWYDPMEMFRQIAREEKGQNLSGLSTDAPGCPFSKSEASMSEAPELPDFVLDPNAVLKDTEASWRHGAPPSYAKTREFYEKTKTQSHEAGSLPDLVEKLVKNWEIEASFKTSLADWRTIDQKTYTFSLNGGPPQTGDHMLKVGTYNALLTASSYYDPAHNDFETSHKAFKRMMPTFAWEVLEVYSGPPVVVFKWRHWGEMAKDYVGYNDQGEKTTIKAHGGLIDIQGIVIAKVNAALQLEKIDVWYDPMEMFRQIAREEKGQNLSGLSTDAPGCPFSKSEAS